Protein 5O34 (pdb70)

B-factor: mean 64.5, std 18.02, range [34.09, 158.36]

Radius of gyration: 24.28 Å; Cα contacts (8 Å, |Δi|>4): 1325; chains: 3; bounding box: 68×63×50 Å

CATH classification: 3.90.226.10 (+1 more: 1.20.5.1610)

Secondary structure (DSSP, 8-state):
-EEEE-SSSEEEEE-----HHHHHHHHHHHHHHHH-TT--EEEEE--SS-----HHHHHHHHHHHHHHHHHHSSS-EEEEESSEEEHHHHHHHTTSSEEEEETT-EEE--HHHHT---HHHHHHHHHHH-HHHHHHHHHH---EEHHHHHHHTS-SEEE-GGGHHHHHHHHHHHHHHS-HHHHHTTHHHHHHHHHHHHHHHHHHHHHH-/-EEEE-STTEEEEE--HHHHHHHHHHHHHHHH-TT--EEEEE--TTS---HHHHHHHHHHHHHHHHSSS-EEEEESSEEETHHHHHHTTSSEEEEETT-EEE--HHHHT---HHHHHHHHHHH-HHHHHHHHHH---EEHHHHHHHTS-SEEE-GGGHHHHHHHHHHHHHTS-HHHHHHHHHHHTHHHHHHHHHHHHHHHHH-/-EEEEEETTEEEEE---HHHHHHHHHHHHHHH-TT--EEEEE--TT----HHHHHHHHHHHHHSSS-EEEEESSEEEHHHHHHHTTSSEEEEETT-EEE--HHHHT---HHHHHHHHHHHHHHHHHHHHHH---EEHHHHHHHTS-SEEE-GGGHHHHHHHHHHHHHTS-HHHHHTTHHHHTHHHHHHHHHHHHH-

Nearest PDB structures (foldseek):
  5o34-assembly1_A  TM=1.005E+00  e=1.068E-40  Streptantibioticus cattleyicolor
  5o34-assembly1_B  TM=9.856E-01  e=9.246E-36  Streptantibioticus cattleyicolor
  5o34-assembly1_C  TM=9.948E-01  e=3.643E-35  Streptantibioticus cattleyicolor
  2a7k-assembly2_E  TM=9.564E-01  e=9.480E-21  Pectobacterium carotovorum
  2a7k-assembly2_D  TM=9.557E-01  e=1.336E-20  Pectobacterium carotovorum

InterPro domains:
  IPR001753 Enoyl-CoA hydratase/isomerase-like domain [PF00378] (53-278)
  IPR029045 ClpP/crotonase-like domain superfamily [SSF52096] (44-292)

Sequence (608 aa):
IECSRLGDGIALAEFSGFSRARMRELTALMRELDADEKVRCVVLYGGAGRSFGDEVNAWIDDITDLYTTVAAISKPVIAAIDGYAIGVGLQISLCCDYRLGSEQARLVMPEFRVGIACNFGGFMLEAAAGRTVMQRMLLTCDEWPAERALADGLLHETVASPRLLDRALELARTISGYTAEAVQSTRPRVNAPFVAGLERIRREAKESHIECSRLGDGIALAEFSRARMRELTALMRELDADEKVRCVVLYGGAGRSFVNAWIDDITDLYTTVAAISKPVIAAIDGYAIGVGLQISLCCDYRLGSEQARLVMPEFRVGIACNFGGFMLEAAAGRTVMQRMLLTCDEWPAERALADGLLHETVASPRLLDRALELARTISGYTAEAVQSTRPRVNAPFVAGLERIRREAKESHIECSRLGDGIALAEFSRARMRELTALMRELDADEKVRCVVLYGGAGRSFWIDDITDLYTTVAAISKPVIAAIDGYAIGVGLQISLCCDYRLGSEQARLVMPEFRVGIACNFGGFMLEAAAGRTVMQRMLLTCDEWPAERALADGLLHETVASPRLLDRALELARTISGYTAEAVQSTRPRVNAPFVAGLERIRREA

Organism: Streptantibioticus cattleyicolor (NCBI:txid29303)

Structure (mmCIF, N/CA/C/O backbone):
data_5O34
#
_entry.id   5O34
#
_cell.length_a   113.220
_cell.length_b   113.220
_cell.length_c   158.130
_cell.angle_alpha   90.00
_cell.angle_beta   90.00
_cell.angle_gamma   90.00
#
_symmetry.space_group_name_H-M   'P 43 21 2'
#
loop_
_entity.id
_entity.type
_entity.pdbx_description
1 polymer 'Enoyl-CoA hydratase carB homologue'
2 water water
#
loop_
_atom_site.group_PDB
_atom_site.id
_atom_site.type_symbol
_atom_site.label_atom_id
_atom_site.label_alt_id
_atom_site.label_comp_id
_atom_site.label_asym_id
_atom_site.label_entity_id
_atom_site.label_seq_id
_atom_site.pdbx_PDB_ins_code
_atom_site.Cartn_x
_atom_site.Cartn_y
_atom_site.Cartn_z
_atom_site.occupancy
_atom_site.B_iso_or_equiv
_atom_site.auth_seq_id
_atom_site.auth_comp_id
_atom_site.auth_asym_id
_atom_site.auth_atom_id
_atom_site.pdbx_PDB_model_num
ATOM 1 N N . ILE A 1 46 ? 143.770 -29.311 8.529 1.00 79.60 46 ILE A N 1
ATOM 2 C CA . ILE A 1 46 ? 144.850 -28.482 7.985 1.00 79.52 46 ILE A CA 1
ATOM 3 C C . ILE A 1 46 ? 146.225 -28.984 8.471 1.00 84.00 46 ILE A C 1
ATOM 4 O O . ILE A 1 46 ? 146.949 -29.626 7.700 1.00 83.85 46 ILE A O 1
ATOM 9 N N . GLU A 1 47 ? 146.576 -28.693 9.741 1.00 80.58 47 GLU A N 1
ATOM 10 C CA . GLU A 1 47 ? 147.836 -29.126 10.334 1.00 80.51 47 GLU A CA 1
ATOM 11 C C . GLU A 1 47 ? 147.672 -30.473 11.019 1.00 82.10 47 GLU A C 1
ATOM 12 O O . GLU A 1 47 ? 146.835 -30.629 11.909 1.00 83.24 47 GLU A O 1
ATOM 18 N N . CYS A 1 48 ? 148.486 -31.438 10.595 1.00 76.74 48 CYS A N 1
ATOM 19 C CA . CYS A 1 48 ? 148.510 -32.774 11.165 1.00 76.60 48 CYS A CA 1
ATOM 20 C C . CYS A 1 48 ? 149.816 -32.977 11.897 1.00 77.85 48 CYS A C 1
ATOM 21 O O . CYS A 1 48 ? 150.821 -32.352 11.553 1.00 78.52 48 CYS A O 1
ATOM 24 N N . SER A 1 49 ? 149.808 -33.856 12.903 1.00 73.33 49 SER A N 1
ATOM 25 C CA . SER A 1 49 ? 150.974 -34.111 13.739 1.00 72.69 49 SER A CA 1
ATOM 26 C C . SER A 1 49 ? 151.029 -35.537 14.267 1.00 76.69 49 SER A C 1
ATOM 27 O O . SER A 1 49 ? 150.048 -36.005 14.830 1.00 76.16 49 SER A O 1
ATOM 30 N N . ARG A 1 50 ? 152.175 -36.222 14.112 1.00 75.01 50 ARG A N 1
ATOM 31 C CA . ARG A 1 50 ? 152.344 -37.570 14.660 1.00 76.25 50 ARG A CA 1
ATOM 32 C C . ARG A 1 50 ? 152.720 -37.462 16.122 1.00 81.58 50 ARG A C 1
ATOM 33 O O . ARG A 1 50 ? 153.627 -36.704 16.472 1.00 82.37 50 ARG A O 1
ATOM 41 N N . LEU A 1 51 ? 152.016 -38.216 16.972 1.00 78.90 51 LEU A N 1
ATOM 42 C CA . LEU A 1 51 ? 152.299 -38.289 18.401 1.00 79.13 51 LEU A CA 1
ATOM 43 C C . LEU A 1 51 ? 153.003 -39.626 18.689 1.00 84.60 51 LEU A C 1
ATOM 44 O O . LEU A 1 51 ? 153.249 -39.981 19.838 1.00 84.57 51 LEU A O 1
ATOM 49 N N . GLY A 1 52 ? 153.347 -40.322 17.604 1.00 82.68 52 GLY A N 1
ATOM 50 C CA . GLY A 1 52 ? 154.177 -41.519 17.557 1.00 83.04 52 GLY A CA 1
ATOM 51 C C . GLY A 1 52 ? 153.784 -42.824 18.219 1.00 86.30 52 GLY A C 1
ATOM 52 O O . GLY A 1 52 ? 154.656 -43.684 18.398 1.00 86.86 52 GLY A O 1
ATOM 53 N N . ASP A 1 53 ? 152.506 -43.019 18.560 1.00 80.34 53 ASP A N 1
ATOM 54 C CA . ASP A 1 53 ? 152.062 -44.315 19.093 1.00 80.69 53 ASP A CA 1
ATOM 55 C C . ASP A 1 53 ? 151.273 -45.007 17.971 1.00 81.39 53 ASP A C 1
ATOM 56 O O . ASP A 1 53 ? 150.843 -46.156 18.102 1.00 80.10 53 ASP A O 1
ATOM 61 N N . GLY A 1 54 ? 151.147 -44.278 16.866 1.00 75.69 54 GLY A N 1
ATOM 62 C CA . GLY A 1 54 ? 150.347 -44.582 15.691 1.00 73.40 54 GLY A CA 1
ATOM 63 C C . GLY A 1 54 ? 149.270 -43.516 15.581 1.00 72.23 54 GLY A C 1
ATOM 64 O O . GLY A 1 54 ? 148.388 -43.603 14.729 1.00 71.54 54 GLY A O 1
ATOM 65 N N . ILE A 1 55 ? 149.345 -42.493 16.458 1.00 66.32 55 ILE A N 1
ATOM 66 C CA . ILE A 1 55 ? 148.378 -41.398 16.561 1.00 65.39 55 ILE A CA 1
ATOM 67 C C . ILE A 1 55 ? 148.759 -40.181 15.720 1.00 68.87 55 ILE A C 1
ATOM 68 O O . ILE A 1 55 ? 149.859 -39.651 15.858 1.00 69.36 55 ILE A O 1
ATOM 73 N N . ALA A 1 56 ? 147.814 -39.711 14.899 1.00 63.88 56 ALA A N 1
ATOM 74 C CA . ALA A 1 56 ? 147.950 -38.513 14.094 1.00 63.13 56 ALA A CA 1
ATOM 75 C C . ALA A 1 56 ? 146.898 -37.531 14.601 1.00 66.86 56 ALA A C 1
ATOM 76 O O . ALA A 1 56 ? 145.704 -37.832 14.554 1.00 66.77 56 ALA A O 1
ATOM 78 N N . LEU A 1 57 ? 147.340 -36.398 15.155 1.00 63.41 57 LEU A N 1
ATOM 79 C CA . LEU A 1 57 ? 146.455 -35.360 15.663 1.00 63.09 57 LEU A CA 1
ATOM 80 C C . LEU A 1 57 ? 146.294 -34.296 14.593 1.00 66.83 57 LEU A C 1
ATOM 81 O O . LEU A 1 57 ? 147.252 -33.600 14.264 1.00 67.41 57 LEU A O 1
ATOM 86 N N . ALA A 1 58 ? 145.084 -34.202 14.029 1.00 62.93 58 ALA A N 1
ATOM 87 C CA . ALA A 1 58 ? 144.718 -33.222 13.014 1.00 62.80 58 ALA A CA 1
ATOM 88 C C . ALA A 1 58 ? 144.028 -32.068 13.736 1.00 67.78 58 ALA A C 1
ATOM 89 O O . ALA A 1 58 ? 143.166 -32.298 14.584 1.00 67.39 58 ALA A O 1
ATOM 91 N N . GLU A 1 59 ? 144.440 -30.832 13.430 1.00 65.51 59 GLU A N 1
ATOM 92 C CA . GLU A 1 59 ? 143.958 -29.624 14.094 1.00 65.47 59 GLU A CA 1
ATOM 93 C C . GLU A 1 59 ? 143.405 -28.617 13.098 1.00 70.00 59 GLU A C 1
ATOM 94 O O . GLU A 1 59 ? 143.897 -28.531 11.974 1.00 70.46 59 GLU A O 1
ATOM 100 N N . PHE A 1 60 ? 142.407 -27.829 13.522 1.00 68.01 60 PHE A N 1
ATOM 101 C CA . PHE A 1 60 ? 141.814 -26.789 12.683 1.00 68.73 60 PHE A CA 1
ATOM 102 C C . PHE A 1 60 ? 142.542 -25.470 12.921 1.00 73.29 60 PHE A C 1
ATOM 103 O O . PHE A 1 60 ? 142.391 -24.851 13.979 1.00 74.06 60 PHE A O 1
ATOM 111 N N . SER A 1 61 ? 143.383 -25.074 11.950 1.00 70.04 61 SER A N 1
ATOM 112 C CA . SER A 1 61 ? 144.191 -23.859 12.038 1.00 70.13 61 SER A CA 1
ATOM 113 C C . SER A 1 61 ? 143.436 -22.572 11.697 1.00 74.97 61 SER A C 1
ATOM 114 O O . SER A 1 61 ? 142.389 -22.616 11.053 1.00 76.17 61 SER A O 1
ATOM 117 N N . GLY A 1 62 ? 143.977 -21.447 12.175 1.00 71.19 62 GLY A N 1
ATOM 118 C CA . GLY A 1 62 ? 143.440 -20.104 11.975 1.00 92.38 62 GLY A CA 1
ATOM 119 C C . GLY A 1 62 ? 142.531 -19.660 13.110 1.00 118.49 62 GLY A C 1
ATOM 120 O O . GLY A 1 62 ? 142.480 -18.481 13.472 1.00 82.13 62 GLY A O 1
ATOM 121 N N . PHE A 1 69 ? 133.605 -21.921 7.365 1.00 92.40 69 PHE A N 1
ATOM 122 C CA . PHE A 1 69 ? 134.270 -23.024 6.650 1.00 91.95 69 PHE A CA 1
ATOM 123 C C . PHE A 1 69 ? 134.151 -22.870 5.093 1.00 92.88 69 PHE A C 1
ATOM 124 O O . PHE A 1 69 ? 133.046 -22.847 4.521 1.00 93.19 69 PHE A O 1
ATOM 132 N N . SER A 1 70 ? 135.331 -22.739 4.437 1.00 86.36 70 SER A N 1
ATOM 133 C CA . SER A 1 70 ? 135.445 -22.595 2.976 1.00 84.25 70 SER A CA 1
ATOM 134 C C . SER A 1 70 ? 135.566 -23.963 2.297 1.00 84.55 70 SER A C 1
ATOM 135 O O . SER A 1 70 ? 135.647 -24.973 2.992 1.00 84.42 70 SER A O 1
ATOM 138 N N . ARG A 1 71 ? 135.656 -23.970 0.956 1.00 77.73 71 ARG A N 1
ATOM 139 C CA . ARG A 1 71 ? 135.769 -25.157 0.108 1.00 75.75 71 ARG A CA 1
ATOM 140 C C . ARG A 1 71 ? 137.183 -25.714 0.026 1.00 77.06 71 ARG A C 1
ATOM 141 O O . ARG A 1 71 ? 137.349 -26.926 -0.143 1.00 76.47 71 ARG A O 1
ATOM 149 N N . ALA A 1 72 ? 138.202 -24.834 0.127 1.00 72.51 72 ALA A N 1
ATOM 150 C CA . ALA A 1 72 ? 139.615 -25.228 0.105 1.00 71.61 72 ALA A CA 1
ATOM 151 C C . ALA A 1 72 ? 139.961 -25.965 1.402 1.00 72.86 72 ALA A C 1
ATOM 152 O O . ALA A 1 72 ? 140.701 -26.955 1.377 1.00 71.61 72 ALA A O 1
ATOM 154 N N . ARG A 1 73 ? 139.364 -25.505 2.524 1.00 68.68 73 ARG A N 1
ATOM 155 C CA . ARG A 1 73 ? 139.499 -26.098 3.855 1.00 68.37 73 ARG A CA 1
ATOM 156 C C . ARG A 1 73 ? 138.950 -27.529 3.853 1.00 70.31 73 ARG A C 1
ATOM 157 O O . ARG A 1 73 ? 139.591 -28.435 4.397 1.00 70.02 73 ARG A O 1
ATOM 165 N N . MET A 1 74 ? 137.808 -27.740 3.173 1.00 65.03 74 MET A N 1
ATOM 166 C CA . MET A 1 74 ? 137.184 -29.062 3.032 1.00 64.16 74 MET A CA 1
ATOM 167 C C . MET A 1 74 ? 138.067 -30.018 2.229 1.00 65.75 74 MET A C 1
ATOM 168 O O . MET A 1 74 ? 138.316 -31.142 2.680 1.00 65.18 74 MET A O 1
ATOM 173 N N . ARG A 1 75 ? 138.583 -29.550 1.071 1.00 61.00 75 ARG A N 1
ATOM 174 C CA . ARG A 1 75 ? 139.442 -30.323 0.167 1.00 60.12 75 ARG A CA 1
ATOM 175 C C . ARG A 1 75 ? 140.753 -30.730 0.825 1.00 62.76 75 ARG A C 1
ATOM 176 O O . ARG A 1 75 ? 141.228 -31.847 0.593 1.00 61.20 75 ARG A O 1
ATOM 184 N N . GLU A 1 76 ? 141.335 -29.832 1.646 1.00 60.18 76 GLU A N 1
ATOM 185 C CA . GLU A 1 76 ? 142.582 -30.107 2.364 1.00 60.56 76 GLU A CA 1
ATOM 186 C C . GLU A 1 76 ? 142.361 -31.199 3.413 1.00 61.27 76 GLU A C 1
ATOM 187 O O . GLU A 1 76 ? 143.164 -32.134 3.493 1.00 60.48 76 GLU A O 1
ATOM 193 N N . LEU A 1 77 ? 141.236 -31.111 4.164 1.00 56.16 77 LEU A N 1
ATOM 194 C CA . LEU A 1 77 ? 140.844 -32.099 5.172 1.00 54.98 77 LEU A CA 1
ATOM 195 C C . LEU A 1 77 ? 140.591 -33.458 4.526 1.00 56.15 77 LEU A C 1
ATOM 196 O O . LEU A 1 77 ? 141.062 -34.471 5.046 1.00 55.28 77 LEU A O 1
ATOM 201 N N . THR A 1 78 ? 139.908 -33.463 3.360 1.00 52.22 78 THR A N 1
ATOM 202 C CA . THR A 1 78 ? 139.618 -34.646 2.532 1.00 51.65 78 THR A CA 1
ATOM 203 C C . THR A 1 78 ? 140.932 -35.316 2.085 1.00 55.84 78 THR A C 1
ATOM 204 O O . THR A 1 78 ? 141.085 -36.536 2.244 1.00 54.93 78 THR A O 1
ATOM 208 N N . ALA A 1 79 ? 141.878 -34.509 1.542 1.00 53.33 79 ALA A N 1
ATOM 209 C CA . ALA A 1 79 ? 143.193 -34.988 1.097 1.00 53.69 79 ALA A CA 1
ATOM 210 C C . ALA A 1 79 ? 143.984 -35.547 2.277 1.00 58.86 79 ALA A C 1
ATOM 211 O O . ALA A 1 79 ? 144.568 -36.627 2.147 1.00 59.03 79 ALA A O 1
ATOM 213 N N . LEU A 1 80 ? 143.946 -34.859 3.449 1.00 56.07 80 LEU A N 1
ATOM 214 C CA . LEU A 1 80 ? 144.619 -35.326 4.670 1.00 55.88 80 LEU A CA 1
ATOM 215 C C . LEU A 1 80 ? 144.084 -36.683 5.110 1.00 60.43 80 LEU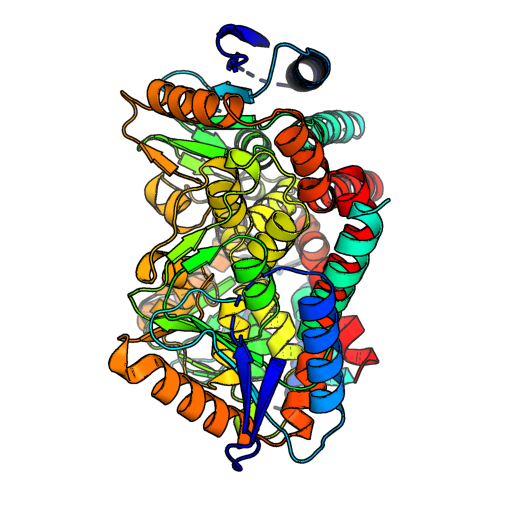 A C 1
ATOM 216 O O . LEU A 1 80 ? 144.874 -37.605 5.330 1.00 59.91 80 LEU A O 1
ATOM 221 N N . MET A 1 81 ? 142.742 -36.825 5.168 1.00 57.48 81 MET A N 1
ATOM 222 C CA . MET A 1 81 ? 142.084 -38.084 5.526 1.00 56.86 81 MET A CA 1
ATOM 223 C C . MET A 1 81 ? 142.549 -39.217 4.625 1.00 59.63 81 MET A C 1
ATOM 224 O O . MET A 1 81 ? 142.805 -40.317 5.119 1.00 58.37 81 MET A O 1
ATOM 229 N N . ARG A 1 82 ? 142.719 -38.931 3.315 1.00 58.47 82 ARG A N 1
ATOM 230 C CA . ARG A 1 82 ? 143.214 -39.918 2.349 1.00 59.38 82 ARG A CA 1
ATOM 231 C C . ARG A 1 82 ? 144.709 -40.217 2.520 1.00 63.63 82 ARG A C 1
ATOM 232 O O . ARG A 1 82 ? 145.112 -41.378 2.384 1.00 62.72 82 ARG A O 1
ATOM 240 N N . GLU A 1 83 ? 145.513 -39.197 2.885 1.00 61.31 83 GLU A N 1
ATOM 241 C CA . GLU A 1 83 ? 146.947 -39.362 3.164 1.00 61.78 83 GLU A CA 1
ATOM 242 C C . GLU A 1 83 ? 147.122 -40.234 4.412 1.00 65.00 83 GLU A C 1
ATOM 243 O O . GLU A 1 83 ? 147.952 -41.149 4.420 1.00 64.46 83 GLU A O 1
ATOM 249 N N . LEU A 1 84 ? 146.293 -39.981 5.445 1.00 61.47 84 LEU A N 1
ATOM 250 C CA . LEU A 1 84 ? 146.305 -40.729 6.707 1.00 61.09 84 LEU A CA 1
ATOM 251 C C . LEU A 1 84 ? 145.874 -42.191 6.543 1.00 64.69 84 LEU A C 1
ATOM 252 O O . LEU A 1 84 ? 146.423 -43.058 7.220 1.00 63.58 84 LEU A O 1
ATOM 257 N N . ASP A 1 85 ? 144.930 -42.475 5.626 1.00 63.34 85 ASP A N 1
ATOM 258 C CA . ASP A 1 85 ? 144.503 -43.854 5.361 1.00 64.43 85 ASP A CA 1
ATOM 259 C C . ASP A 1 85 ? 145.599 -44.648 4.636 1.00 70.75 85 ASP A C 1
ATOM 260 O O . ASP A 1 85 ? 145.686 -45.867 4.806 1.00 69.62 85 ASP A O 1
ATOM 265 N N . ALA A 1 86 ? 146.440 -43.943 3.847 1.00 69.88 86 ALA A N 1
ATOM 266 C CA . ALA A 1 86 ? 147.545 -44.527 3.085 1.00 70.30 86 ALA A CA 1
ATOM 267 C C . ALA A 1 86 ? 148.753 -44.890 3.965 1.00 74.71 86 ALA A C 1
ATOM 268 O O . ALA A 1 86 ? 149.348 -45.945 3.755 1.00 74.86 86 ALA A O 1
ATOM 270 N N . ASP A 1 87 ? 149.105 -44.030 4.946 1.00 71.34 87 ASP A N 1
ATOM 271 C CA . ASP A 1 87 ? 150.242 -44.234 5.854 1.00 71.06 87 ASP A CA 1
ATOM 272 C C . ASP A 1 87 ? 149.996 -45.377 6.850 1.00 76.42 87 ASP A C 1
ATOM 273 O O . ASP A 1 87 ? 149.187 -45.228 7.769 1.00 75.58 87 ASP A O 1
ATOM 278 N N . GLU A 1 88 ? 150.739 -46.498 6.699 1.00 74.75 88 GLU A N 1
ATOM 279 C CA . GLU A 1 88 ? 150.589 -47.664 7.574 1.00 75.56 88 GLU A CA 1
ATOM 280 C C . GLU A 1 88 ? 151.165 -47.444 8.994 1.00 78.39 88 GLU A C 1
ATOM 281 O O . GLU A 1 88 ? 150.853 -48.220 9.905 1.00 78.93 88 GLU A O 1
ATOM 287 N N . LYS A 1 89 ? 151.919 -46.353 9.210 1.00 74.24 89 LYS A N 1
ATOM 288 C CA . LYS A 1 89 ? 152.424 -46.029 10.548 1.00 73.88 89 LYS A CA 1
ATOM 289 C C . LYS A 1 89 ? 151.312 -45.403 11.434 1.00 75.75 89 LYS A C 1
ATOM 290 O O . LYS A 1 89 ? 151.462 -45.351 12.654 1.00 74.95 89 LYS A O 1
ATOM 296 N N . VAL A 1 90 ? 150.183 -44.983 10.809 1.00 70.04 90 VAL A N 1
ATOM 297 C CA . VAL A 1 90 ? 149.006 -44.395 11.459 1.00 68.68 90 VAL A CA 1
ATOM 298 C C . VAL A 1 90 ? 147.962 -45.495 11.730 1.00 69.88 90 VAL A C 1
ATOM 299 O O . VAL A 1 90 ? 147.608 -46.251 10.818 1.00 69.75 90 VAL A O 1
ATOM 303 N N . ARG A 1 91 ? 147.486 -45.586 12.981 1.00 64.25 91 ARG A N 1
ATOM 304 C CA . ARG A 1 91 ? 146.470 -46.561 13.383 1.00 63.25 91 ARG A CA 1
ATOM 305 C C . ARG A 1 91 ? 145.201 -45.896 13.930 1.00 64.85 91 ARG A C 1
ATOM 306 O O . ARG A 1 91 ? 144.130 -46.503 13.881 1.00 64.75 91 ARG A O 1
ATOM 314 N N . CYS A 1 92 ? 145.312 -44.634 14.390 1.00 59.66 92 CYS A N 1
ATOM 315 C CA . CYS A 1 92 ? 144.188 -43.841 14.885 1.00 58.96 92 CYS A CA 1
ATOM 316 C C . CYS A 1 92 ? 144.378 -42.365 14.574 1.00 60.46 92 CYS A C 1
ATOM 317 O O . CYS A 1 92 ? 145.503 -41.870 14.605 1.00 60.35 92 CYS A O 1
ATOM 320 N N . VAL A 1 93 ? 143.265 -41.664 14.287 1.00 55.05 93 VAL A N 1
ATOM 321 C CA . VAL A 1 93 ? 143.220 -40.229 13.966 1.00 53.79 93 VAL A CA 1
ATOM 322 C C . VAL A 1 93 ? 142.409 -39.486 15.040 1.00 59.41 93 VAL A C 1
ATOM 323 O O . VAL A 1 93 ? 141.354 -39.970 15.450 1.00 59.74 93 VAL A O 1
ATOM 327 N N . VAL A 1 94 ? 142.898 -38.308 15.482 1.00 56.33 94 VAL A N 1
ATOM 328 C CA . VAL A 1 94 ? 142.214 -37.454 16.444 1.00 55.68 94 VAL A CA 1
ATOM 329 C C . VAL A 1 94 ? 142.001 -36.087 15.793 1.00 61.09 94 VAL A C 1
ATOM 330 O O . VAL A 1 94 ? 142.972 -35.393 15.493 1.00 60.44 94 VAL A O 1
ATOM 334 N N . LEU A 1 95 ? 140.732 -35.725 15.551 1.00 59.36 95 LEU A N 1
ATOM 335 C CA . LEU A 1 95 ? 140.310 -34.431 15.027 1.00 60.16 95 LEU A CA 1
ATOM 336 C C . LEU A 1 95 ? 140.031 -33.561 16.238 1.00 66.13 95 LEU A C 1
ATOM 337 O O . LEU A 1 95 ? 139.248 -33.945 17.112 1.00 65.71 95 LEU A O 1
ATOM 342 N N . TYR A 1 96 ? 140.705 -32.413 16.314 1.00 64.96 96 TYR A N 1
ATOM 343 C CA . TYR A 1 96 ? 140.634 -31.530 17.468 1.00 65.76 96 TYR A CA 1
ATOM 344 C C . TYR A 1 96 ? 140.466 -30.072 17.059 1.00 71.59 96 TYR A C 1
ATOM 345 O O . TYR A 1 96 ? 141.173 -29.582 16.172 1.00 70.90 96 TYR A O 1
ATOM 354 N N . GLY A 1 97 ? 139.490 -29.417 17.681 1.00 70.85 97 GLY A N 1
ATOM 355 C CA . GLY A 1 97 ? 139.155 -28.021 17.418 1.00 72.07 97 GLY A CA 1
ATOM 356 C C . GLY A 1 97 ? 140.104 -27.006 18.027 1.00 78.92 97 GLY A C 1
ATOM 357 O O . GLY A 1 97 ? 140.238 -25.895 17.504 1.00 79.32 97 GLY A O 1
ATOM 358 N N . GLY A 1 98 ? 140.750 -27.385 19.128 1.00 77.39 98 GLY A N 1
ATOM 359 C CA . GLY A 1 98 ? 141.670 -26.524 19.864 1.00 78.08 98 GLY A CA 1
ATOM 360 C C . GLY A 1 98 ? 141.274 -26.371 21.321 1.00 82.16 98 GLY A C 1
ATOM 361 O O . GLY A 1 98 ? 140.437 -27.133 21.818 1.00 81.04 98 GLY A O 1
ATOM 362 N N . ALA A 1 99 ? 141.870 -25.385 22.020 1.00 79.19 99 ALA A N 1
ATOM 363 C CA . ALA A 1 99 ? 141.580 -25.129 23.436 1.00 78.61 99 ALA A CA 1
ATOM 364 C C . ALA A 1 99 ? 140.418 -24.145 23.600 1.00 80.05 99 ALA A C 1
ATOM 365 O O . ALA A 1 99 ? 140.552 -22.965 23.247 1.00 79.02 99 ALA A O 1
ATOM 367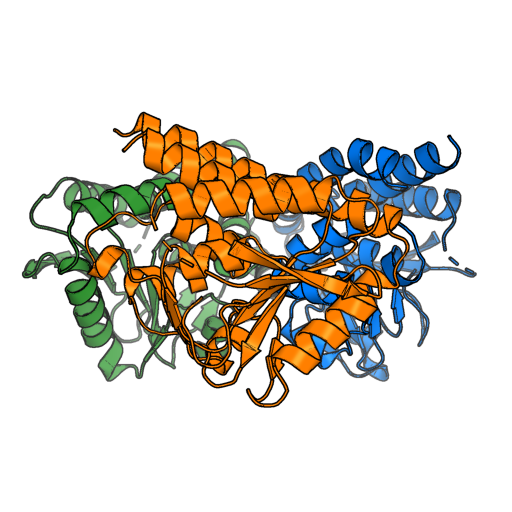 N N . GLY A 1 100 ? 139.287 -24.663 24.098 1.00 74.99 100 GLY A N 1
ATOM 368 C CA . GLY A 1 100 ? 138.049 -23.921 24.341 1.00 74.74 100 GLY A CA 1
ATOM 369 C C . GLY A 1 100 ? 137.469 -23.241 23.116 1.00 78.67 100 GLY A C 1
ATOM 370 O O . GLY A 1 100 ? 136.738 -22.253 23.234 1.00 79.30 100 GLY A O 1
ATOM 371 N N . ARG A 1 101 ? 137.814 -23.766 21.929 1.00 73.84 101 ARG A N 1
ATOM 372 C CA . ARG A 1 101 ? 137.404 -23.248 20.631 1.00 72.26 101 ARG A CA 1
ATOM 373 C C . ARG A 1 101 ? 136.382 -24.151 19.987 1.00 72.52 101 ARG A C 1
ATOM 374 O O . ARG A 1 101 ? 136.310 -25.349 20.296 1.00 71.28 101 ARG A O 1
ATOM 382 N N . SER A 1 102 ? 135.613 -23.569 19.059 1.00 66.66 102 SER A N 1
ATOM 383 C CA . SER A 1 102 ? 134.574 -24.253 18.301 1.00 65.03 102 SER A CA 1
ATOM 384 C C . SER A 1 102 ? 135.176 -25.293 17.373 1.00 65.15 102 SER A C 1
ATOM 385 O O . SER A 1 102 ? 136.265 -25.083 16.842 1.00 65.29 102 SER A O 1
ATOM 388 N N . PHE A 1 103 ? 134.476 -26.424 17.198 1.00 59.21 103 PHE A N 1
ATOM 389 C CA . PHE A 1 103 ? 134.894 -27.523 16.330 1.00 57.36 103 PHE A CA 1
ATOM 390 C C . PHE A 1 103 ? 134.665 -27.142 14.860 1.00 64.06 103 PHE A C 1
ATOM 391 O O . PHE A 1 103 ? 133.548 -26.788 14.480 1.00 66.02 103 PHE A O 1
ATOM 399 N N . GLY A 1 104 ? 135.733 -27.187 14.066 1.00 62.76 104 GLY A N 1
ATOM 400 C CA . GLY A 1 104 ? 135.710 -26.854 12.643 1.00 92.25 104 GLY A CA 1
ATOM 401 C C . GLY A 1 104 ? 135.868 -25.373 12.359 1.00 122.41 104 GLY A C 1
ATOM 402 O O . GLY A 1 104 ? 134.920 -24.710 11.930 1.00 87.34 104 GLY A O 1
ATOM 403 N N . ASP A 1 119 ? 125.037 -23.009 -8.895 1.00 109.43 119 ASP A N 1
ATOM 404 C CA . ASP A 1 119 ? 126.323 -23.281 -9.538 1.00 109.50 119 ASP A CA 1
ATOM 405 C C . ASP A 1 119 ? 127.496 -23.181 -8.559 1.00 110.67 119 ASP A C 1
ATOM 406 O O . ASP A 1 119 ? 128.318 -24.099 -8.505 1.00 108.85 119 ASP A O 1
ATOM 411 N N . GLU A 1 120 ? 127.563 -22.080 -7.776 1.00 106.47 120 GLU A N 1
ATOM 412 C CA . GLU A 1 120 ? 128.585 -21.887 -6.737 1.00 105.54 120 GLU A CA 1
ATOM 413 C C . GLU A 1 120 ? 128.294 -22.849 -5.570 1.00 104.18 120 GLU A C 1
ATOM 414 O O . GLU A 1 120 ? 129.217 -23.415 -4.983 1.00 102.39 120 GLU A O 1
ATOM 420 N N . VAL A 1 121 ? 126.994 -23.069 -5.302 1.00 97.61 121 VAL A N 1
ATOM 421 C CA . VAL A 1 121 ? 126.466 -23.967 -4.275 1.00 96.51 121 VAL A CA 1
ATOM 422 C C . VAL A 1 121 ? 126.654 -25.444 -4.647 1.00 97.25 121 VAL A C 1
ATOM 423 O O . VAL A 1 121 ? 126.916 -26.252 -3.761 1.00 96.98 121 VAL A O 1
ATOM 427 N N . ASN A 1 122 ? 126.522 -25.790 -5.944 1.00 90.93 122 ASN A N 1
ATOM 428 C CA . ASN A 1 122 ? 126.681 -27.158 -6.452 1.00 89.36 122 ASN A CA 1
ATOM 429 C C . ASN A 1 122 ? 128.080 -27.713 -6.202 1.00 90.39 122 ASN A C 1
ATOM 430 O O . ASN A 1 122 ? 128.231 -28.902 -5.917 1.00 90.02 122 ASN A O 1
ATOM 435 N N . ALA A 1 123 ? 129.095 -26.844 -6.290 1.00 85.72 123 ALA A N 1
ATOM 436 C CA . ALA A 1 123 ? 130.490 -27.197 -6.051 1.00 84.31 123 ALA A CA 1
ATOM 437 C C . ALA A 1 123 ? 130.778 -27.282 -4.548 1.00 84.35 123 ALA A C 1
ATOM 438 O O . ALA A 1 123 ? 131.643 -28.063 -4.148 1.00 82.94 123 ALA A O 1
ATOM 440 N N . TRP A 1 124 ? 130.032 -26.499 -3.723 1.00 79.52 124 TRP A N 1
ATOM 441 C CA . TRP A 1 124 ? 130.116 -26.520 -2.254 1.00 79.67 124 TRP A CA 1
ATOM 442 C C . TRP A 1 124 ? 129.677 -27.910 -1.780 1.00 79.48 124 TRP A C 1
ATOM 443 O O . TRP A 1 124 ? 130.460 -28.594 -1.118 1.00 79.65 124 TRP A O 1
ATOM 454 N N . ILE A 1 125 ? 128.484 -28.358 -2.230 1.00 71.81 125 ILE A N 1
ATOM 455 C CA . ILE A 1 125 ? 127.875 -29.660 -1.937 1.00 69.94 125 ILE A CA 1
ATOM 456 C C . ILE A 1 125 ? 128.816 -30.825 -2.305 1.00 70.27 125 ILE A C 1
ATOM 457 O O . ILE A 1 125 ? 129.033 -31.703 -1.468 1.00 69.35 125 ILE A O 1
ATOM 462 N N . ASP A 1 126 ? 129.405 -30.802 -3.517 1.00 65.43 126 ASP A N 1
ATOM 463 C CA . ASP A 1 126 ? 130.347 -31.831 -3.973 1.00 64.61 126 ASP A CA 1
ATOM 464 C C . ASP A 1 126 ? 131.568 -31.968 -3.061 1.00 65.77 126 ASP A C 1
ATOM 465 O O . ASP A 1 126 ? 131.984 -33.091 -2.796 1.00 65.16 126 ASP A O 1
ATOM 470 N N . ASP A 1 127 ? 132.115 -30.848 -2.549 1.00 61.68 127 ASP A N 1
ATOM 471 C CA . ASP A 1 127 ? 133.269 -30.884 -1.633 1.00 61.71 127 ASP A CA 1
ATOM 472 C C . ASP A 1 127 ? 132.867 -31.417 -0.250 1.00 64.37 127 ASP A C 1
ATOM 473 O O . ASP A 1 127 ? 133.590 -32.239 0.321 1.00 63.38 127 ASP A O 1
ATOM 478 N N . ILE A 1 128 ? 131.687 -30.972 0.254 1.00 60.94 128 ILE A N 1
ATOM 479 C CA . ILE A 1 128 ? 131.038 -31.375 1.512 1.00 60.86 128 ILE A CA 1
ATOM 480 C C . ILE A 1 128 ? 130.823 -32.884 1.518 1.00 61.15 128 ILE A C 1
ATOM 481 O O . ILE A 1 128 ? 131.240 -33.572 2.457 1.00 60.71 128 ILE A O 1
ATOM 486 N N . THR A 1 129 ? 130.186 -33.397 0.432 1.00 54.50 129 THR A N 1
ATOM 487 C CA . THR A 1 129 ? 129.888 -34.813 0.243 1.00 52.87 129 THR A CA 1
ATOM 488 C C . THR A 1 129 ? 131.173 -35.623 0.195 1.00 54.85 129 THR A C 1
ATOM 489 O O . THR A 1 129 ? 131.254 -36.648 0.864 1.00 54.36 129 THR A O 1
ATOM 493 N N . ASP A 1 130 ? 132.191 -35.130 -0.529 1.00 51.27 130 ASP A N 1
ATOM 494 C CA . ASP A 1 130 ? 133.497 -35.793 -0.638 1.00 50.91 130 ASP A CA 1
ATOM 495 C C . ASP A 1 130 ? 134.214 -35.832 0.708 1.00 51.35 130 ASP A C 1
ATOM 496 O O . ASP A 1 130 ? 134.851 -36.836 1.013 1.00 51.32 130 ASP A O 1
ATOM 501 N N . LEU A 1 131 ? 134.037 -34.785 1.541 1.00 45.45 131 LEU A N 1
ATOM 502 C CA . LEU A 1 131 ? 134.602 -34.745 2.888 1.00 45.19 131 LEU A CA 1
ATOM 503 C C . LEU A 1 131 ? 133.877 -35.735 3.807 1.00 48.45 131 LEU A C 1
ATOM 504 O O . LEU A 1 131 ? 134.544 -36.569 4.421 1.00 47.68 131 LEU A O 1
ATOM 509 N N . TYR A 1 132 ? 132.522 -35.684 3.864 1.00 44.13 132 TYR A N 1
ATOM 510 C CA . TYR A 1 132 ? 131.753 -36.598 4.722 1.00 43.84 132 TYR A CA 1
ATOM 511 C C . TYR A 1 132 ? 131.953 -38.062 4.336 1.00 49.29 132 TYR A C 1
ATOM 512 O O . TYR A 1 132 ? 132.114 -38.904 5.224 1.00 48.41 132 TYR A O 1
ATOM 521 N N . THR A 1 133 ? 131.992 -38.360 3.016 1.00 46.89 133 THR A N 1
ATOM 522 C CA . THR A 1 133 ? 132.192 -39.730 2.536 1.00 46.77 133 THR A CA 1
ATOM 523 C C . THR A 1 133 ? 133.582 -40.257 2.848 1.00 52.99 133 THR A C 1
ATOM 524 O O . THR A 1 133 ? 133.680 -41.426 3.223 1.00 53.44 133 THR A O 1
ATOM 528 N N . THR A 1 134 ? 134.648 -39.419 2.741 1.00 50.75 134 THR A N 1
ATOM 529 C CA . THR A 1 134 ? 136.022 -39.883 3.006 1.00 50.67 134 THR A CA 1
ATOM 530 C C . THR A 1 134 ? 136.226 -40.139 4.523 1.00 53.74 134 THR A C 1
ATOM 531 O O . THR A 1 134 ? 136.657 -41.237 4.884 1.00 54.12 134 THR A O 1
ATOM 535 N N . VAL A 1 135 ? 135.849 -39.176 5.398 1.00 49.48 135 VAL A N 1
ATOM 536 C CA . VAL A 1 135 ? 135.963 -39.308 6.861 1.00 49.16 135 VAL A CA 1
ATOM 537 C C . VAL A 1 135 ? 135.307 -40.624 7.341 1.00 53.60 135 VAL A C 1
ATOM 538 O O . VAL A 1 135 ? 135.878 -41.317 8.182 1.00 53.62 135 VAL A O 1
ATOM 542 N N . ALA A 1 136 ? 134.143 -40.978 6.761 1.00 49.21 136 ALA A N 1
ATOM 543 C CA . ALA A 1 136 ? 133.385 -42.190 7.075 1.00 48.57 136 ALA A CA 1
ATOM 544 C C . ALA A 1 136 ? 133.862 -43.445 6.322 1.00 52.48 136 ALA A C 1
ATOM 545 O O . ALA A 1 136 ? 133.660 -44.555 6.824 1.00 50.71 136 ALA A O 1
ATOM 547 N N . ALA A 1 137 ? 134.491 -43.287 5.133 1.00 50.09 137 ALA A N 1
ATOM 548 C CA . ALA A 1 137 ? 134.935 -44.454 4.344 1.00 50.20 137 ALA A CA 1
ATOM 549 C C . ALA A 1 137 ? 136.388 -44.918 4.583 1.00 54.65 137 ALA A C 1
ATOM 550 O O . ALA A 1 137 ? 136.697 -46.050 4.210 1.00 54.92 137 ALA A O 1
ATOM 552 N N . ILE A 1 138 ? 137.264 -44.093 5.203 1.00 51.29 138 ILE A N 1
ATOM 553 C CA . ILE A 1 138 ? 138.662 -44.505 5.466 1.00 51.91 138 ILE A CA 1
ATOM 554 C C . ILE A 1 138 ? 138.710 -45.699 6.440 1.00 57.82 138 ILE A C 1
ATOM 555 O O . ILE A 1 138 ? 137.774 -45.888 7.220 1.00 58.56 138 ILE A O 1
ATOM 560 N N . SER A 1 139 ? 139.761 -46.530 6.353 1.00 54.16 139 SER A N 1
ATOM 561 C CA . SER A 1 139 ? 139.894 -47.725 7.188 1.00 54.03 139 SER A CA 1
ATOM 562 C C . SER A 1 139 ? 140.330 -47.440 8.647 1.00 56.84 139 SER A C 1
ATOM 563 O O . SER A 1 139 ? 140.194 -48.318 9.501 1.00 55.51 139 SER A O 1
ATOM 566 N N . LYS A 1 140 ? 140.842 -46.225 8.920 1.00 53.16 140 LYS A N 1
ATOM 567 C CA . LYS A 1 140 ? 141.322 -45.818 10.245 1.00 53.12 140 LYS A CA 1
ATOM 568 C C . LYS A 1 140 ? 140.213 -45.189 11.107 1.00 55.83 140 LYS A C 1
ATOM 569 O O . LYS A 1 140 ? 139.501 -44.307 10.610 1.00 55.17 140 LYS A O 1
ATOM 575 N N . PRO A 1 141 ? 140.111 -45.536 12.417 1.00 51.87 141 PRO A N 1
ATOM 576 C CA . PRO A 1 141 ? 139.117 -44.872 13.274 1.00 51.24 141 PRO A CA 1
ATOM 577 C C . PRO A 1 141 ? 139.492 -43.415 13.498 1.00 54.66 141 PRO A C 1
ATOM 578 O O . PRO A 1 141 ? 140.673 -43.072 13.543 1.00 54.18 141 PRO A O 1
ATOM 582 N N . VAL A 1 142 ? 138.477 -42.560 13.609 1.00 51.02 142 VAL A N 1
ATOM 583 C CA . VAL A 1 142 ? 138.645 -41.123 13.798 1.00 50.68 142 VAL A CA 1
ATOM 584 C C . VAL A 1 142 ? 137.926 -40.711 15.079 1.00 54.03 142 VAL A C 1
ATOM 585 O O . VAL A 1 142 ? 136.751 -41.029 15.254 1.00 53.70 142 VAL A O 1
ATOM 589 N N . ILE A 1 143 ? 138.633 -39.992 15.964 1.00 50.49 143 ILE A N 1
ATOM 590 C CA . ILE A 1 143 ? 138.088 -39.481 17.221 1.00 49.92 143 ILE A CA 1
ATOM 591 C C . ILE A 1 143 ? 137.917 -37.983 17.096 1.00 54.81 143 ILE A C 1
ATOM 592 O O . ILE A 1 143 ? 138.876 -37.305 16.780 1.00 56.19 143 ILE A O 1
ATOM 597 N N . ALA A 1 144 ? 136.718 -37.460 17.358 1.00 51.35 144 ALA A N 1
ATOM 598 C CA . ALA A 1 144 ? 136.483 -36.021 17.363 1.00 50.95 144 ALA A CA 1
ATOM 599 C C . ALA A 1 144 ? 136.519 -35.556 18.831 1.00 54.55 144 ALA A C 1
ATOM 600 O O . ALA A 1 144 ? 135.886 -36.176 19.684 1.00 53.62 144 ALA A O 1
ATOM 602 N N . ALA A 1 145 ? 137.329 -34.526 19.129 1.00 52.13 145 ALA A N 1
ATOM 603 C CA . ALA A 1 145 ? 137.481 -33.966 20.479 1.00 52.12 145 ALA A CA 1
ATOM 604 C C . ALA A 1 145 ? 136.929 -32.540 20.470 1.00 55.48 145 ALA A C 1
ATOM 605 O O . ALA A 1 145 ? 137.491 -31.649 19.834 1.00 53.74 145 ALA A O 1
ATOM 607 N N . ILE A 1 146 ? 135.758 -32.370 21.102 1.00 54.18 146 ILE A N 1
ATOM 608 C CA . ILE A 1 146 ? 134.960 -31.141 21.124 1.00 54.31 146 ILE A CA 1
ATOM 609 C C . ILE A 1 146 ? 135.051 -30.425 22.495 1.00 63.78 146 ILE A C 1
ATOM 610 O O . ILE A 1 146 ? 134.679 -30.999 23.520 1.00 63.57 146 ILE A O 1
ATOM 615 N N . ASP A 1 147 ? 135.601 -29.195 22.503 1.00 64.62 147 ASP A N 1
ATOM 616 C CA . ASP A 1 147 ? 135.780 -28.365 23.710 1.00 66.19 147 ASP A CA 1
ATOM 617 C C . ASP A 1 147 ? 134.880 -27.139 23.716 1.00 69.64 147 ASP A C 1
ATOM 618 O O . ASP A 1 147 ? 134.910 -26.347 24.662 1.00 71.67 147 ASP A O 1
ATOM 623 N N . GLY A 1 148 ? 134.090 -26.981 22.669 1.00 64.11 148 GLY A N 1
ATOM 624 C CA . GLY A 1 148 ? 133.185 -25.851 22.568 1.00 63.21 148 GLY A CA 1
ATOM 625 C C . GLY A 1 148 ? 132.011 -26.150 21.677 1.00 67.03 148 GLY A C 1
ATOM 626 O O . GLY A 1 148 ? 131.533 -27.283 21.616 1.00 68.47 148 GLY A O 1
ATOM 627 N N . TYR A 1 149 ? 131.548 -25.130 20.986 1.00 62.90 149 TYR A N 1
ATOM 628 C CA . TYR A 1 149 ? 130.447 -25.228 20.052 1.00 62.78 149 TYR A CA 1
ATOM 629 C C . TYR A 1 149 ? 130.781 -26.101 18.827 1.00 64.28 149 TYR A C 1
ATOM 630 O O . TYR A 1 149 ? 131.880 -26.020 18.279 1.00 63.82 149 TYR A O 1
ATOM 639 N N . ALA A 1 150 ? 129.818 -26.939 18.425 1.00 58.53 150 ALA A N 1
ATOM 640 C CA . ALA A 1 150 ? 129.838 -27.786 17.231 1.00 57.01 150 ALA A CA 1
ATOM 641 C C . ALA A 1 150 ? 128.486 -27.486 16.576 1.00 58.68 150 ALA A C 1
ATOM 642 O O . ALA A 1 150 ? 127.439 -27.949 17.037 1.00 58.50 150 ALA A O 1
ATOM 644 N N . ILE A 1 151 ? 128.513 -26.586 15.590 1.00 54.60 151 ILE A N 1
ATOM 645 C CA . ILE A 1 151 ? 127.349 -26.057 14.868 1.00 54.11 151 ILE A CA 1
ATOM 646 C C . ILE A 1 151 ? 127.393 -26.462 13.377 1.00 57.86 151 ILE A C 1
ATOM 647 O O . ILE A 1 151 ? 128.479 -26.530 12.796 1.00 58.11 151 ILE A O 1
ATOM 652 N N . GLY A 1 152 ? 126.212 -26.690 12.786 1.00 53.38 152 GLY A N 1
ATOM 653 C CA . GLY A 1 152 ? 126.020 -27.033 11.377 1.00 52.34 152 GLY A CA 1
ATOM 654 C C . GLY A 1 152 ? 127.026 -28.001 10.790 1.00 55.40 152 GLY A C 1
ATOM 655 O O . GLY A 1 152 ? 127.078 -29.173 11.195 1.00 55.85 152 GLY A O 1
ATOM 656 N N . VAL A 1 153 ? 127.863 -27.491 9.855 1.00 50.21 153 VAL A N 1
ATOM 657 C CA . VAL A 1 153 ? 128.915 -28.241 9.153 1.00 49.25 153 VAL A CA 1
ATOM 658 C C . VAL A 1 153 ? 129.947 -28.799 10.140 1.00 51.83 153 VAL A C 1
ATOM 659 O O . VAL A 1 153 ? 130.418 -29.928 9.956 1.00 51.32 153 VAL A O 1
ATOM 663 N N . GLY A 1 154 ? 130.239 -28.031 11.195 1.00 47.87 154 GLY A N 1
ATOM 664 C CA . GLY A 1 154 ? 131.155 -28.430 12.260 1.00 46.82 154 GLY A CA 1
ATOM 665 C C . GLY A 1 154 ? 130.669 -29.686 12.953 1.00 49.24 154 GLY A C 1
ATOM 666 O O . GLY A 1 154 ? 131.411 -30.670 13.062 1.00 49.25 154 GLY A O 1
ATOM 667 N N . LEU A 1 155 ? 129.391 -29.676 13.370 1.00 44.57 155 LEU A N 1
ATOM 668 C CA . LEU A 1 155 ? 128.731 -30.834 13.980 1.00 44.40 155 LEU A CA 1
ATOM 669 C C . LEU A 1 155 ? 128.654 -32.008 12.979 1.00 47.36 155 LEU A C 1
ATOM 670 O O . LEU A 1 155 ? 128.929 -33.146 13.362 1.00 47.08 155 LEU A O 1
ATOM 675 N N . GLN A 1 156 ? 128.343 -31.720 11.699 1.00 43.34 156 GLN A N 1
ATOM 676 C CA . GLN A 1 156 ? 128.255 -32.731 10.631 1.00 43.06 156 GLN A CA 1
ATOM 677 C C . GLN A 1 156 ? 129.559 -33.520 10.424 1.00 47.84 156 GLN A C 1
ATOM 678 O O . GLN A 1 156 ? 129.511 -34.741 10.258 1.00 47.91 156 GLN A O 1
ATOM 684 N N . ILE A 1 157 ? 130.721 -32.844 10.505 1.00 45.83 157 ILE A N 1
ATOM 685 C CA . ILE A 1 157 ? 132.045 -33.489 10.399 1.00 46.11 157 ILE A CA 1
ATOM 686 C C . ILE A 1 157 ? 132.225 -34.466 11.565 1.00 48.03 157 ILE A C 1
ATOM 687 O O . ILE A 1 157 ? 132.624 -35.612 11.342 1.00 48.28 157 ILE A O 1
ATOM 692 N N . SER A 1 158 ? 131.886 -34.028 12.795 1.00 44.03 158 SER A N 1
ATOM 693 C CA . SER A 1 158 ? 131.996 -34.858 14.003 1.00 43.58 158 SER A CA 1
ATOM 694 C C . SER A 1 158 ? 131.112 -36.109 13.902 1.00 47.13 158 SER A C 1
ATOM 695 O O . SER A 1 158 ? 131.550 -37.200 14.286 1.00 46.41 158 SER A O 1
ATOM 698 N N . LEU A 1 159 ? 129.909 -35.965 13.299 1.00 43.83 159 LEU A N 1
ATOM 699 C CA . LEU A 1 159 ? 128.968 -37.083 13.088 1.00 43.49 159 LEU A CA 1
ATOM 700 C C . LEU A 1 159 ? 129.460 -38.147 12.058 1.00 48.67 159 LEU A C 1
ATOM 701 O O . LEU A 1 159 ? 128.811 -39.182 11.896 1.00 48.18 159 LEU A O 1
ATOM 706 N N . CYS A 1 160 ? 130.628 -37.926 11.426 1.00 46.34 160 CYS A N 1
ATOM 707 C CA . CYS A 1 160 ? 131.243 -38.880 10.492 1.00 46.85 160 CYS A CA 1
ATOM 708 C C . CYS A 1 160 ? 132.321 -39.712 11.201 1.00 51.79 160 CYS A C 1
ATOM 709 O O . CYS A 1 160 ? 132.733 -40.766 10.687 1.00 50.97 160 CYS A O 1
ATOM 712 N N . CYS A 1 161 ? 132.769 -39.226 12.385 1.00 49.03 161 CYS A N 1
ATOM 713 C CA . CYS A 1 161 ? 133.789 -39.856 13.235 1.00 49.64 161 CYS A CA 1
ATOM 714 C C . CYS A 1 161 ? 133.195 -40.991 14.080 1.00 52.02 161 CYS A C 1
ATOM 715 O O . CYS A 1 161 ? 132.005 -40.973 14.400 1.00 51.69 161 CYS A O 1
ATOM 718 N N . ASP A 1 162 ? 134.035 -41.969 14.448 1.00 47.95 162 ASP A N 1
ATOM 719 C CA . ASP A 1 162 ? 133.654 -43.145 15.231 1.00 47.44 162 ASP A CA 1
ATOM 720 C C . ASP A 1 162 ? 133.469 -42.891 16.720 1.00 50.69 162 ASP A C 1
ATOM 721 O O . ASP A 1 162 ? 132.895 -43.744 17.392 1.00 50.84 162 ASP A O 1
ATOM 726 N N . TYR A 1 163 ? 133.997 -41.773 17.255 1.00 45.76 163 TYR A N 1
ATOM 727 C CA . TYR A 1 163 ? 133.918 -41.472 18.683 1.00 44.78 163 TYR A CA 1
ATOM 728 C C . TYR A 1 163 ? 133.994 -39.978 18.894 1.00 49.72 163 TYR A C 1
ATOM 729 O O . TYR A 1 163 ? 134.968 -39.343 18.504 1.00 49.01 163 TYR A O 1
ATOM 738 N N . ARG A 1 164 ? 132.945 -39.411 19.485 1.00 47.68 164 ARG A N 1
ATOM 739 C CA . ARG A 1 164 ? 132.894 -37.990 19.785 1.00 47.88 164 ARG A CA 1
ATOM 740 C C . ARG A 1 164 ? 133.065 -37.799 21.284 1.00 53.83 164 ARG A C 1
ATOM 741 O O . ARG A 1 164 ? 132.261 -38.282 22.085 1.00 53.82 164 ARG A O 1
ATOM 749 N N . LEU A 1 165 ? 134.164 -37.155 21.654 1.00 52.31 165 LEU A N 1
ATOM 750 C CA . LEU A 1 165 ? 134.509 -36.860 23.032 1.00 52.73 165 LEU A CA 1
ATOM 751 C C . LEU A 1 165 ? 134.267 -35.383 23.268 1.00 56.00 165 LEU A C 1
ATOM 752 O O . LEU A 1 165 ? 134.832 -34.532 22.573 1.00 55.07 165 LEU A O 1
ATOM 757 N N . GLY A 1 166 ? 133.377 -35.096 24.208 1.00 52.98 166 GLY A N 1
ATOM 758 C CA . GLY A 1 166 ? 133.019 -33.727 24.524 1.00 53.22 166 GLY A CA 1
ATOM 759 C C . GLY A 1 166 ? 133.469 -33.282 25.897 1.00 58.87 166 GLY A C 1
ATOM 760 O O . GLY A 1 166 ? 133.490 -34.079 26.840 1.00 58.47 166 GLY A O 1
ATOM 761 N N . SER A 1 167 ? 133.844 -32.002 26.009 1.00 57.27 167 SER A N 1
ATOM 762 C CA . SER A 1 167 ? 134.164 -31.392 27.294 1.00 58.85 167 SER A CA 1
ATOM 763 C C . SER A 1 167 ? 132.795 -30.958 27.839 1.00 65.70 167 SER A C 1
ATOM 764 O O . SER A 1 167 ? 131.835 -30.882 27.063 1.00 64.63 167 SER A O 1
ATOM 767 N N . GLU A 1 168 ? 132.686 -30.642 29.134 1.00 64.05 168 GLU A N 1
ATOM 768 C CA . GLU A 1 168 ? 131.379 -30.210 29.630 1.00 64.32 168 GLU A CA 1
ATOM 769 C C . GLU A 1 168 ? 131.007 -28.777 29.137 1.00 66.62 168 GLU A C 1
ATOM 770 O O . GLU A 1 168 ? 129.896 -28.309 29.394 1.00 65.74 168 GLU A O 1
ATOM 776 N N . GLN A 1 169 ? 131.892 -28.164 28.320 1.00 63.33 169 GLN A N 1
ATOM 777 C CA . GLN A 1 169 ? 131.708 -26.863 27.662 1.00 63.64 169 GLN A CA 1
ATOM 778 C C . GLN A 1 169 ? 131.150 -27.072 26.239 1.00 65.54 169 GLN A C 1
ATOM 779 O O . GLN A 1 169 ? 130.758 -26.099 25.578 1.00 64.33 169 GLN A O 1
ATOM 785 N N . ALA A 1 170 ? 131.135 -28.341 25.768 1.00 60.85 170 ALA A N 1
ATOM 786 C CA . ALA A 1 170 ? 130.637 -28.699 24.440 1.00 59.59 170 ALA A CA 1
ATOM 787 C C . ALA A 1 170 ? 129.143 -28.421 24.336 1.00 62.19 170 ALA A C 1
ATOM 788 O O . ALA A 1 170 ? 128.376 -28.775 25.232 1.00 62.38 170 ALA A O 1
ATOM 790 N N . ARG A 1 171 ? 128.755 -27.700 23.278 1.00 57.54 171 ARG A N 1
ATOM 791 C CA . ARG A 1 171 ? 127.369 -27.344 22.987 1.00 56.41 171 ARG A CA 1
ATOM 792 C C . ARG A 1 171 ? 127.099 -27.672 21.513 1.00 56.97 171 ARG A C 1
ATOM 793 O O . ARG A 1 171 ? 127.845 -27.244 20.636 1.00 55.96 171 ARG A O 1
ATOM 801 N N . LEU A 1 172 ? 126.099 -28.531 21.257 1.00 51.82 172 LEU A N 1
ATOM 802 C CA . LEU A 1 172 ? 125.775 -29.032 19.911 1.00 50.07 172 LEU A CA 1
ATOM 803 C C . LEU A 1 172 ? 124.505 -28.372 19.350 1.00 53.48 172 LEU A C 1
ATOM 804 O O . LEU A 1 172 ? 123.511 -28.280 20.068 1.00 53.63 172 LEU A O 1
ATOM 809 N N . VAL A 1 173 ? 124.554 -27.858 18.095 1.00 48.36 173 VAL A N 1
ATOM 810 C CA . VAL A 1 173 ? 123.437 -27.154 17.471 1.00 47.40 173 VAL A CA 1
ATOM 811 C C . VAL A 1 173 ? 123.361 -27.491 15.989 1.00 53.31 173 VAL A C 1
ATOM 812 O O . VAL A 1 173 ? 124.370 -27.605 15.295 1.00 53.00 173 VAL A O 1
ATOM 816 N N . MET A 1 174 ? 122.106 -27.575 15.508 1.00 52.40 174 MET A N 1
ATOM 817 C CA . MET A 1 174 ? 121.763 -27.730 14.104 1.00 53.32 174 MET A CA 1
ATOM 818 C C . MET A 1 174 ? 120.767 -26.582 13.814 1.00 57.08 174 MET A C 1
ATOM 819 O O . MET A 1 174 ? 119.581 -26.856 13.699 1.00 55.82 174 MET A O 1
ATOM 824 N N . PRO A 1 175 ? 121.211 -25.284 13.832 1.00 55.11 175 PRO A N 1
ATOM 825 C CA . PRO A 1 175 ? 120.276 -24.164 13.574 1.00 55.08 175 PRO A CA 1
ATOM 826 C C . PRO A 1 175 ? 119.925 -23.817 12.102 1.00 57.59 175 PRO A C 1
ATOM 827 O O . PRO A 1 175 ? 119.314 -22.770 11.876 1.00 58.80 175 PRO A O 1
ATOM 831 N N . GLU A 1 176 ? 120.321 -24.653 11.121 1.00 52.24 176 GLU A N 1
ATOM 832 C CA . GLU A 1 176 ? 120.062 -24.466 9.680 1.00 51.91 176 GLU A CA 1
ATOM 833 C C . GLU A 1 176 ? 118.722 -23.795 9.326 1.00 56.99 176 GLU A C 1
ATOM 834 O O . GLU A 1 176 ? 118.715 -22.853 8.525 1.00 58.28 176 GLU A O 1
ATOM 840 N N . PHE A 1 177 ? 117.611 -24.247 9.949 1.00 52.96 177 PHE A N 1
ATOM 841 C CA . PHE A 1 177 ? 116.267 -23.691 9.731 1.00 53.17 177 PHE A CA 1
ATOM 842 C C . PHE A 1 177 ? 116.137 -22.244 10.216 1.00 58.25 177 PHE A C 1
ATOM 843 O O . PHE A 1 177 ? 115.593 -21.411 9.490 1.00 57.61 177 PHE A O 1
ATOM 851 N N . ARG A 1 178 ? 116.650 -21.945 11.428 1.00 56.27 178 ARG A N 1
ATOM 852 C CA . ARG A 1 178 ? 116.652 -20.590 11.995 1.00 57.06 178 ARG A CA 1
ATOM 853 C C . ARG A 1 178 ? 117.440 -19.643 11.065 1.00 61.80 178 ARG A C 1
ATOM 854 O O . ARG A 1 178 ? 116.984 -18.539 10.781 1.00 63.12 178 ARG A O 1
ATOM 862 N N . VAL A 1 179 ? 118.579 -20.127 10.550 1.00 57.75 179 VAL A N 1
ATOM 863 C CA . VAL A 1 179 ? 119.485 -19.436 9.634 1.00 57.56 179 VAL A CA 1
ATOM 864 C C . VAL A 1 179 ? 118.881 -19.331 8.210 1.00 61.39 179 VAL A C 1
ATOM 865 O O . VAL A 1 179 ? 119.318 -18.495 7.419 1.00 62.45 179 VAL A O 1
ATOM 869 N N . GLY A 1 180 ? 117.865 -20.141 7.919 1.00 57.63 180 GLY A N 1
ATOM 870 C CA . GLY A 1 180 ? 117.145 -20.105 6.649 1.00 56.89 180 GLY A CA 1
ATOM 871 C C . GLY A 1 180 ? 117.717 -20.943 5.528 1.00 60.33 180 GLY A C 1
ATOM 872 O O . GLY A 1 180 ? 117.437 -20.686 4.355 1.00 60.20 180 GLY A O 1
ATOM 873 N N . ILE A 1 181 ? 118.499 -21.965 5.872 1.00 56.86 181 ILE A N 1
ATOM 874 C CA . ILE A 1 181 ? 119.090 -22.872 4.885 1.00 56.59 181 ILE A CA 1
ATOM 875 C C . ILE A 1 181 ? 118.604 -24.315 5.115 1.00 58.65 181 ILE A C 1
ATOM 876 O O . ILE A 1 181 ? 118.192 -24.653 6.230 1.00 57.61 181 ILE A O 1
ATOM 881 N N . ALA A 1 182 ? 118.629 -25.151 4.058 1.00 53.64 182 ALA A N 1
ATOM 882 C CA . ALA A 1 182 ? 118.215 -26.557 4.127 1.00 52.79 182 ALA A CA 1
ATOM 883 C C . ALA A 1 182 ? 119.111 -27.427 5.048 1.00 56.54 182 ALA A C 1
ATOM 884 O O . ALA A 1 182 ? 120.216 -27.015 5.414 1.00 55.79 182 ALA A O 1
ATOM 886 N N . CYS A 1 183 ? 118.612 -28.608 5.460 1.00 54.21 183 CYS A N 1
ATOM 887 C CA . CYS A 1 183 ? 119.377 -29.479 6.351 1.00 54.47 183 CYS A CA 1
ATOM 888 C C . CYS A 1 183 ? 119.257 -30.973 6.005 1.00 56.06 183 CYS A C 1
ATOM 889 O O . CYS A 1 183 ? 118.966 -31.807 6.870 1.00 56.40 183 CYS A O 1
ATOM 892 N N . ASN A 1 184 ? 119.541 -31.305 4.738 1.00 51.13 184 ASN A N 1
ATOM 893 C CA . ASN A 1 184 ? 119.503 -32.669 4.204 1.00 50.15 184 ASN A CA 1
ATOM 894 C C . ASN A 1 184 ? 120.529 -33.553 4.887 1.00 52.29 184 ASN A C 1
ATOM 895 O O . ASN A 1 184 ? 120.192 -34.648 5.335 1.00 53.17 184 ASN A O 1
ATOM 900 N N . PHE A 1 185 ? 121.775 -33.074 4.961 1.00 47.58 185 PHE A N 1
ATOM 901 C CA . PHE A 1 185 ? 122.891 -33.771 5.582 1.00 46.97 185 PHE A CA 1
ATOM 902 C C . PHE A 1 185 ? 122.706 -33.880 7.088 1.00 49.96 185 PHE A C 1
ATOM 903 O O . PHE A 1 185 ? 122.851 -34.971 7.639 1.00 49.73 185 PHE A O 1
ATOM 911 N N . GLY A 1 186 ? 122.335 -32.771 7.722 1.00 46.23 186 GLY A N 1
ATOM 912 C CA . GLY A 1 186 ? 122.095 -32.713 9.157 1.00 46.48 186 GLY A CA 1
ATOM 913 C C . GLY A 1 186 ? 121.020 -33.678 9.599 1.00 51.53 186 GLY A C 1
ATOM 914 O O . GLY A 1 186 ? 121.211 -34.406 10.572 1.00 52.56 186 GLY A O 1
ATOM 915 N N . GLY A 1 187 ? 119.925 -33.716 8.843 1.00 48.03 187 GLY A N 1
ATOM 916 C CA . GLY A 1 187 ? 118.803 -34.615 9.069 1.00 47.87 187 GLY A CA 1
ATOM 917 C C . GLY A 1 187 ? 119.228 -36.064 8.975 1.00 52.23 187 GLY A C 1
ATOM 918 O O . GLY A 1 187 ? 118.955 -36.844 9.890 1.00 52.46 187 GLY A O 1
ATOM 919 N N . PHE A 1 188 ? 119.956 -36.425 7.898 1.00 48.45 188 PHE A N 1
ATOM 920 C CA . PHE A 1 188 ? 120.465 -37.790 7.724 1.00 47.60 188 PHE A CA 1
ATOM 921 C C . PHE A 1 188 ? 121.457 -38.213 8.825 1.00 53.48 188 PHE A C 1
ATOM 922 O O . PHE A 1 188 ? 121.303 -39.288 9.416 1.00 54.07 188 PHE A O 1
ATOM 930 N N . MET A 1 189 ? 122.477 -37.380 9.078 1.00 50.86 189 MET A N 1
ATOM 931 C CA . MET A 1 189 ? 123.550 -37.659 10.032 1.00 51.30 189 MET A CA 1
ATOM 932 C C . MET A 1 189 ? 123.089 -37.735 11.490 1.00 54.05 189 MET A C 1
ATOM 933 O O . MET A 1 189 ? 123.597 -38.580 12.234 1.00 53.65 189 MET A O 1
ATOM 938 N N . LEU A 1 190 ? 122.135 -36.873 11.901 1.00 49.44 190 LEU A N 1
ATOM 939 C CA . LEU A 1 190 ? 121.625 -36.875 13.277 1.00 48.53 190 LEU A CA 1
ATOM 940 C C . LEU A 1 190 ? 120.756 -38.105 13.552 1.00 52.11 190 LEU A C 1
ATOM 941 O O . LEU A 1 190 ? 120.701 -38.596 14.687 1.00 50.37 190 LEU A O 1
ATOM 946 N N . GLU A 1 191 ? 120.068 -38.587 12.507 1.00 50.48 191 GLU A N 1
ATOM 947 C CA . GLU A 1 191 ? 119.220 -39.772 12.574 1.00 50.82 191 GLU A CA 1
ATOM 948 C C . GLU A 1 191 ? 120.107 -40.988 12.833 1.00 53.12 191 GLU A C 1
ATOM 949 O O . GLU A 1 191 ? 119.840 -41.742 13.767 1.00 53.10 191 GLU A O 1
ATOM 955 N N . ALA A 1 192 ? 121.198 -41.121 12.061 1.00 48.57 192 ALA A N 1
ATOM 956 C CA . ALA A 1 192 ? 122.170 -42.211 12.167 1.00 47.77 192 ALA A CA 1
ATOM 957 C C . ALA A 1 192 ? 122.862 -42.299 13.526 1.00 53.80 192 ALA A C 1
ATOM 958 O O . ALA A 1 192 ? 123.000 -43.400 14.058 1.00 55.53 192 ALA A O 1
ATOM 960 N N . ALA A 1 193 ? 123.213 -41.153 14.127 1.00 50.45 193 ALA A N 1
ATOM 961 C CA . ALA A 1 193 ? 123.918 -41.097 15.412 1.00 50.10 193 ALA A CA 1
ATOM 962 C C . ALA A 1 193 ? 123.039 -41.111 16.660 1.00 54.20 193 ALA A C 1
ATOM 963 O O . ALA A 1 193 ? 123.361 -41.807 17.633 1.00 54.96 193 ALA A O 1
ATOM 965 N N . ALA A 1 194 ? 121.951 -40.335 16.652 1.00 49.57 194 ALA A N 1
ATOM 966 C CA . ALA A 1 194 ? 121.103 -40.183 17.827 1.00 48.66 194 ALA A CA 1
ATOM 967 C C . ALA A 1 194 ? 119.670 -40.672 17.686 1.00 51.39 194 ALA A C 1
ATOM 968 O O . ALA A 1 194 ? 118.933 -40.665 18.676 1.00 53.15 194 ALA A O 1
ATOM 970 N N . GLY A 1 195 ? 119.272 -41.059 16.485 1.00 46.61 195 GLY A N 1
ATOM 971 C CA . GLY A 1 195 ? 117.907 -41.483 16.235 1.00 45.76 195 GLY A CA 1
ATOM 972 C C . GLY A 1 195 ? 117.026 -40.347 15.744 1.00 49.41 195 GLY A C 1
ATOM 973 O O . GLY A 1 195 ? 117.288 -39.171 16.006 1.00 48.24 195 GLY A O 1
ATOM 974 N N . ARG A 1 196 ? 115.956 -40.728 15.041 1.00 46.38 196 ARG A N 1
ATOM 975 C CA . ARG A 1 196 ? 114.940 -39.903 14.407 1.00 45.47 196 ARG A CA 1
ATOM 976 C C . ARG A 1 196 ? 114.344 -38.810 15.322 1.00 46.77 196 ARG A C 1
ATOM 977 O O . ARG A 1 196 ? 114.265 -37.658 14.906 1.00 46.33 196 ARG A O 1
ATOM 985 N N . THR A 1 197 ? 113.922 -39.177 16.540 1.00 41.81 197 THR A N 1
ATOM 986 C CA . THR A 1 197 ? 113.311 -38.293 17.540 1.00 41.33 197 THR A CA 1
ATOM 987 C C . THR A 1 197 ? 114.245 -37.124 17.905 1.00 46.34 197 THR A C 1
ATOM 988 O O . THR A 1 197 ? 113.818 -35.965 17.837 1.00 45.94 197 THR A O 1
ATOM 992 N N . VAL A 1 198 ? 115.515 -37.431 18.270 1.00 42.38 198 VAL A N 1
ATOM 993 C CA . VAL A 1 198 ? 116.518 -36.424 18.615 1.00 42.16 198 VAL A CA 1
ATOM 994 C C . VAL A 1 198 ? 116.814 -35.556 17.398 1.00 44.86 198 VAL A C 1
ATOM 995 O O . VAL A 1 198 ? 116.825 -34.333 17.520 1.00 44.26 198 VAL A O 1
ATOM 999 N N . MET A 1 199 ? 116.953 -36.173 16.220 1.00 40.75 199 MET A N 1
ATOM 1000 C CA . MET A 1 199 ? 117.162 -35.440 14.976 1.00 40.44 199 MET A CA 1
ATOM 1001 C C . MET A 1 199 ? 116.057 -34.376 14.794 1.00 44.93 199 MET A C 1
ATOM 1002 O O . MET A 1 199 ? 116.358 -33.191 14.602 1.00 45.14 199 MET A O 1
ATOM 1007 N N . GLN A 1 200 ? 114.784 -34.815 14.883 1.00 41.11 200 GLN A N 1
ATOM 1008 C CA . GLN A 1 200 ? 113.587 -33.986 14.702 1.00 39.68 200 GLN A CA 1
ATOM 1009 C C . GLN A 1 200 ? 113.487 -32.887 15.730 1.00 44.24 200 GLN A C 1
ATOM 1010 O O . GLN A 1 200 ? 113.147 -31.760 15.377 1.00 44.20 200 GLN A O 1
ATOM 1016 N N . ARG A 1 201 ? 113.831 -33.194 16.987 1.00 41.83 201 ARG A N 1
ATOM 1017 C CA . ARG A 1 201 ? 113.832 -32.215 18.069 1.00 42.67 201 ARG A CA 1
ATOM 1018 C C . ARG A 1 201 ? 114.884 -31.127 17.761 1.00 49.18 201 ARG A C 1
ATOM 1019 O O . ARG A 1 201 ? 114.577 -29.941 17.861 1.00 49.95 201 ARG A O 1
ATOM 1027 N N . MET A 1 202 ? 116.087 -31.534 17.315 1.00 45.95 202 MET A N 1
ATOM 1028 C CA . MET A 1 202 ? 117.183 -30.621 16.984 1.00 46.37 202 MET A CA 1
ATOM 1029 C C . MET A 1 202 ? 116.899 -29.706 15.800 1.00 50.74 202 MET A C 1
ATOM 1030 O O . MET A 1 202 ? 117.107 -28.501 15.921 1.00 50.52 202 MET A O 1
ATOM 1035 N N . LEU A 1 203 ? 116.428 -30.263 14.669 1.00 47.55 203 LEU A N 1
ATOM 1036 C CA . LEU A 1 203 ? 116.129 -29.484 13.457 1.00 47.58 203 LEU A CA 1
ATOM 1037 C C . LEU A 1 203 ? 114.999 -28.493 13.643 1.00 51.08 203 LEU A C 1
ATOM 1038 O O . LEU A 1 203 ? 115.103 -27.362 13.168 1.00 51.92 203 LEU A O 1
ATOM 1043 N N . LEU A 1 204 ? 113.919 -28.909 14.327 1.00 47.19 204 LEU A N 1
ATOM 1044 C CA . LEU A 1 204 ? 112.711 -28.099 14.487 1.00 46.38 204 LEU A CA 1
ATOM 1045 C C . LEU A 1 204 ? 112.749 -27.069 15.607 1.00 51.53 204 LEU A C 1
ATOM 1046 O O . LEU A 1 204 ? 112.055 -26.055 15.488 1.00 53.15 204 LEU A O 1
ATOM 1051 N N . THR A 1 205 ? 113.515 -27.303 16.681 1.00 48.75 205 THR A N 1
ATOM 1052 C CA . THR A 1 205 ? 113.594 -26.334 17.787 1.00 49.83 205 THR A CA 1
ATOM 1053 C C . THR A 1 205 ? 114.813 -25.404 17.636 1.00 57.09 205 THR A C 1
ATOM 1054 O O . THR A 1 205 ? 114.817 -24.293 18.188 1.00 57.27 205 THR A O 1
ATOM 1058 N N . CYS A 1 206 ? 115.874 -25.906 16.958 1.00 54.87 206 CYS A N 1
ATOM 1059 C CA . CYS A 1 206 ? 117.181 -25.264 16.773 1.00 54.80 206 CYS A CA 1
ATOM 1060 C C . CYS A 1 206 ? 117.861 -24.933 18.111 1.00 58.36 206 CYS A C 1
ATOM 1061 O O . CYS A 1 206 ? 118.774 -24.113 18.160 1.00 58.51 206 CYS A O 1
ATOM 1064 N N . ASP A 1 207 ? 117.436 -25.634 19.180 1.00 55.04 207 ASP A N 1
ATOM 1065 C CA . ASP A 1 207 ? 117.962 -25.530 20.536 1.00 55.05 207 ASP A CA 1
ATOM 1066 C C . ASP A 1 207 ? 119.342 -26.147 20.611 1.00 59.43 207 ASP A C 1
ATOM 1067 O O . ASP A 1 207 ? 119.700 -27.006 19.797 1.00 59.03 207 ASP A O 1
ATOM 1072 N N . GLU A 1 208 ? 120.108 -25.715 21.612 1.00 56.42 208 GLU A N 1
ATOM 1073 C CA . GLU A 1 208 ? 121.454 -26.196 21.866 1.00 56.11 208 GLU A CA 1
ATOM 1074 C C . GLU A 1 208 ? 121.375 -27.426 22.742 1.00 58.84 208 GLU A C 1
ATOM 1075 O O . GLU A 1 208 ? 120.500 -27.530 23.600 1.00 60.00 208 GLU A O 1
ATOM 1081 N N . TRP A 1 209 ? 122.270 -28.370 22.496 1.00 53.91 209 TRP A N 1
ATOM 1082 C CA . TRP A 1 209 ? 122.350 -29.601 23.240 1.00 52.96 209 TRP A CA 1
ATOM 1083 C C . TRP A 1 209 ? 123.574 -29.561 24.133 1.00 59.19 209 TRP A C 1
ATOM 1084 O O . TRP A 1 209 ? 124.678 -29.833 23.654 1.00 59.65 209 TRP A O 1
ATOM 1095 N N . PRO A 1 210 ? 123.400 -29.219 25.434 1.00 56.51 210 PRO A N 1
ATOM 1096 C CA . PRO A 1 210 ? 124.551 -29.258 26.359 1.00 56.17 210 PRO A CA 1
ATOM 1097 C C . PRO A 1 210 ? 125.122 -30.669 26.473 1.00 60.22 210 PRO A C 1
ATOM 1098 O O . PRO A 1 210 ? 124.445 -31.651 26.142 1.00 61.21 210 PRO A O 1
ATOM 1102 N N . ALA A 1 211 ? 126.399 -30.749 26.895 1.00 56.45 211 ALA A N 1
ATOM 1103 C CA . ALA A 1 211 ? 127.206 -31.975 26.954 1.00 56.37 211 ALA A CA 1
ATOM 1104 C C . ALA A 1 211 ? 126.519 -33.205 27.563 1.00 61.96 211 ALA A C 1
ATOM 1105 O O . ALA A 1 211 ? 126.593 -34.283 26.956 1.00 61.73 211 ALA A O 1
ATOM 1107 N N . GLU A 1 212 ? 125.840 -33.044 28.723 1.00 60.09 212 GLU A N 1
ATOM 1108 C CA . GLU A 1 212 ? 125.157 -34.115 29.494 1.00 60.18 212 GLU A CA 1
ATOM 1109 C C . GLU A 1 212 ? 123.953 -34.701 28.763 1.00 60.97 212 GLU A C 1
ATOM 1110 O O . GLU A 1 212 ? 123.812 -35.925 28.679 1.00 60.45 212 GLU A O 1
ATOM 1116 N N . ARG A 1 213 ? 123.159 -33.814 28.149 1.00 55.77 213 ARG A N 1
ATOM 1117 C CA . ARG A 1 213 ? 122.027 -34.117 27.281 1.00 55.40 213 ARG A CA 1
ATOM 1118 C C . ARG A 1 213 ? 122.523 -34.785 25.963 1.00 59.78 213 ARG A C 1
ATOM 1119 O O . ARG A 1 213 ? 121.941 -35.795 25.536 1.00 59.87 213 ARG A O 1
ATOM 1127 N N . ALA A 1 214 ? 123.597 -34.225 25.327 1.00 54.51 214 ALA A N 1
ATOM 1128 C CA . ALA A 1 214 ? 124.191 -34.791 24.098 1.00 53.30 214 ALA A CA 1
ATOM 1129 C C . ALA A 1 214 ? 124.691 -36.216 24.282 1.00 55.82 214 ALA A C 1
ATOM 1130 O O . ALA A 1 214 ? 124.514 -37.053 23.391 1.00 55.81 214 ALA A O 1
ATOM 1132 N N . LEU A 1 215 ? 125.217 -36.506 25.477 1.00 50.99 215 LEU A N 1
ATOM 1133 C CA . LEU A 1 215 ? 125.697 -37.828 25.859 1.00 50.78 215 LEU A CA 1
ATOM 1134 C C . LEU A 1 215 ? 124.546 -38.829 26.006 1.00 54.75 215 LEU A C 1
ATOM 1135 O O . LEU A 1 215 ? 124.648 -39.955 25.495 1.00 54.32 215 LEU A O 1
ATOM 1140 N N . ALA A 1 216 ? 123.464 -38.417 26.695 1.00 51.18 216 ALA A N 1
ATOM 1141 C CA . ALA A 1 216 ? 122.272 -39.243 26.925 1.00 50.99 216 ALA A CA 1
ATOM 1142 C C . ALA A 1 216 ? 121.616 -39.652 25.593 1.00 54.52 216 ALA A C 1
ATOM 1143 O O . ALA A 1 216 ? 121.290 -40.829 25.400 1.00 53.81 216 ALA A O 1
ATOM 1145 N N . ASP A 1 217 ? 121.520 -38.689 24.651 1.00 50.03 217 ASP A N 1
ATOM 1146 C CA . ASP A 1 217 ? 120.897 -38.845 23.338 1.00 48.66 217 ASP A CA 1
ATOM 1147 C C . ASP A 1 217 ? 121.762 -39.541 22.267 1.00 51.25 217 ASP A C 1
ATOM 1148 O O . ASP A 1 217 ? 121.216 -39.940 21.239 1.00 52.96 217 ASP A O 1
ATOM 1153 N N . GLY A 1 218 ? 123.050 -39.756 22.530 1.00 46.72 218 GLY A N 1
ATOM 1154 C CA . GLY A 1 218 ? 123.951 -40.429 21.589 1.00 46.10 218 GLY A CA 1
ATOM 1155 C C . GLY A 1 218 ? 124.721 -39.517 20.648 1.00 50.98 218 GLY A C 1
ATOM 1156 O O . GLY A 1 218 ? 125.341 -39.988 19.700 1.00 51.55 218 GLY A O 1
ATOM 1157 N N . LEU A 1 219 ? 124.704 -38.213 20.894 1.00 47.51 219 LEU A N 1
ATOM 1158 C CA . LEU A 1 219 ? 125.444 -37.245 20.089 1.00 47.16 219 LEU A CA 1
ATOM 1159 C C . LEU A 1 219 ? 126.917 -37.176 20.497 1.00 51.08 219 LEU A C 1
ATOM 1160 O O . LEU A 1 219 ? 127.767 -36.794 19.691 1.00 51.16 219 LEU A O 1
ATOM 1165 N N . LEU A 1 220 ? 127.211 -37.555 21.755 1.00 47.23 220 LEU A N 1
ATOM 1166 C CA . LEU A 1 220 ? 128.561 -37.703 22.308 1.00 45.77 220 LEU A CA 1
ATOM 1167 C C . LEU A 1 220 ? 128.679 -39.132 22.800 1.00 47.24 220 LEU A C 1
ATOM 1168 O O . LEU A 1 220 ? 127.710 -39.685 23.317 1.00 45.22 220 LEU A O 1
ATOM 1173 N N . HIS A 1 221 ? 129.845 -39.752 22.586 1.00 44.67 221 HIS A N 1
ATOM 1174 C CA . HIS A 1 221 ? 130.107 -41.116 23.042 1.00 44.60 221 HIS A CA 1
ATOM 1175 C C . HIS A 1 221 ? 130.561 -41.048 24.492 1.00 50.86 221 HIS A C 1
ATOM 1176 O O . HIS A 1 221 ? 130.388 -42.002 25.247 1.00 49.73 221 HIS A O 1
ATOM 1183 N N . GLU A 1 222 ? 131.173 -39.913 24.870 1.00 50.13 222 GLU A N 1
ATOM 1184 C CA . GLU A 1 222 ? 131.728 -39.708 26.197 1.00 51.27 222 GLU A CA 1
ATOM 1185 C C . GLU A 1 222 ? 131.892 -38.226 26.490 1.00 56.04 222 GLU A C 1
ATOM 1186 O O . GLU A 1 222 ? 132.095 -37.420 25.577 1.00 56.48 222 GLU A O 1
ATOM 1192 N N . THR A 1 223 ? 131.794 -37.884 27.783 1.00 53.70 223 THR A N 1
ATOM 1193 C CA . THR A 1 223 ? 132.009 -36.548 28.331 1.00 54.71 223 THR A CA 1
ATOM 1194 C C . THR A 1 223 ? 133.174 -36.603 29.331 1.00 59.03 223 THR A C 1
ATOM 1195 O O . THR A 1 223 ? 133.387 -37.626 29.989 1.00 57.63 223 THR A O 1
ATOM 1199 N N . VAL A 1 224 ? 133.914 -35.493 29.436 1.00 57.00 224 VAL A N 1
ATOM 1200 C CA . VAL A 1 224 ? 135.025 -35.278 30.375 1.00 57.23 224 VAL A CA 1
ATOM 1201 C C . VAL A 1 224 ? 135.054 -33.810 30.767 1.00 62.74 224 VAL A C 1
ATOM 1202 O O . VAL A 1 224 ? 134.474 -32.972 30.071 1.00 62.41 224 VAL A O 1
ATOM 1206 N N . ALA A 1 225 ? 135.767 -33.493 31.853 1.00 60.85 225 ALA A N 1
ATOM 1207 C CA . ALA A 1 225 ? 135.979 -32.115 32.292 1.00 61.00 225 ALA A CA 1
ATOM 1208 C C . ALA A 1 225 ? 136.953 -31.480 31.293 1.00 65.32 225 ALA A C 1
ATOM 1209 O O . ALA A 1 225 ? 137.878 -32.164 30.839 1.00 64.10 225 ALA A O 1
ATOM 1211 N N . SER A 1 226 ? 136.742 -30.196 30.939 1.00 63.44 226 SER A N 1
ATOM 1212 C CA . SER A 1 226 ? 137.599 -29.451 30.000 1.00 64.98 226 SER A CA 1
ATOM 1213 C C . SER A 1 226 ? 139.130 -29.669 30.204 1.00 72.22 226 SER A C 1
ATOM 1214 O O . SER A 1 226 ? 139.790 -29.956 29.204 1.00 72.59 226 SER A O 1
ATOM 1217 N N . PRO A 1 227 ? 139.717 -29.624 31.444 1.00 69.94 227 PRO A N 1
ATOM 1218 C CA . PRO A 1 227 ? 141.177 -29.832 31.577 1.00 69.85 227 PRO A CA 1
ATOM 1219 C C . PRO A 1 227 ? 141.732 -31.208 31.158 1.00 71.92 227 PRO A C 1
ATOM 1220 O O . PRO A 1 227 ? 142.940 -31.330 30.929 1.00 72.28 227 PRO A O 1
ATOM 1224 N N . ARG A 1 228 ? 140.871 -32.227 31.026 1.00 65.92 228 ARG A N 1
ATOM 1225 C CA . ARG A 1 228 ? 141.298 -33.585 30.669 1.00 65.23 228 ARG A CA 1
ATOM 1226 C C . ARG A 1 228 ? 140.853 -34.031 29.247 1.00 64.54 228 ARG A C 1
ATOM 1227 O O . ARG A 1 228 ? 141.091 -35.188 28.878 1.00 63.51 228 ARG A O 1
ATOM 1235 N N . LEU A 1 229 ? 140.235 -33.122 28.451 1.00 58.72 229 LEU A N 1
ATOM 1236 C CA . LEU A 1 229 ? 139.716 -33.434 27.105 1.00 58.44 229 LEU A CA 1
ATOM 1237 C C . LEU A 1 229 ? 140.748 -34.082 26.148 1.00 62.14 229 LEU A C 1
ATOM 1238 O O . LEU A 1 229 ? 140.515 -35.211 25.699 1.00 61.57 229 LEU A O 1
ATOM 1243 N N . LEU A 1 230 ? 141.867 -33.381 25.837 1.00 58.46 230 LEU A N 1
ATOM 1244 C CA . LEU A 1 230 ? 142.898 -33.912 24.940 1.00 57.90 230 LEU A CA 1
ATOM 1245 C C . LEU A 1 230 ? 143.592 -35.147 25.536 1.00 62.16 230 LEU A C 1
ATOM 1246 O O . LEU A 1 230 ? 143.859 -36.091 24.798 1.00 62.30 230 LEU A O 1
ATOM 1251 N N . ASP A 1 231 ? 143.786 -35.179 26.867 1.00 59.21 231 ASP A N 1
ATOM 1252 C CA . ASP A 1 231 ? 144.367 -36.318 27.596 1.00 59.80 231 ASP A CA 1
ATOM 1253 C C . ASP A 1 231 ? 143.573 -37.592 27.382 1.00 60.96 231 ASP A C 1
ATOM 1254 O O . ASP A 1 231 ? 144.151 -38.648 27.103 1.00 60.27 231 ASP A O 1
ATOM 1259 N N . ARG A 1 232 ? 142.245 -37.488 27.534 1.00 56.40 232 ARG A N 1
ATOM 1260 C CA . ARG A 1 232 ? 141.326 -38.601 27.338 1.00 55.19 232 ARG A CA 1
ATOM 1261 C C . ARG A 1 232 ? 141.318 -38.998 25.850 1.00 55.20 232 ARG A C 1
ATOM 1262 O O . ARG A 1 232 ? 141.420 -40.186 25.543 1.00 53.65 232 ARG A O 1
ATOM 1270 N N . ALA A 1 233 ? 141.313 -38.001 24.942 1.00 51.79 233 ALA A N 1
ATOM 1271 C CA . ALA A 1 233 ? 141.354 -38.229 23.490 1.00 52.34 233 ALA A CA 1
ATOM 1272 C C . ALA A 1 233 ? 142.574 -39.059 23.082 1.00 57.03 233 ALA A C 1
ATOM 1273 O O . ALA A 1 233 ? 142.422 -40.072 22.393 1.00 56.43 233 ALA A O 1
ATOM 1275 N N . LEU A 1 234 ? 143.764 -38.688 23.591 1.00 55.15 234 LEU A N 1
ATOM 1276 C CA . LEU A 1 234 ? 145.021 -39.380 23.296 1.00 55.65 234 LEU A CA 1
ATOM 1277 C C . LEU A 1 234 ? 145.145 -40.709 24.020 1.00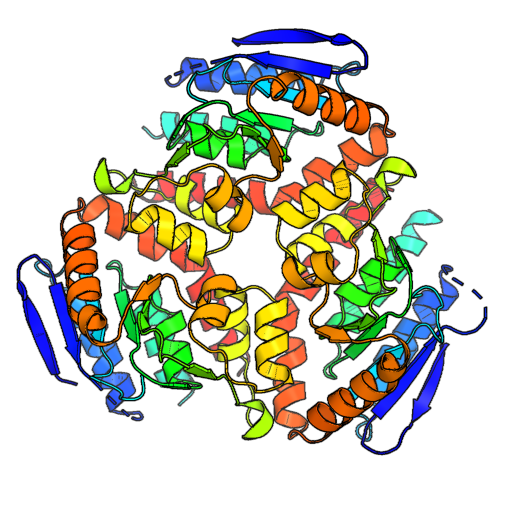 59.63 234 LEU A C 1
ATOM 1278 O O . LEU A 1 234 ? 145.719 -41.643 23.459 1.00 59.62 234 LEU A O 1
ATOM 1283 N N . GLU A 1 235 ? 144.560 -40.827 25.230 1.00 56.97 235 GLU A N 1
ATOM 1284 C CA . GLU A 1 235 ? 144.541 -42.097 25.974 1.00 56.88 235 GLU A CA 1
ATOM 1285 C C . GLU A 1 235 ? 143.692 -43.106 25.190 1.00 60.36 235 GLU A C 1
ATOM 1286 O O . GLU A 1 235 ? 144.127 -44.241 24.992 1.00 60.62 235 GLU A O 1
ATOM 1292 N N . LEU A 1 236 ? 142.507 -42.673 24.709 1.00 56.17 236 LEU A N 1
ATOM 1293 C CA . LEU A 1 236 ? 141.633 -43.527 23.903 1.00 55.92 236 LEU A CA 1
ATOM 1294 C C . LEU A 1 236 ? 142.279 -43.857 22.552 1.00 57.01 236 LEU A C 1
ATOM 1295 O O . LEU A 1 236 ? 142.219 -45.013 22.123 1.00 55.59 236 LEU A O 1
ATOM 1300 N N . ALA A 1 237 ? 142.929 -42.861 21.913 1.00 53.54 237 ALA A N 1
ATOM 1301 C CA . ALA A 1 237 ? 143.650 -43.057 20.643 1.00 53.80 237 ALA A CA 1
ATOM 1302 C C . ALA A 1 237 ? 144.748 -44.116 20.800 1.00 59.31 237 ALA A C 1
ATOM 1303 O O . ALA A 1 237 ? 144.907 -44.965 19.924 1.00 59.05 237 ALA A O 1
ATOM 1305 N N . ARG A 1 238 ? 145.446 -44.100 21.957 1.00 58.27 238 ARG A N 1
ATOM 1306 C CA . ARG A 1 238 ? 146.492 -45.049 22.339 1.00 58.81 238 ARG A CA 1
ATOM 1307 C C . ARG A 1 238 ? 145.916 -46.468 22.465 1.00 61.93 238 ARG A C 1
ATOM 1308 O O . ARG A 1 238 ? 146.519 -47.410 21.946 1.00 61.91 238 ARG A O 1
ATOM 1316 N N . THR A 1 239 ? 144.733 -46.615 23.116 1.00 57.69 239 THR A N 1
ATOM 1317 C CA . THR A 1 239 ? 144.037 -47.907 23.261 1.00 56.77 239 THR A CA 1
ATOM 1318 C C . THR A 1 239 ? 143.668 -48.482 21.870 1.00 59.79 239 THR A C 1
ATOM 1319 O O . THR A 1 239 ? 143.974 -49.647 21.589 1.00 58.50 239 THR A O 1
ATOM 1323 N N . ILE A 1 240 ? 143.040 -47.646 21.003 1.00 56.17 240 ILE A N 1
ATOM 1324 C CA . ILE A 1 240 ? 142.648 -48.035 19.639 1.00 55.84 240 ILE A CA 1
ATOM 1325 C C . ILE A 1 240 ? 143.887 -48.434 18.841 1.00 59.86 240 ILE A C 1
ATOM 1326 O O . ILE A 1 240 ? 143.891 -49.499 18.221 1.00 59.51 240 ILE A O 1
ATOM 1331 N N . SER A 1 241 ? 144.962 -47.614 18.930 1.00 57.10 241 SER A N 1
ATOM 1332 C CA . SER A 1 241 ? 146.242 -47.864 18.260 1.00 57.18 241 SER A CA 1
ATOM 1333 C C . SER A 1 241 ? 146.899 -49.186 18.675 1.00 60.46 241 SER A C 1
ATOM 1334 O O . SER A 1 241 ? 147.566 -49.810 17.856 1.00 61.33 241 SER A O 1
ATOM 1337 N N . GLY A 1 242 ? 146.657 -49.620 19.915 1.00 56.84 242 GLY A N 1
ATOM 1338 C CA . GLY A 1 242 ? 147.175 -50.871 20.465 1.00 56.02 242 GLY A CA 1
ATOM 1339 C C . GLY A 1 242 ? 146.510 -52.138 19.954 1.00 61.47 242 GLY A C 1
ATOM 1340 O O . GLY A 1 242 ? 147.062 -53.234 20.120 1.00 61.35 242 GLY A O 1
ATOM 1341 N N . TYR A 1 243 ? 145.307 -52.023 19.348 1.00 58.49 243 TYR A N 1
ATOM 1342 C CA . TYR A 1 243 ? 144.628 -53.206 18.791 1.00 58.12 243 TYR A CA 1
ATOM 1343 C C . TYR A 1 243 ? 145.296 -53.596 17.471 1.00 61.50 243 TYR A C 1
ATOM 1344 O O . TYR A 1 243 ? 145.806 -52.717 16.776 1.00 61.01 243 TYR A O 1
ATOM 1353 N N . THR A 1 244 ? 145.248 -54.897 17.105 1.00 58.65 244 THR A N 1
ATOM 1354 C CA . THR A 1 244 ? 145.760 -55.412 15.831 1.00 58.85 244 THR A CA 1
ATOM 1355 C C . THR A 1 244 ? 145.123 -54.557 14.732 1.00 64.05 244 THR A C 1
ATOM 1356 O O . THR A 1 244 ? 143.896 -54.514 14.632 1.00 65.80 244 THR A O 1
ATOM 1360 N N . ALA A 1 245 ? 145.939 -53.804 13.988 1.00 59.57 245 ALA A N 1
ATOM 1361 C CA . ALA A 1 245 ? 145.453 -52.925 12.925 1.00 59.38 245 ALA A CA 1
ATOM 1362 C C . ALA A 1 245 ? 144.507 -53.627 11.932 1.00 63.83 245 ALA A C 1
ATOM 1363 O O . ALA A 1 245 ? 143.436 -53.083 11.666 1.00 63.40 245 ALA A O 1
ATOM 1365 N N . GLU A 1 246 ? 144.858 -54.848 11.454 1.00 60.39 246 GLU A N 1
ATOM 1366 C CA . GLU A 1 246 ? 144.028 -55.626 10.522 1.00 60.49 246 GLU A CA 1
ATOM 1367 C C . GLU A 1 246 ? 142.595 -55.795 11.051 1.00 64.51 246 GLU A C 1
ATOM 1368 O O . GLU A 1 246 ? 141.648 -55.581 10.294 1.00 64.46 246 GLU A O 1
ATOM 1374 N N . ALA A 1 247 ? 142.448 -56.130 12.356 1.00 59.55 247 ALA A N 1
ATOM 1375 C CA . ALA A 1 247 ? 141.166 -56.319 13.042 1.00 58.93 247 ALA A CA 1
ATOM 1376 C C . ALA A 1 247 ? 140.260 -55.074 12.974 1.00 61.25 247 ALA A C 1
ATOM 1377 O O . ALA A 1 247 ? 139.089 -55.186 12.613 1.00 61.20 247 ALA A O 1
ATOM 1379 N N . VAL A 1 248 ? 140.817 -53.904 13.306 1.00 55.75 248 VAL A N 1
ATOM 1380 C CA . VAL A 1 248 ? 140.126 -52.618 13.327 1.00 55.27 248 VAL A CA 1
ATOM 1381 C C . VAL A 1 248 ? 139.837 -52.118 11.900 1.00 61.02 248 VAL A C 1
ATOM 1382 O O . VAL A 1 248 ? 138.722 -51.675 11.614 1.00 61.28 248 VAL A O 1
ATOM 1386 N N . GLN A 1 249 ? 140.844 -52.200 11.016 1.00 58.50 249 GLN A N 1
ATOM 1387 C CA . GLN A 1 249 ? 140.801 -51.703 9.641 1.00 57.83 249 GLN A CA 1
ATOM 1388 C C . GLN A 1 249 ? 139.990 -52.574 8.673 1.00 61.68 249 GLN A C 1
ATOM 1389 O O . GLN A 1 249 ? 139.607 -52.074 7.619 1.00 61.82 249 GLN A O 1
ATOM 1395 N N . SER A 1 250 ? 139.690 -53.837 9.030 1.00 58.55 250 SER A N 1
ATOM 1396 C CA . SER A 1 250 ? 138.839 -54.711 8.212 1.00 58.28 250 SER A CA 1
ATOM 1397 C C . SER A 1 250 ? 137.374 -54.574 8.675 1.00 61.35 250 SER A C 1
ATOM 1398 O O . SER A 1 250 ? 136.485 -55.165 8.060 1.00 61.74 250 SER A O 1
ATOM 1401 N N . THR A 1 251 ? 137.133 -53.819 9.771 1.00 56.26 251 THR A N 1
ATOM 1402 C CA . THR A 1 251 ? 135.811 -53.615 10.380 1.00 55.13 251 THR A CA 1
ATOM 1403 C C . THR A 1 251 ? 135.244 -52.218 10.091 1.00 57.89 251 THR A C 1
ATOM 1404 O O . THR A 1 251 ? 134.137 -52.113 9.567 1.00 57.49 251 THR A O 1
ATOM 1408 N N . ARG A 1 252 ? 136.000 -51.161 10.453 1.00 54.19 252 ARG A N 1
ATOM 1409 C CA . ARG A 1 252 ? 135.636 -49.749 10.311 1.00 54.21 252 ARG A CA 1
ATOM 1410 C C . ARG A 1 252 ? 135.006 -49.399 8.938 1.00 59.66 252 ARG A C 1
ATOM 1411 O O . ARG A 1 252 ? 133.905 -48.834 8.932 1.00 58.88 252 ARG A O 1
ATOM 1419 N N . PRO A 1 253 ? 135.619 -49.757 7.773 1.00 57.25 253 PRO A N 1
ATOM 1420 C CA . PRO A 1 253 ? 134.989 -49.396 6.489 1.00 57.08 253 PRO A CA 1
ATOM 1421 C C . PRO A 1 253 ? 133.767 -50.232 6.092 1.00 60.58 253 PRO A C 1
ATOM 1422 O O . PRO A 1 253 ? 132.907 -49.712 5.382 1.00 61.56 253 PRO A O 1
ATOM 1426 N N . ARG A 1 254 ? 133.670 -51.497 6.549 1.00 55.64 254 ARG A N 1
ATOM 1427 C CA . ARG A 1 254 ? 132.524 -52.366 6.224 1.00 55.25 254 ARG A CA 1
ATOM 1428 C C . ARG A 1 254 ? 131.278 -51.973 7.039 1.00 57.65 254 ARG A C 1
ATOM 1429 O O . ARG A 1 254 ? 130.186 -51.832 6.480 1.00 58.75 254 ARG A O 1
ATOM 1437 N N . VAL A 1 255 ? 131.465 -51.750 8.347 1.00 51.04 255 VAL A N 1
ATOM 1438 C CA . VAL A 1 255 ? 130.436 -51.323 9.295 1.00 49.80 255 VAL A CA 1
ATOM 1439 C C . VAL A 1 255 ? 129.850 -49.926 8.908 1.00 53.07 255 VAL A C 1
ATOM 1440 O O . VAL A 1 255 ? 128.657 -49.681 9.099 1.00 53.83 255 VAL A O 1
ATOM 1444 N N . ASN A 1 256 ? 130.679 -49.044 8.324 1.00 48.62 256 ASN A N 1
ATOM 1445 C CA . ASN A 1 256 ? 130.279 -47.709 7.866 1.00 47.80 256 ASN A CA 1
ATOM 1446 C C . ASN A 1 256 ? 129.705 -47.653 6.439 1.00 50.37 256 ASN A C 1
ATOM 1447 O O . ASN A 1 256 ? 129.144 -46.622 6.085 1.00 50.34 256 ASN A O 1
ATOM 1452 N N . ALA A 1 257 ? 129.830 -48.733 5.628 1.00 46.71 257 ALA A N 1
ATOM 1453 C CA . ALA A 1 257 ? 129.328 -48.775 4.237 1.00 46.53 257 ALA A CA 1
ATOM 1454 C C . ALA A 1 257 ? 127.855 -48.294 4.068 1.00 51.31 257 ALA A C 1
ATOM 1455 O O . ALA A 1 257 ? 127.640 -47.403 3.242 1.00 52.02 257 ALA A O 1
ATOM 1457 N N . PRO A 1 258 ? 126.847 -48.770 4.852 1.00 48.29 258 PRO A N 1
ATOM 1458 C CA . PRO A 1 258 ? 125.483 -48.211 4.701 1.00 47.88 258 PRO A CA 1
ATOM 1459 C C . PRO A 1 258 ? 125.413 -46.688 4.939 1.00 52.80 258 PRO A C 1
ATOM 1460 O O . PRO A 1 258 ? 124.705 -45.985 4.203 1.00 52.62 258 PRO A O 1
ATOM 1464 N N . PHE A 1 259 ? 126.189 -46.173 5.932 1.00 48.37 259 PHE A N 1
ATOM 1465 C CA . PHE A 1 259 ? 126.274 -44.746 6.272 1.00 48.05 259 PHE A CA 1
ATOM 1466 C C . PHE A 1 259 ? 126.890 -43.939 5.119 1.00 49.71 259 PHE A C 1
ATOM 1467 O O . PHE A 1 259 ? 126.384 -42.864 4.769 1.00 48.87 259 PHE A O 1
ATOM 1475 N N . VAL A 1 260 ? 127.951 -44.487 4.498 1.00 45.72 260 VAL A N 1
ATOM 1476 C CA . VAL A 1 260 ? 128.620 -43.875 3.340 1.00 45.80 260 VAL A CA 1
ATOM 1477 C C . VAL A 1 260 ? 127.640 -43.825 2.138 1.00 50.26 260 VAL A C 1
ATOM 1478 O O . VAL A 1 260 ? 127.550 -42.791 1.468 1.00 50.29 260 VAL A O 1
ATOM 1482 N N . ALA A 1 261 ? 126.885 -44.925 1.907 1.00 46.49 261 ALA A N 1
ATOM 1483 C CA . ALA A 1 261 ? 125.893 -45.025 0.823 1.00 46.49 261 ALA A CA 1
ATOM 1484 C C . ALA A 1 261 ? 124.774 -43.986 1.014 1.00 50.39 261 ALA A C 1
ATOM 1485 O O . ALA A 1 261 ? 124.306 -43.392 0.038 1.00 49.58 261 ALA A O 1
ATOM 1487 N N . GLY A 1 262 ? 124.399 -43.764 2.276 1.00 46.34 262 GLY A N 1
ATOM 1488 C CA . GLY A 1 262 ? 123.389 -42.797 2.668 1.00 46.00 262 GLY A CA 1
ATOM 1489 C C . GLY A 1 262 ? 123.787 -41.382 2.312 1.00 51.15 262 GLY A C 1
ATOM 1490 O O . GLY A 1 262 ? 122.975 -40.638 1.759 1.00 51.34 262 GLY A O 1
ATOM 1491 N N . LEU A 1 263 ? 125.059 -41.019 2.613 1.00 47.43 263 LEU A N 1
ATOM 1492 C CA . LEU A 1 263 ? 125.660 -39.715 2.318 1.00 46.06 263 LEU A CA 1
ATOM 1493 C C . LEU A 1 263 ? 125.738 -39.477 0.814 1.00 50.97 263 LEU A C 1
ATOM 1494 O O . LEU A 1 263 ? 125.501 -38.347 0.372 1.00 51.34 263 LEU A O 1
ATOM 1499 N N . GLU A 1 264 ? 126.067 -40.535 0.027 1.00 47.17 264 GLU A N 1
ATOM 1500 C CA . GLU A 1 264 ? 126.164 -40.473 -1.440 1.00 47.08 264 GLU A CA 1
ATOM 1501 C C . GLU A 1 264 ? 124.827 -40.156 -2.129 1.00 53.35 264 GLU A C 1
ATOM 1502 O O . GLU A 1 264 ? 124.816 -39.448 -3.136 1.00 54.03 264 GLU A O 1
ATOM 1508 N N . ARG A 1 265 ? 123.710 -40.677 -1.595 1.00 50.51 265 ARG A N 1
ATOM 1509 C CA . ARG A 1 265 ? 122.377 -40.406 -2.132 1.00 51.08 265 ARG A CA 1
ATOM 1510 C C . ARG A 1 265 ? 121.931 -38.958 -1.885 1.00 56.24 265 ARG A C 1
ATOM 1511 O O . ARG A 1 265 ? 121.136 -38.434 -2.664 1.00 57.67 265 ARG A O 1
ATOM 1519 N N . ILE A 1 266 ? 122.449 -38.316 -0.814 1.00 52.46 266 ILE A N 1
ATOM 1520 C CA . ILE A 1 266 ? 122.131 -36.932 -0.430 1.00 51.97 266 ILE A CA 1
ATOM 1521 C C . ILE A 1 266 ? 122.692 -35.912 -1.434 1.00 54.31 266 ILE A C 1
ATOM 1522 O O . ILE A 1 266 ? 122.085 -34.859 -1.597 1.00 54.22 266 ILE A O 1
ATOM 1527 N N . ARG A 1 267 ? 123.844 -36.208 -2.075 1.00 50.19 267 ARG A N 1
ATOM 1528 C CA . ARG A 1 267 ? 124.538 -35.317 -3.018 1.00 50.66 267 ARG A CA 1
ATOM 1529 C C . ARG A 1 267 ? 123.576 -34.521 -3.932 1.00 56.43 267 ARG A C 1
ATOM 1530 O O . ARG A 1 267 ? 123.502 -33.292 -3.823 1.00 56.15 267 ARG A O 1
ATOM 1538 N N . ARG A 1 268 ? 122.794 -35.227 -4.756 1.00 55.02 268 ARG A N 1
ATOM 1539 C CA . ARG A 1 268 ? 121.821 -34.638 -5.675 1.00 55.98 268 ARG A CA 1
ATOM 1540 C C . ARG A 1 268 ? 120.673 -33.917 -4.930 1.00 62.15 268 ARG A C 1
ATOM 1541 O O . ARG A 1 268 ? 120.290 -32.816 -5.327 1.00 62.22 268 ARG A O 1
ATOM 1549 N N . GLU A 1 269 ? 120.154 -34.522 -3.849 1.00 60.57 269 GLU A N 1
ATOM 1550 C CA . GLU A 1 269 ? 119.077 -33.957 -3.017 1.00 61.18 269 GLU A CA 1
ATOM 1551 C C . GLU A 1 269 ? 119.459 -32.614 -2.366 1.00 65.71 269 GLU A C 1
ATOM 1552 O O . GLU A 1 269 ? 118.690 -31.654 -2.452 1.00 65.69 269 GLU A O 1
ATOM 1558 N N . ALA A 1 270 ? 120.645 -32.551 -1.727 1.00 63.16 270 ALA A N 1
ATOM 1559 C CA . ALA A 1 270 ? 121.187 -31.357 -1.055 1.00 63.37 270 ALA A CA 1
ATOM 1560 C C . ALA A 1 270 ? 121.372 -30.192 -2.029 1.00 70.07 270 ALA A C 1
ATOM 1561 O O . ALA A 1 270 ? 121.162 -29.038 -1.649 1.00 70.13 270 ALA A O 1
ATOM 1563 N N . LYS A 1 271 ? 121.744 -30.504 -3.289 1.00 67.74 271 LYS A N 1
ATOM 1564 C CA . LYS A 1 271 ? 121.921 -29.531 -4.366 1.00 67.62 271 LYS A CA 1
ATOM 1565 C C . LYS A 1 271 ? 120.615 -28.780 -4.647 1.00 74.67 271 LYS A C 1
ATOM 1566 O O . LYS A 1 271 ? 120.601 -27.548 -4.579 1.00 76.06 271 LYS A O 1
ATOM 1572 N N . GLU A 1 272 ? 119.514 -29.520 -4.895 1.00 71.58 272 GLU A N 1
ATOM 1573 C CA . GLU A 1 272 ? 118.182 -28.956 -5.146 1.00 71.59 272 GLU A CA 1
ATOM 1574 C C . GLU A 1 272 ? 117.690 -28.090 -3.971 1.00 76.98 272 GLU A C 1
ATOM 1575 O O . GLU A 1 272 ? 117.167 -26.999 -4.193 1.00 77.23 272 GLU A O 1
ATOM 1581 N N . SER A 1 273 ? 117.886 -28.574 -2.730 1.00 73.82 273 SER A N 1
ATOM 1582 C CA . SER A 1 273 ? 117.453 -27.927 -1.486 1.00 73.66 273 SER A CA 1
ATOM 1583 C C . SER A 1 273 ? 118.155 -26.595 -1.146 1.00 78.64 273 SER A C 1
ATOM 1584 O O . SER A 1 273 ? 117.487 -25.671 -0.670 1.00 77.90 273 SER A O 1
ATOM 1587 N N . HIS A 1 274 ? 119.483 -26.499 -1.364 1.00 75.64 274 HIS A N 1
ATOM 1588 C CA . HIS A 1 274 ? 120.235 -25.270 -1.089 1.00 92.51 274 HIS A CA 1
ATOM 1589 C C . HIS A 1 274 ? 120.167 -24.265 -2.251 1.00 109.87 274 HIS A C 1
ATOM 1590 O O . HIS A 1 274 ? 119.455 -24.477 -3.234 1.00 70.62 274 HIS A O 1
ATOM 1597 N N . ILE B 1 46 ? 89.257 -34.013 9.858 1.00 88.61 46 ILE B N 1
ATOM 1598 C CA . ILE B 1 46 ? 87.876 -33.581 9.646 1.00 88.27 46 ILE B CA 1
ATOM 1599 C C . ILE B 1 46 ? 87.830 -32.047 9.692 1.00 90.85 46 ILE B C 1
ATOM 1600 O O . ILE B 1 46 ? 87.854 -31.400 8.642 1.00 90.47 46 ILE B O 1
ATOM 1605 N N . GLU B 1 47 ? 87.780 -31.473 10.906 1.00 86.48 47 GLU B N 1
ATOM 1606 C CA . GLU B 1 47 ? 87.748 -30.029 11.076 1.00 85.92 47 GLU B CA 1
ATOM 1607 C C . GLU B 1 47 ? 89.148 -29.436 11.057 1.00 85.72 47 GLU B C 1
ATOM 1608 O O . GLU B 1 47 ? 89.972 -29.717 11.932 1.00 86.79 47 GLU B O 1
ATOM 1614 N N . CYS B 1 48 ? 89.389 -28.588 10.058 1.00 78.81 48 CYS B N 1
ATOM 1615 C CA . CYS B 1 48 ? 90.631 -27.857 9.908 1.00 77.74 48 CYS B CA 1
ATOM 1616 C C . CYS B 1 48 ? 90.382 -26.379 10.173 1.00 79.10 48 CYS B C 1
ATOM 1617 O O . CYS B 1 48 ? 89.288 -25.877 9.918 1.00 79.89 48 CYS B O 1
ATOM 1620 N N . SER B 1 49 ? 91.373 -25.702 10.745 1.00 74.54 49 SER B N 1
ATOM 1621 C CA . SER B 1 49 ? 91.260 -24.307 11.130 1.00 74.18 49 SER B CA 1
ATOM 1622 C C . SER B 1 49 ? 92.577 -23.553 11.038 1.00 78.03 49 SER B C 1
ATOM 1623 O O . SER B 1 49 ? 93.618 -24.099 11.399 1.00 77.54 49 SER B O 1
ATOM 1626 N N . ARG B 1 50 ? 92.533 -22.289 10.585 1.00 75.29 50 ARG B N 1
ATOM 1627 C CA . ARG B 1 50 ? 93.722 -21.432 10.546 1.00 75.70 50 ARG B CA 1
ATOM 1628 C C . ARG B 1 50 ? 93.809 -20.705 11.872 1.00 80.68 50 ARG B C 1
ATOM 1629 O O . ARG B 1 50 ? 92.778 -20.314 12.429 1.00 82.11 50 ARG B O 1
ATOM 1637 N N . LEU B 1 51 ? 95.025 -20.494 12.369 1.00 76.67 51 LEU B N 1
ATOM 1638 C CA . LEU B 1 51 ? 95.228 -19.761 13.621 1.00 75.74 51 LEU B CA 1
ATOM 1639 C C . LEU B 1 51 ? 96.087 -18.538 13.340 1.00 79.16 51 LEU B C 1
ATOM 1640 O O . LEU B 1 51 ? 96.563 -17.871 14.263 1.00 78.72 51 LEU B O 1
ATOM 1645 N N . GLY B 1 52 ? 96.279 -18.265 12.051 1.00 75.85 52 GLY B N 1
ATOM 1646 C CA . GLY B 1 52 ? 97.152 -17.200 11.583 1.00 75.23 52 GLY B CA 1
ATOM 1647 C C . GLY B 1 52 ? 98.581 -17.678 11.721 1.00 76.56 52 GLY B C 1
ATOM 1648 O O . GLY B 1 52 ? 98.804 -18.830 12.116 1.00 75.12 52 GLY B O 1
ATOM 1649 N N . ASP B 1 53 ? 99.565 -16.809 11.397 1.00 71.91 53 ASP B N 1
ATOM 1650 C CA . ASP B 1 53 ? 100.995 -17.145 11.441 1.00 71.40 53 ASP B CA 1
ATOM 1651 C C . ASP B 1 53 ? 101.260 -18.440 10.648 1.00 72.36 53 ASP B C 1
ATOM 1652 O O . ASP B 1 53 ? 102.084 -19.244 11.071 1.00 71.45 53 ASP B O 1
ATOM 1657 N N . GLY B 1 54 ? 100.482 -18.676 9.589 1.00 66.56 54 GLY B N 1
ATOM 1658 C CA . GLY B 1 54 ? 100.572 -19.875 8.762 1.00 65.53 54 GLY B CA 1
ATOM 1659 C C . GLY B 1 54 ? 100.441 -21.215 9.469 1.00 68.11 54 GLY B C 1
ATOM 1660 O O . GLY B 1 54 ? 101.060 -22.191 9.043 1.00 67.95 54 GLY B O 1
ATOM 1661 N N . ILE B 1 55 ? 99.648 -21.274 10.554 1.00 63.36 55 ILE B N 1
ATOM 1662 C CA . ILE B 1 55 ? 99.432 -22.491 11.340 1.00 62.51 55 ILE B CA 1
ATOM 1663 C C . ILE B 1 55 ? 98.054 -23.069 11.028 1.00 65.42 55 ILE B C 1
ATOM 1664 O O . ILE B 1 55 ? 97.051 -22.365 11.155 1.00 65.16 55 ILE B O 1
ATOM 1669 N N . ALA B 1 56 ? 98.009 -24.357 10.652 1.00 61.12 56 ALA B N 1
ATOM 1670 C CA . ALA B 1 56 ? 96.770 -25.080 10.393 1.00 60.77 56 ALA B CA 1
ATOM 1671 C C . ALA B 1 56 ? 96.546 -26.157 11.462 1.00 65.13 56 ALA B C 1
ATOM 1672 O O . ALA B 1 56 ? 97.316 -27.115 11.565 1.00 64.27 56 ALA B O 1
ATOM 1674 N N . LEU B 1 57 ? 95.495 -25.975 12.271 1.00 62.57 57 LEU B N 1
ATOM 1675 C CA . LEU B 1 57 ? 95.111 -26.923 13.309 1.00 62.38 57 LEU B CA 1
ATOM 1676 C C . LEU B 1 57 ? 94.042 -27.851 12.760 1.00 65.47 57 LEU B C 1
ATOM 1677 O O . LEU B 1 57 ? 92.947 -27.410 12.428 1.00 65.21 57 LEU B O 1
ATOM 1682 N N . ALA B 1 58 ? 94.391 -29.125 12.614 1.00 62.19 58 ALA B N 1
ATOM 1683 C CA . ALA B 1 58 ? 93.489 -30.171 12.155 1.00 62.02 58 ALA B CA 1
ATOM 1684 C C . ALA B 1 58 ? 93.031 -30.930 13.389 1.00 66.58 58 ALA B C 1
ATOM 1685 O O . ALA B 1 58 ? 93.822 -31.166 14.307 1.00 65.56 58 ALA B O 1
ATOM 1687 N N . GLU B 1 59 ? 91.744 -31.276 13.427 1.00 64.68 59 GLU B N 1
ATOM 1688 C CA . GLU B 1 59 ? 91.128 -31.960 14.561 1.00 65.17 59 GLU B CA 1
ATOM 1689 C C . GLU B 1 59 ? 90.308 -33.168 14.098 1.00 68.31 59 GLU B C 1
ATOM 1690 O O . GLU B 1 59 ? 89.608 -33.082 13.089 1.00 67.44 59 GLU B O 1
ATOM 1696 N N . PHE B 1 60 ? 90.416 -34.298 14.823 1.00 65.46 60 PHE B N 1
ATOM 1697 C CA . PHE B 1 60 ? 89.676 -35.525 14.536 1.00 98.43 60 PHE B CA 1
ATOM 1698 C C . PHE B 1 60 ? 89.480 -36.357 15.798 1.00 129.72 60 PHE B C 1
ATOM 1699 O O . PHE B 1 60 ? 88.357 -36.483 16.278 1.00 94.69 60 PHE B O 1
ATOM 1707 N N . SER B 1 70 ? 87.682 -46.116 10.226 1.00 91.53 70 SER B N 1
ATOM 1708 C CA . SER B 1 70 ? 87.187 -46.441 8.881 1.00 90.25 70 SER B CA 1
ATOM 1709 C C . SER B 1 70 ? 87.956 -45.785 7.715 1.00 89.92 70 SER B C 1
ATOM 1710 O O . SER B 1 70 ? 88.635 -44.768 7.886 1.00 88.49 70 SER B O 1
ATOM 1713 N N . ARG B 1 71 ? 87.789 -46.387 6.516 1.00 83.88 71 ARG B N 1
ATOM 1714 C CA . ARG B 1 71 ? 88.407 -46.059 5.237 1.00 82.34 71 ARG B CA 1
ATOM 1715 C C . ARG B 1 71 ? 88.129 -44.660 4.705 1.00 83.68 71 ARG B C 1
ATOM 1716 O O . ARG B 1 71 ? 89.046 -44.049 4.146 1.00 83.10 71 ARG B O 1
ATOM 1724 N N . ALA B 1 72 ? 86.894 -44.156 4.870 1.00 78.40 72 ALA B N 1
ATOM 1725 C CA . ALA B 1 72 ? 86.495 -42.823 4.389 1.00 77.34 72 ALA B CA 1
ATOM 1726 C C . ALA B 1 72 ? 87.146 -41.715 5.211 1.00 79.94 72 ALA B C 1
ATOM 1727 O O . ALA B 1 72 ? 87.539 -40.681 4.658 1.00 79.72 72 ALA B O 1
ATOM 1729 N N . ARG B 1 73 ? 87.300 -41.957 6.526 1.00 75.47 73 ARG B N 1
ATOM 1730 C CA . ARG B 1 73 ? 87.955 -41.042 7.458 1.00 75.05 73 ARG B CA 1
ATOM 1731 C C . ARG B 1 73 ? 89.457 -40.955 7.131 1.00 76.22 73 ARG B C 1
ATOM 1732 O O . ARG B 1 73 ? 90.045 -39.882 7.271 1.00 75.38 73 ARG B O 1
ATOM 1740 N N . MET B 1 74 ? 90.052 -42.067 6.636 1.00 71.52 74 MET B N 1
ATOM 1741 C CA . MET B 1 74 ? 91.459 -42.133 6.211 1.00 70.94 74 MET B CA 1
ATOM 1742 C C . MET B 1 74 ? 91.650 -41.280 4.956 1.00 70.94 74 MET B C 1
ATOM 1743 O O . MET B 1 74 ? 92.567 -40.463 4.914 1.00 70.69 74 MET B O 1
ATOM 1748 N N . ARG B 1 75 ? 90.757 -41.448 3.958 1.00 65.90 75 ARG B N 1
ATOM 1749 C CA . ARG B 1 75 ? 90.763 -40.709 2.690 1.00 64.74 75 ARG B CA 1
ATOM 1750 C C . ARG B 1 75 ? 90.560 -39.207 2.902 1.00 66.27 75 ARG B C 1
ATOM 1751 O O . ARG B 1 75 ? 91.204 -38.403 2.232 1.00 65.75 75 ARG B O 1
ATOM 1759 N N . GLU B 1 76 ? 89.679 -38.835 3.843 1.00 61.90 76 GLU B N 1
ATOM 1760 C CA . GLU B 1 76 ? 89.388 -37.446 4.195 1.00 62.14 76 GLU B CA 1
ATOM 1761 C C . GLU B 1 76 ? 90.646 -36.747 4.761 1.00 64.54 76 GLU B C 1
ATOM 1762 O O . GLU B 1 76 ? 90.933 -35.599 4.405 1.00 64.25 76 GLU B O 1
ATOM 1768 N N . LEU B 1 77 ? 91.407 -37.460 5.620 1.00 59.68 77 LEU B N 1
ATOM 1769 C CA . LEU B 1 77 ? 92.631 -36.944 6.220 1.00 58.46 77 LEU B CA 1
ATOM 1770 C C . LEU B 1 77 ? 93.748 -36.852 5.192 1.00 59.69 77 LEU B C 1
ATOM 1771 O O . LEU B 1 77 ? 94.475 -35.859 5.194 1.00 58.56 77 LEU B O 1
ATOM 1776 N N . THR B 1 78 ? 93.854 -37.852 4.287 1.00 55.53 78 THR B N 1
ATOM 1777 C CA . THR B 1 78 ? 94.827 -37.855 3.189 1.00 56.02 78 THR B CA 1
ATOM 1778 C C . THR B 1 78 ? 94.616 -36.600 2.319 1.00 61.25 78 THR B C 1
ATOM 1779 O O . THR B 1 78 ? 95.562 -35.827 2.124 1.00 61.93 78 THR B O 1
ATOM 1783 N N . ALA B 1 79 ? 93.363 -36.387 1.848 1.00 57.22 79 ALA B N 1
ATOM 1784 C CA . ALA B 1 79 ? 92.955 -35.240 1.025 1.00 57.16 79 ALA B CA 1
ATOM 1785 C C . ALA B 1 79 ? 93.259 -33.898 1.708 1.00 59.72 79 ALA B C 1
ATOM 1786 O O . ALA B 1 79 ? 93.796 -33.003 1.056 1.00 60.36 79 ALA B O 1
ATOM 1788 N N . LEU B 1 80 ? 92.961 -33.780 3.023 1.00 54.23 80 LEU B N 1
ATOM 1789 C CA . LEU B 1 80 ? 93.224 -32.572 3.810 1.00 53.70 80 LEU B CA 1
ATOM 1790 C C . LEU B 1 80 ? 94.714 -32.249 3.860 1.00 58.41 80 LEU B C 1
ATOM 1791 O O . LEU B 1 80 ? 95.096 -31.088 3.681 1.00 58.03 80 LEU B O 1
ATOM 1796 N N . MET B 1 81 ? 95.552 -33.284 4.076 1.00 55.38 81 MET B N 1
ATOM 1797 C CA . MET B 1 81 ? 97.008 -33.155 4.123 1.00 55.06 81 MET B CA 1
ATOM 1798 C C . MET B 1 81 ? 97.558 -32.639 2.798 1.00 57.08 81 MET B C 1
ATOM 1799 O O . MET B 1 81 ? 98.426 -31.762 2.805 1.00 56.25 81 MET B O 1
ATOM 1804 N N . ARG B 1 82 ? 97.024 -33.146 1.666 1.00 54.49 82 ARG B N 1
ATOM 1805 C CA . ARG B 1 82 ? 97.412 -32.706 0.319 1.00 55.11 82 ARG B CA 1
ATOM 1806 C C . ARG B 1 82 ? 96.975 -31.253 0.063 1.00 60.00 82 ARG B C 1
ATOM 1807 O O . ARG B 1 82 ? 97.754 -30.472 -0.489 1.00 58.79 82 ARG B O 1
ATOM 1815 N N . GLU B 1 83 ? 95.758 -30.883 0.513 1.00 58.96 83 GLU B N 1
ATOM 1816 C CA . GLU B 1 83 ? 95.215 -29.522 0.398 1.00 60.12 83 GLU B CA 1
ATOM 1817 C C . GLU B 1 83 ? 96.146 -28.535 1.128 1.00 62.79 83 GLU B C 1
ATOM 1818 O O . GLU B 1 83 ? 96.560 -27.531 0.546 1.00 62.52 83 GLU B O 1
ATOM 1824 N N . LEU B 1 84 ? 96.503 -28.860 2.383 1.00 58.64 84 LEU B N 1
ATOM 1825 C CA . LEU B 1 84 ? 97.390 -28.057 3.223 1.00 57.85 84 LEU B CA 1
ATOM 1826 C C . LEU B 1 84 ? 98.800 -27.910 2.625 1.00 61.76 84 LEU B C 1
ATOM 1827 O O . LEU B 1 84 ? 99.429 -26.866 2.806 1.00 60.32 84 LEU B O 1
ATOM 1832 N N . ASP B 1 85 ? 99.286 -28.952 1.913 1.00 60.26 85 ASP B N 1
ATOM 1833 C CA . ASP B 1 85 ? 100.597 -28.950 1.249 1.00 60.81 85 ASP B CA 1
ATOM 1834 C C . ASP B 1 85 ? 100.630 -27.963 0.074 1.00 66.86 85 ASP B C 1
ATOM 1835 O O . ASP B 1 85 ? 101.626 -27.254 -0.107 1.00 66.93 85 ASP B O 1
ATOM 1840 N N . ALA B 1 86 ? 99.527 -27.903 -0.698 1.00 64.35 86 ALA B N 1
ATOM 1841 C CA . ALA B 1 86 ? 99.358 -27.000 -1.835 1.00 64.30 86 ALA B CA 1
ATOM 1842 C C . ALA B 1 86 ? 99.111 -25.535 -1.409 1.00 70.08 86 ALA B C 1
ATOM 1843 O O . ALA B 1 86 ? 99.415 -24.623 -2.179 1.00 71.14 86 ALA B O 1
ATOM 1845 N N . ASP B 1 87 ? 98.575 -25.314 -0.190 1.00 66.93 87 ASP B N 1
ATOM 1846 C CA . ASP B 1 87 ? 98.262 -23.987 0.351 1.00 67.29 87 ASP B CA 1
ATOM 1847 C C . ASP B 1 87 ? 99.517 -23.232 0.792 1.00 72.64 87 ASP B C 1
ATOM 1848 O O . ASP B 1 87 ? 100.133 -23.579 1.801 1.00 72.81 87 ASP B O 1
ATOM 1853 N N . GLU B 1 88 ? 99.848 -22.159 0.054 1.00 70.09 88 GLU B N 1
ATOM 1854 C CA . GLU B 1 88 ? 101.005 -21.279 0.259 1.00 70.22 88 GLU B CA 1
ATOM 1855 C C . GLU B 1 88 ? 101.016 -20.589 1.619 1.00 72.53 88 GLU B C 1
ATOM 1856 O O . GLU B 1 88 ? 102.084 -20.247 2.128 1.00 71.84 88 GLU B O 1
ATOM 1862 N N . LYS B 1 89 ? 99.831 -20.377 2.201 1.00 69.57 89 LYS B N 1
ATOM 1863 C CA . LYS B 1 89 ? 99.686 -19.724 3.495 1.00 69.46 89 LYS B CA 1
ATOM 1864 C C . LYS B 1 89 ? 99.959 -20.661 4.687 1.00 71.16 89 LYS B C 1
ATOM 1865 O O . LYS B 1 89 ? 100.179 -20.168 5.789 1.00 70.28 89 LYS B O 1
ATOM 1871 N N . VAL B 1 90 ? 99.971 -21.991 4.470 1.00 66.44 90 VAL B N 1
ATOM 1872 C CA . VAL B 1 90 ? 100.227 -22.974 5.535 1.00 66.21 90 VAL B CA 1
ATOM 1873 C C . VAL B 1 90 ? 101.733 -23.321 5.598 1.00 68.29 90 VAL B C 1
ATOM 1874 O O . VAL B 1 90 ? 102.324 -23.666 4.574 1.00 67.67 90 VAL B O 1
ATOM 1878 N N . ARG B 1 91 ? 102.341 -23.222 6.797 1.00 62.72 91 ARG B N 1
ATOM 1879 C CA . ARG B 1 91 ? 103.764 -23.501 7.016 1.00 61.41 91 ARG B CA 1
ATOM 1880 C C . ARG B 1 91 ? 104.018 -24.581 8.093 1.00 63.75 91 ARG B C 1
ATOM 1881 O O . ARG B 1 91 ? 105.117 -25.135 8.166 1.00 63.76 91 ARG B O 1
ATOM 1889 N N . CYS B 1 92 ? 102.990 -24.900 8.892 1.00 59.00 92 CYS B N 1
ATOM 1890 C CA . CYS B 1 92 ? 103.039 -25.940 9.912 1.00 58.26 92 CYS B CA 1
ATOM 1891 C C . CYS B 1 92 ? 101.639 -26.462 10.198 1.00 61.17 92 CYS B C 1
ATOM 1892 O O . CYS B 1 92 ? 100.698 -25.672 10.266 1.00 61.14 92 CYS B O 1
ATOM 1895 N N . VAL B 1 93 ? 101.506 -27.788 10.376 1.00 56.07 93 VAL B N 1
ATOM 1896 C CA . VAL B 1 93 ? 100.232 -28.450 10.681 1.00 54.54 93 VAL B CA 1
ATOM 1897 C C . VAL B 1 93 ? 100.281 -29.034 12.097 1.00 57.71 93 VAL B C 1
ATOM 1898 O O . VAL B 1 93 ? 101.295 -29.596 12.488 1.00 56.85 93 VAL B O 1
ATOM 1902 N N . VAL B 1 94 ? 99.178 -28.914 12.851 1.00 54.45 94 VAL B N 1
ATOM 1903 C CA . VAL B 1 94 ? 99.047 -29.488 14.189 1.00 53.41 94 VAL B CA 1
ATOM 1904 C C . VAL B 1 94 ? 97.877 -30.461 14.142 1.00 57.29 94 VAL B C 1
ATOM 1905 O O . VAL B 1 94 ? 96.757 -30.037 13.884 1.00 56.80 94 VAL B O 1
ATOM 1909 N N . LEU B 1 95 ? 98.156 -31.770 14.291 1.00 55.49 95 LEU B N 1
ATOM 1910 C CA . LEU B 1 95 ? 97.148 -32.825 14.364 1.00 56.07 95 LEU B CA 1
ATOM 1911 C C . LEU B 1 95 ? 96.818 -32.938 15.837 1.00 60.38 95 LEU B C 1
ATOM 1912 O O . LEU B 1 95 ? 97.708 -33.178 16.657 1.00 59.28 95 LEU B O 1
ATOM 1917 N N . TYR B 1 96 ? 95.560 -32.700 16.177 1.00 58.49 96 TYR B N 1
ATOM 1918 C CA . TYR B 1 96 ? 95.102 -32.678 17.559 1.00 59.00 96 TYR B CA 1
ATOM 1919 C C . TYR B 1 96 ? 93.936 -33.635 17.734 1.00 63.83 96 TYR B C 1
ATOM 1920 O O . TYR B 1 96 ? 92.979 -33.603 16.956 1.00 62.36 96 TYR B O 1
ATOM 1929 N N . GLY B 1 97 ? 94.059 -34.518 18.722 1.00 62.46 97 GLY B N 1
ATOM 1930 C CA . GLY B 1 97 ? 93.021 -35.495 19.030 1.00 62.97 97 GLY B CA 1
ATOM 1931 C C . GLY B 1 97 ? 91.866 -34.886 19.798 1.00 67.35 97 GLY B C 1
ATOM 1932 O O . GLY B 1 97 ? 90.768 -35.447 19.830 1.00 68.33 97 GLY B O 1
ATOM 1933 N N . GLY B 1 98 ? 92.122 -33.726 20.399 1.00 62.90 98 GLY B N 1
ATOM 1934 C CA . GLY B 1 98 ? 91.166 -32.997 21.216 1.00 61.87 98 GLY B CA 1
ATOM 1935 C C . GLY B 1 98 ? 91.468 -33.214 22.684 1.00 64.70 98 GLY B C 1
ATOM 1936 O O . GLY B 1 98 ? 92.076 -34.228 23.048 1.00 63.51 98 GLY B O 1
ATOM 1937 N N . ALA B 1 99 ? 91.054 -32.268 23.536 1.00 60.96 99 ALA B N 1
ATOM 1938 C CA . ALA B 1 99 ? 91.282 -32.366 24.980 1.00 60.37 99 ALA B CA 1
ATOM 1939 C C . ALA B 1 99 ? 90.680 -33.645 25.574 1.00 63.27 99 ALA B C 1
ATOM 1940 O O . ALA B 1 99 ? 89.522 -33.967 25.296 1.00 62.48 99 ALA B O 1
ATOM 1942 N N . GLY B 1 100 ? 91.522 -34.411 26.273 1.00 60.12 100 GLY B N 1
ATOM 1943 C CA . GLY B 1 100 ? 91.166 -35.665 26.938 1.00 59.88 100 GLY B CA 1
ATOM 1944 C C . GLY B 1 100 ? 90.687 -36.833 26.084 1.00 63.72 100 GLY B C 1
ATOM 1945 O O . GLY B 1 100 ? 90.198 -37.823 26.632 1.00 64.50 100 GLY B O 1
ATOM 1946 N N . ARG B 1 101 ? 90.825 -36.758 24.756 1.00 60.03 101 ARG B N 1
ATOM 1947 C CA . ARG B 1 101 ? 90.381 -37.834 23.863 1.00 59.43 101 ARG B CA 1
ATOM 1948 C C . ARG B 1 101 ? 91.534 -38.633 23.221 1.00 60.84 101 ARG B C 1
ATOM 1949 O O . ARG B 1 101 ? 92.699 -38.225 23.295 1.00 60.11 101 ARG B O 1
ATOM 1957 N N . SER B 1 102 ? 91.180 -39.771 22.599 1.00 56.22 102 SER B N 1
ATOM 1958 C CA . SER B 1 102 ? 92.075 -40.649 21.847 1.00 55.97 102 SER B CA 1
ATOM 1959 C C . SER B 1 102 ? 92.635 -39.909 20.621 1.00 57.72 102 SER B C 1
ATOM 1960 O O . SER B 1 102 ? 92.069 -38.896 20.198 1.00 58.34 102 SER B O 1
ATOM 1963 N N . PHE B 1 103 ? 93.733 -40.419 20.054 1.00 51.39 103 PHE B N 1
ATOM 1964 C CA . PHE B 1 103 ? 94.344 -39.828 18.867 1.00 45.99 103 PHE B CA 1
ATOM 1965 C C . PHE B 1 103 ? 94.019 -40.683 17.638 1.00 76.20 103 PHE B C 1
ATOM 1966 O O . PHE B 1 103 ? 94.212 -41.895 17.675 1.00 54.64 103 PHE B O 1
ATOM 1974 N N . VAL B 1 121 ? 90.033 -55.194 1.553 1.00 84.29 121 VAL B N 1
ATOM 1975 C CA . VAL B 1 121 ? 91.221 -55.784 2.177 1.00 84.89 121 VAL B CA 1
ATOM 1976 C C . VAL B 1 121 ? 92.495 -55.206 1.525 1.00 89.43 121 VAL B C 1
ATOM 1977 O O . VAL B 1 121 ? 93.311 -54.589 2.215 1.00 88.54 121 VAL B O 1
ATOM 1981 N N . ASN B 1 122 ? 92.655 -55.398 0.198 1.00 85.67 122 ASN B N 1
ATOM 1982 C CA . ASN B 1 122 ? 93.789 -54.859 -0.569 1.00 84.63 122 ASN B CA 1
ATOM 1983 C C . ASN B 1 122 ? 93.617 -53.361 -0.740 1.00 87.61 122 ASN B C 1
ATOM 1984 O O . ASN B 1 122 ? 94.587 -52.624 -0.937 1.00 87.51 122 ASN B O 1
ATOM 1989 N N . ALA B 1 123 ? 92.361 -52.927 -0.647 1.00 83.10 123 ALA B N 1
ATOM 1990 C CA . ALA B 1 123 ? 91.962 -51.547 -0.749 1.00 81.94 123 ALA B CA 1
ATOM 1991 C C . ALA B 1 123 ? 92.101 -50.831 0.620 1.00 82.70 123 ALA B C 1
ATOM 1992 O O . ALA B 1 123 ? 92.383 -49.628 0.641 1.00 82.42 123 ALA B O 1
ATOM 1994 N N . TRP B 1 124 ? 92.013 -51.588 1.753 1.00 76.87 124 TRP B N 1
ATOM 1995 C CA . TRP B 1 124 ? 92.267 -51.080 3.117 1.00 76.25 124 TRP B CA 1
ATOM 1996 C C . TRP B 1 124 ? 93.766 -50.727 3.216 1.00 75.60 124 TRP B C 1
ATOM 1997 O O . TRP B 1 124 ? 94.113 -49.645 3.688 1.00 74.42 124 TRP B O 1
ATOM 2008 N N . ILE B 1 125 ? 94.638 -51.659 2.755 1.00 70.29 125 ILE B N 1
ATOM 2009 C CA . ILE B 1 125 ? 96.099 -51.537 2.698 1.00 69.46 125 ILE B CA 1
ATOM 2010 C C . ILE B 1 125 ? 96.470 -50.275 1.915 1.00 71.81 125 ILE B C 1
ATOM 2011 O O . ILE B 1 125 ? 97.257 -49.465 2.397 1.00 71.93 125 ILE B O 1
ATOM 2016 N N . ASP B 1 126 ? 95.843 -50.082 0.748 1.00 66.83 126 ASP B N 1
ATOM 2017 C CA . ASP B 1 126 ? 96.060 -48.922 -0.111 1.00 66.04 126 ASP B CA 1
ATOM 2018 C C . ASP B 1 126 ? 95.727 -47.577 0.569 1.00 67.06 126 ASP B C 1
ATOM 2019 O O . ASP B 1 126 ? 96.560 -46.672 0.545 1.00 65.67 126 ASP B O 1
ATOM 2024 N N . ASP B 1 127 ? 94.540 -47.465 1.201 1.00 62.78 127 ASP B N 1
ATOM 2025 C CA . ASP B 1 127 ? 94.105 -46.255 1.910 1.00 61.95 127 ASP B CA 1
ATOM 2026 C C . ASP B 1 127 ? 94.945 -45.996 3.171 1.00 61.22 127 ASP B C 1
ATOM 2027 O O . ASP B 1 127 ? 95.253 -44.840 3.473 1.00 59.63 127 ASP B O 1
ATOM 2032 N N . ILE B 1 128 ? 95.361 -47.066 3.872 1.00 56.54 128 ILE B N 1
ATOM 2033 C CA . ILE B 1 128 ? 96.200 -46.917 5.064 1.00 56.20 128 ILE B CA 1
ATOM 2034 C C . ILE B 1 128 ? 97.627 -46.443 4.654 1.00 57.25 128 ILE B C 1
ATOM 2035 O O . ILE B 1 128 ? 98.142 -45.502 5.260 1.00 56.48 128 ILE B O 1
ATOM 2040 N N . THR B 1 129 ? 98.185 -47.005 3.555 1.00 52.26 129 THR B N 1
ATOM 2041 C CA . THR B 1 129 ? 99.493 -46.624 3.018 1.00 51.68 129 THR B CA 1
ATOM 2042 C C . THR B 1 129 ? 99.457 -45.200 2.486 1.00 56.31 129 THR B C 1
ATOM 2043 O O . THR B 1 129 ? 100.357 -44.416 2.806 1.00 56.81 129 THR B O 1
ATOM 2047 N N . ASP B 1 130 ? 98.412 -44.856 1.705 1.00 52.11 130 ASP B N 1
ATOM 2048 C CA . ASP B 1 130 ? 98.232 -43.512 1.155 1.00 51.89 130 ASP B CA 1
ATOM 2049 C C . ASP B 1 130 ? 98.228 -42.459 2.244 1.00 53.80 130 ASP B C 1
ATOM 2050 O O . ASP B 1 130 ? 98.861 -41.425 2.069 1.00 53.72 130 ASP B O 1
ATOM 2055 N N . LEU B 1 131 ? 97.587 -42.746 3.390 1.00 48.89 131 LEU B N 1
ATOM 2056 C CA . LEU B 1 131 ? 97.544 -41.829 4.525 1.00 48.28 131 LEU B CA 1
ATOM 2057 C C . LEU B 1 131 ? 98.916 -41.670 5.183 1.00 51.43 131 LEU B C 1
ATOM 2058 O O . LEU B 1 131 ? 99.393 -40.536 5.323 1.00 51.50 131 LEU B O 1
ATOM 2063 N N . TYR B 1 132 ? 99.556 -42.800 5.562 1.00 47.00 132 TYR B N 1
ATOM 2064 C CA . TYR B 1 132 ? 100.873 -42.832 6.202 1.00 45.34 132 TYR B CA 1
ATOM 2065 C C . TYR B 1 132 ? 101.943 -42.121 5.354 1.00 49.33 132 TYR B C 1
ATOM 2066 O O . TYR B 1 132 ? 102.652 -41.240 5.868 1.00 48.33 132 TYR B O 1
ATOM 2075 N N . THR B 1 133 ? 102.005 -42.457 4.041 1.00 46.71 133 THR B N 1
ATOM 2076 C CA . THR B 1 133 ? 102.941 -41.854 3.079 1.00 46.52 133 THR B CA 1
ATOM 2077 C C . THR B 1 133 ? 102.648 -40.372 2.831 1.00 51.28 133 THR B C 1
ATOM 2078 O O . THR B 1 133 ? 103.594 -39.619 2.641 1.00 51.82 133 THR B O 1
ATOM 2082 N N . THR B 1 134 ? 101.364 -39.937 2.875 1.00 47.77 134 THR B N 1
ATOM 2083 C CA . THR B 1 134 ? 101.009 -38.518 2.702 1.00 47.46 134 THR B CA 1
ATOM 2084 C C . THR B 1 134 ? 101.450 -37.703 3.919 1.00 51.65 134 THR B C 1
ATOM 2085 O O . THR B 1 134 ? 102.095 -36.671 3.738 1.00 53.52 134 THR B O 1
ATOM 2089 N N . VAL B 1 135 ? 101.150 -38.177 5.148 1.00 46.39 135 VAL B N 1
ATOM 2090 C CA . VAL B 1 135 ? 101.546 -37.473 6.378 1.00 45.73 135 VAL B CA 1
ATOM 2091 C C . VAL B 1 135 ? 103.073 -37.297 6.439 1.00 50.33 135 VAL B C 1
ATOM 2092 O O . VAL B 1 135 ? 103.543 -36.229 6.819 1.00 50.03 135 VAL B O 1
ATOM 2096 N N . ALA B 1 136 ? 103.836 -38.314 6.006 1.00 47.96 136 ALA B N 1
ATOM 2097 C CA . ALA B 1 136 ? 105.302 -38.271 6.005 1.00 47.75 136 ALA B CA 1
ATOM 2098 C C . ALA B 1 136 ? 105.939 -37.575 4.773 1.00 53.52 136 ALA B C 1
ATOM 2099 O O . ALA B 1 136 ? 107.015 -36.987 4.909 1.00 54.03 136 ALA B O 1
ATOM 2101 N N . ALA B 1 137 ? 105.282 -37.613 3.599 1.00 50.60 137 ALA B N 1
ATOM 2102 C CA . ALA B 1 137 ? 105.842 -37.049 2.358 1.00 51.10 137 ALA B CA 1
ATOM 2103 C C . ALA B 1 137 ? 105.534 -35.570 2.082 1.00 56.62 137 ALA B C 1
ATOM 2104 O O . ALA B 1 137 ? 106.265 -34.967 1.292 1.00 57.11 137 ALA B O 1
ATOM 2106 N N . ILE B 1 138 ? 104.477 -34.975 2.689 1.00 53.29 138 ILE B N 1
ATOM 2107 C CA . ILE B 1 138 ? 104.167 -33.551 2.447 1.00 52.72 138 ILE B CA 1
ATOM 2108 C C . ILE B 1 138 ? 105.344 -32.644 2.879 1.00 56.30 138 ILE B C 1
ATOM 2109 O O . ILE B 1 138 ? 106.121 -33.020 3.756 1.00 56.69 138 ILE B O 1
ATOM 2114 N N . SER B 1 139 ? 105.489 -31.480 2.238 1.00 51.97 139 SER B N 1
ATOM 2115 C CA . SER B 1 139 ? 106.586 -30.553 2.503 1.00 51.60 139 SER B CA 1
ATOM 2116 C C . SER B 1 139 ? 106.451 -29.800 3.830 1.00 56.39 139 SER B C 1
ATOM 2117 O O . SER B 1 139 ? 107.447 -29.273 4.341 1.00 57.58 139 SER B O 1
ATOM 2120 N N . LYS B 1 140 ? 105.234 -29.744 4.384 1.00 52.29 140 LYS B N 1
ATOM 2121 C CA . LYS B 1 140 ? 104.984 -29.031 5.636 1.00 52.09 140 LYS B CA 1
ATOM 2122 C C . LYS B 1 140 ? 105.207 -29.921 6.860 1.00 55.09 140 LYS B C 1
ATOM 2123 O O . LYS B 1 140 ? 104.686 -31.037 6.898 1.00 55.36 140 LYS B O 1
ATOM 2129 N N . PRO B 1 141 ? 105.887 -29.416 7.913 1.00 51.03 141 PRO B N 1
ATOM 2130 C CA . PRO B 1 141 ? 106.028 -30.212 9.145 1.00 50.91 141 PRO B CA 1
ATOM 2131 C C . PRO B 1 141 ? 104.690 -30.447 9.832 1.00 54.99 141 PRO B C 1
ATOM 2132 O O . PRO B 1 141 ? 103.799 -29.594 9.769 1.00 55.41 141 PRO B O 1
ATOM 2136 N N . VAL B 1 142 ? 104.548 -31.618 10.463 1.00 50.61 142 VAL B N 1
ATOM 2137 C CA . VAL B 1 142 ? 103.333 -32.012 11.161 1.00 49.96 142 VAL B CA 1
ATOM 2138 C C . VAL B 1 142 ? 103.657 -32.320 12.628 1.00 53.77 142 VAL B C 1
ATOM 2139 O O . VAL B 1 142 ? 104.524 -33.145 12.919 1.00 53.82 142 VAL B O 1
ATOM 2143 N N . ILE B 1 143 ? 102.980 -31.622 13.544 1.00 49.98 143 ILE B N 1
ATOM 2144 C CA . ILE B 1 143 ? 103.104 -31.801 14.989 1.00 49.40 143 ILE B CA 1
ATOM 2145 C C . ILE B 1 143 ? 101.881 -32.597 15.418 1.00 52.16 143 ILE B C 1
ATOM 2146 O O . ILE B 1 143 ? 100.774 -32.230 15.051 1.00 51.92 143 ILE B O 1
ATOM 2151 N N . ALA B 1 144 ? 102.072 -33.682 16.178 1.00 48.12 144 ALA B N 1
ATOM 2152 C CA . ALA B 1 144 ? 100.971 -34.468 16.731 1.00 47.35 144 ALA B CA 1
ATOM 2153 C C . ALA B 1 144 ? 100.842 -34.106 18.224 1.00 51.14 144 ALA B C 1
ATOM 2154 O O . ALA B 1 144 ? 101.816 -34.198 18.977 1.00 50.74 144 ALA B O 1
ATOM 2156 N N . ALA B 1 145 ? 99.668 -33.611 18.622 1.00 47.93 145 ALA B N 1
ATOM 2157 C CA . ALA B 1 145 ? 99.369 -33.229 20.006 1.00 47.10 145 ALA B CA 1
ATOM 2158 C C . ALA B 1 145 ? 98.478 -34.340 20.586 1.00 50.85 145 ALA B C 1
ATOM 2159 O O . ALA B 1 145 ? 97.350 -34.523 20.125 1.00 51.07 145 ALA B O 1
ATOM 2161 N N . ILE B 1 146 ? 99.031 -35.139 21.524 1.00 46.93 146 ILE B N 1
ATOM 2162 C CA . ILE B 1 146 ? 98.385 -36.317 22.110 1.00 46.74 146 ILE B CA 1
ATOM 2163 C C . ILE B 1 146 ? 98.012 -36.076 23.575 1.00 53.96 146 ILE B C 1
ATOM 2164 O O . ILE B 1 146 ? 98.890 -35.896 24.420 1.00 54.23 146 ILE B O 1
ATOM 2169 N N . ASP B 1 147 ? 96.701 -36.057 23.869 1.00 52.72 147 ASP B N 1
ATOM 2170 C CA . ASP B 1 147 ? 96.184 -35.816 25.223 1.00 53.23 147 ASP B CA 1
ATOM 2171 C C . ASP B 1 147 ? 95.585 -37.059 25.846 1.00 57.36 147 ASP B C 1
ATOM 2172 O O . ASP B 1 147 ? 95.149 -37.015 26.985 1.00 59.28 147 ASP B O 1
ATOM 2177 N N . GLY B 1 148 ? 95.556 -38.153 25.105 1.00 53.72 148 GLY B N 1
ATOM 2178 C CA . GLY B 1 148 ? 95.009 -39.409 25.596 1.00 52.97 148 GLY B CA 1
ATOM 2179 C C . GLY B 1 148 ? 95.657 -40.612 24.957 1.00 55.95 148 GLY B C 1
ATOM 2180 O O . GLY B 1 148 ? 96.842 -40.586 24.633 1.00 56.27 148 GLY B O 1
ATOM 2181 N N . TYR B 1 149 ? 94.874 -41.674 24.774 1.00 51.43 149 TYR B N 1
ATOM 2182 C CA . TYR B 1 149 ? 95.333 -42.906 24.164 1.00 50.63 149 TYR B CA 1
ATOM 2183 C C . TYR B 1 149 ? 95.672 -42.722 22.691 1.00 54.11 149 TYR B C 1
ATOM 2184 O O . TYR B 1 149 ? 95.037 -41.921 22.006 1.00 54.38 149 TYR B O 1
ATOM 2193 N N . ALA B 1 150 ? 96.700 -43.451 22.225 1.00 48.35 150 ALA B N 1
ATOM 2194 C CA . ALA B 1 150 ? 97.144 -43.531 20.838 1.00 47.26 150 ALA B CA 1
ATOM 2195 C C . ALA B 1 150 ? 97.474 -45.012 20.644 1.00 50.44 150 ALA B C 1
ATOM 2196 O O . ALA B 1 150 ? 98.517 -45.491 21.089 1.00 50.78 150 ALA B O 1
ATOM 2198 N N . ILE B 1 151 ? 96.499 -45.755 20.101 1.00 46.22 151 ILE B N 1
ATOM 2199 C CA . ILE B 1 151 ? 96.524 -47.203 19.914 1.00 45.82 151 ILE B CA 1
ATOM 2200 C C . ILE B 1 151 ? 96.511 -47.535 18.424 1.00 50.89 151 ILE B C 1
ATOM 2201 O O . ILE B 1 151 ? 95.824 -46.860 17.649 1.00 50.98 151 ILE B O 1
ATOM 2206 N N . GLY B 1 152 ? 97.262 -48.574 18.054 1.00 47.84 152 GLY B N 1
ATOM 2207 C CA . GLY B 1 152 ? 97.348 -49.103 16.697 1.00 47.70 152 GLY B CA 1
ATOM 2208 C C . GLY B 1 152 ? 97.483 -48.059 15.613 1.00 51.88 152 GLY B C 1
ATOM 2209 O O . GLY B 1 152 ? 98.463 -47.308 15.601 1.00 52.06 152 GLY B O 1
ATOM 2210 N N . VAL B 1 153 ? 96.458 -47.974 14.731 1.00 47.74 153 VAL B N 1
ATOM 2211 C CA . VAL B 1 153 ? 96.374 -47.024 13.616 1.00 46.50 153 VAL B CA 1
ATOM 2212 C C . VAL B 1 153 ? 96.580 -45.588 14.114 1.00 49.97 153 VAL B C 1
ATOM 2213 O O . VAL B 1 153 ? 97.338 -44.839 13.498 1.00 51.41 153 VAL B O 1
ATOM 2217 N N . GLY B 1 154 ? 95.986 -45.259 15.261 1.00 46.05 154 GLY B N 1
ATOM 2218 C CA . GLY B 1 154 ? 96.095 -43.945 15.900 1.00 45.63 154 GLY B CA 1
ATOM 2219 C C . GLY B 1 154 ? 97.515 -43.582 16.276 1.00 49.94 154 GLY B C 1
ATOM 2220 O O . GLY B 1 154 ? 97.955 -42.458 16.031 1.00 50.25 154 GLY B O 1
ATOM 2221 N N . LEU B 1 155 ? 98.253 -44.555 16.848 1.00 46.47 155 LEU B N 1
ATOM 2222 C CA . LEU B 1 155 ? 99.667 -44.423 17.193 1.00 45.43 155 LEU B CA 1
ATOM 2223 C C . LEU B 1 155 ? 100.484 -44.293 15.893 1.00 48.19 155 LEU B C 1
ATOM 2224 O O . LEU B 1 155 ? 101.264 -43.352 15.754 1.00 48.14 155 LEU B O 1
ATOM 2229 N N . GLN B 1 156 ? 100.230 -45.182 14.922 1.00 44.85 156 GLN B N 1
ATOM 2230 C CA . GLN B 1 156 ? 100.883 -45.206 13.606 1.00 44.46 156 GLN B CA 1
ATOM 2231 C C . GLN B 1 156 ? 100.804 -43.866 12.851 1.00 49.31 156 GLN B C 1
ATOM 2232 O O . GLN B 1 156 ? 101.815 -43.438 12.294 1.00 50.04 156 GLN B O 1
ATOM 2238 N N . ILE B 1 157 ? 99.640 -43.172 12.892 1.00 45.36 157 ILE B N 1
ATOM 2239 C CA . ILE B 1 157 ? 99.487 -41.851 12.270 1.00 44.98 157 ILE B CA 1
ATOM 2240 C C . ILE B 1 157 ? 100.491 -40.865 12.896 1.00 47.47 157 ILE B C 1
ATOM 2241 O O . ILE B 1 157 ? 101.216 -40.190 12.160 1.00 46.84 157 ILE B O 1
ATOM 2246 N N . SER B 1 158 ? 100.558 -40.816 14.250 1.00 43.50 158 SER B N 1
ATOM 2247 C CA . SER B 1 158 ? 101.481 -39.937 14.972 1.00 43.13 158 SER B CA 1
ATOM 2248 C C . SER B 1 158 ? 102.965 -40.260 14.677 1.00 47.15 158 SER B C 1
ATOM 2249 O O . SER B 1 158 ? 103.802 -39.355 14.703 1.00 46.86 158 SER B O 1
ATOM 2252 N N . LEU B 1 159 ? 103.271 -41.527 14.339 1.00 43.75 159 LEU B N 1
ATOM 2253 C CA . LEU B 1 159 ? 104.622 -41.965 13.996 1.00 43.72 159 LEU B CA 1
ATOM 2254 C C . LEU B 1 159 ? 105.082 -41.454 12.616 1.00 49.91 159 LEU B C 1
ATOM 2255 O O . LEU B 1 159 ? 106.272 -41.551 12.299 1.00 50.13 159 LEU B O 1
ATOM 2260 N N . CYS B 1 160 ? 104.157 -40.871 11.822 1.00 47.57 160 CYS B N 1
ATOM 2261 C CA . CYS B 1 160 ? 104.418 -40.250 10.510 1.00 46.74 160 CYS B CA 1
ATOM 2262 C C . CYS B 1 160 ? 104.685 -38.756 10.673 1.00 50.50 160 CYS B C 1
ATOM 2263 O O . CYS B 1 160 ? 105.160 -38.100 9.740 1.00 50.21 160 CYS B O 1
ATOM 2266 N N . CYS B 1 161 ? 104.330 -38.216 11.844 1.00 47.47 161 CYS B N 1
ATOM 2267 C CA . CYS B 1 161 ? 104.494 -36.815 12.207 1.00 48.33 161 CYS B CA 1
ATOM 2268 C C . CYS B 1 161 ? 105.934 -36.573 12.647 1.00 54.24 161 CYS B C 1
ATOM 2269 O O . CYS B 1 161 ? 106.604 -37.513 13.093 1.00 55.06 161 CYS B O 1
ATOM 2272 N N . ASP B 1 162 ? 106.419 -35.329 12.498 1.00 49.94 162 ASP B N 1
ATOM 2273 C CA . ASP B 1 162 ? 107.792 -34.966 12.837 1.00 50.29 162 ASP B CA 1
ATOM 2274 C C . ASP B 1 162 ? 107.984 -34.652 14.286 1.00 53.14 162 ASP B C 1
ATOM 2275 O O . ASP B 1 162 ? 109.122 -34.617 14.742 1.00 54.17 162 ASP B O 1
ATOM 2280 N N . TYR B 1 163 ? 106.904 -34.332 14.999 1.00 47.56 163 TYR B N 1
ATOM 2281 C CA . TYR B 1 163 ? 107.028 -33.935 16.387 1.00 45.85 163 TYR B CA 1
ATOM 2282 C C . TYR B 1 163 ? 105.815 -34.363 17.181 1.00 49.57 163 TYR B C 1
ATOM 2283 O O . TYR B 1 163 ? 104.729 -33.828 16.984 1.00 49.35 163 TYR B O 1
ATOM 2292 N N . ARG B 1 164 ? 106.003 -35.325 18.089 1.00 45.79 164 ARG B N 1
ATOM 2293 C CA . ARG B 1 164 ? 104.915 -35.822 18.911 1.00 45.75 164 ARG B CA 1
ATOM 2294 C C . ARG B 1 164 ? 105.015 -35.254 20.298 1.00 50.35 164 ARG B C 1
ATOM 2295 O O . ARG B 1 164 ? 105.956 -35.548 21.032 1.00 48.71 164 ARG B O 1
ATOM 2303 N N . LEU B 1 165 ? 104.042 -34.424 20.646 1.00 49.41 165 LEU B N 1
ATOM 2304 C CA . LEU B 1 165 ? 103.945 -33.775 21.944 1.00 50.31 165 LEU 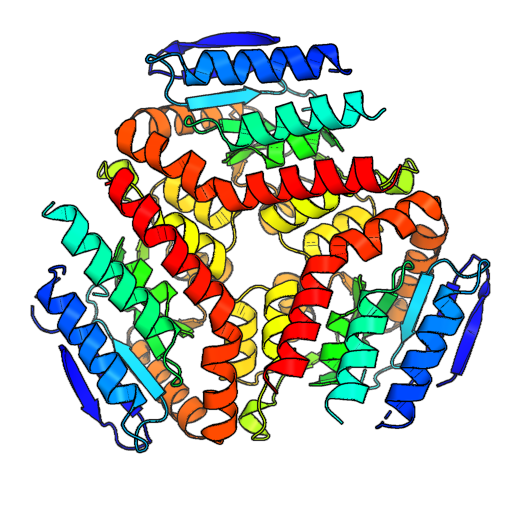B CA 1
ATOM 2305 C C . LEU B 1 165 ? 102.790 -34.416 22.717 1.00 53.65 165 LEU B C 1
ATOM 2306 O O . LEU B 1 165 ? 101.648 -34.426 22.251 1.00 54.56 165 LEU B O 1
ATOM 2311 N N . GLY B 1 166 ? 103.120 -35.027 23.842 1.00 49.05 166 GLY B N 1
ATOM 2312 C CA . GLY B 1 166 ? 102.136 -35.692 24.681 1.00 48.50 166 GLY B CA 1
ATOM 2313 C C . GLY B 1 166 ? 101.968 -35.006 26.017 1.00 52.37 166 GLY B C 1
ATOM 2314 O O . GLY B 1 166 ? 102.889 -34.339 26.485 1.00 51.62 166 GLY B O 1
ATOM 2315 N N . SER B 1 167 ? 100.786 -35.148 26.636 1.00 50.46 167 SER B N 1
ATOM 2316 C CA . SER B 1 167 ? 100.537 -34.617 27.980 1.00 50.77 167 SER B CA 1
ATOM 2317 C C . SER B 1 167 ? 100.862 -35.751 28.972 1.00 56.50 167 SER B C 1
ATOM 2318 O O . SER B 1 167 ? 101.132 -36.859 28.511 1.00 54.87 167 SER B O 1
ATOM 2321 N N . GLU B 1 168 ? 100.804 -35.515 30.305 1.00 55.90 168 GLU B N 1
ATOM 2322 C CA . GLU B 1 168 ? 101.096 -36.594 31.259 1.00 57.73 168 GLU B CA 1
ATOM 2323 C C . GLU B 1 168 ? 100.080 -37.746 31.183 1.00 61.52 168 GLU B C 1
ATOM 2324 O O . GLU B 1 168 ? 100.366 -38.842 31.674 1.00 62.70 168 GLU B O 1
A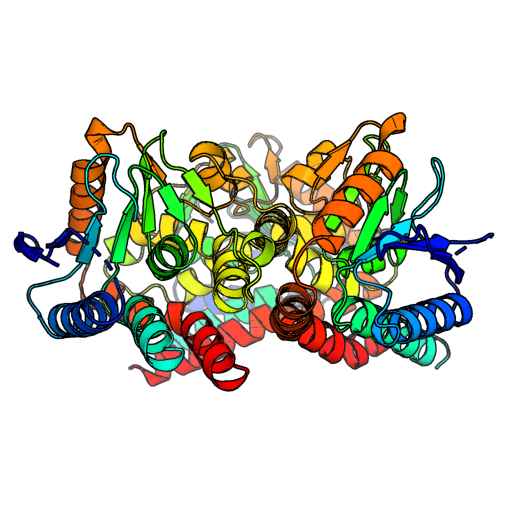TOM 2330 N N . GLN B 1 169 ? 98.937 -37.530 30.508 1.00 57.18 169 GLN B N 1
ATOM 2331 C CA . GLN B 1 169 ? 97.921 -38.572 30.360 1.00 56.94 169 GLN B CA 1
ATOM 2332 C C . GLN B 1 169 ? 97.941 -39.261 28.975 1.00 59.48 169 GLN B C 1
ATOM 2333 O O . GLN B 1 169 ? 97.015 -40.023 28.666 1.00 60.30 169 GLN B O 1
ATOM 2339 N N . ALA B 1 170 ? 99.001 -39.030 28.162 1.00 53.23 170 ALA B N 1
ATOM 2340 C CA . ALA B 1 170 ? 99.146 -39.716 26.874 1.00 51.62 170 ALA B CA 1
ATOM 2341 C C . ALA B 1 170 ? 99.575 -41.158 27.183 1.00 53.87 170 ALA B C 1
ATOM 2342 O O . ALA B 1 170 ? 100.362 -41.377 28.096 1.00 53.96 170 ALA B O 1
ATOM 2344 N N . ARG B 1 171 ? 98.981 -42.132 26.497 1.00 49.86 171 ARG B N 1
ATOM 2345 C CA . ARG B 1 171 ? 99.274 -43.548 26.679 1.00 49.75 171 ARG B CA 1
ATOM 2346 C C . ARG B 1 171 ? 99.384 -44.165 25.298 1.00 51.76 171 ARG B C 1
ATOM 2347 O O . ARG B 1 171 ? 98.473 -44.019 24.481 1.00 51.25 171 ARG B O 1
ATOM 2355 N N . LEU B 1 172 ? 100.528 -44.792 25.011 1.00 47.52 172 LEU B N 1
ATOM 2356 C CA . LEU B 1 172 ? 100.827 -45.354 23.691 1.00 46.90 172 LEU B CA 1
ATOM 2357 C C . LEU B 1 172 ? 100.790 -46.878 23.724 1.00 49.11 172 LEU B C 1
ATOM 2358 O O . LEU B 1 172 ? 101.383 -47.480 24.617 1.00 48.76 172 LEU B O 1
ATOM 2363 N N . VAL B 1 173 ? 100.020 -47.503 22.801 1.00 44.38 173 VAL B N 1
ATOM 2364 C CA . VAL B 1 173 ? 99.856 -48.965 22.743 1.00 43.49 173 VAL B CA 1
ATOM 2365 C C . VAL B 1 173 ? 99.880 -49.460 21.302 1.00 48.14 173 VAL B C 1
ATOM 2366 O O . VAL B 1 173 ? 99.287 -48.828 20.439 1.00 48.40 173 VAL B O 1
ATOM 2370 N N . MET B 1 174 ? 100.520 -50.624 21.059 1.00 45.46 174 MET B N 1
ATOM 2371 C CA . MET B 1 174 ? 100.562 -51.317 19.767 1.00 45.29 174 MET B CA 1
ATOM 2372 C C . MET B 1 174 ? 100.165 -52.761 20.103 1.00 51.36 174 MET B C 1
ATOM 2373 O O . MET B 1 174 ? 101.031 -53.640 20.220 1.00 50.72 174 MET B O 1
ATOM 2378 N N . PRO B 1 175 ? 98.850 -52.998 20.370 1.00 49.96 175 PRO B N 1
ATOM 2379 C CA . PRO B 1 175 ? 98.420 -54.316 20.857 1.00 49.87 175 PRO B CA 1
ATOM 2380 C C . PRO B 1 175 ? 97.898 -55.283 19.797 1.00 54.78 175 PRO B C 1
ATOM 2381 O O . PRO B 1 175 ? 97.190 -56.233 20.147 1.00 53.95 175 PRO B O 1
ATOM 2385 N N . GLU B 1 176 ? 98.275 -55.062 18.514 1.00 51.91 176 GLU B N 1
ATOM 2386 C CA . GLU B 1 176 ? 97.893 -55.866 17.343 1.00 51.65 176 GLU B CA 1
ATOM 2387 C C . GLU B 1 176 ? 97.921 -57.385 17.558 1.00 57.61 176 GLU B C 1
ATOM 2388 O O . GLU B 1 176 ? 97.005 -58.068 17.096 1.00 57.76 176 GLU B O 1
ATOM 2394 N N . PHE B 1 177 ? 98.962 -57.908 18.253 1.00 54.93 177 PHE B N 1
ATOM 2395 C CA . PHE B 1 177 ? 99.123 -59.339 18.549 1.00 54.99 177 PHE B CA 1
ATOM 2396 C C . PHE B 1 177 ? 98.045 -59.859 19.517 1.00 60.59 177 PHE B C 1
ATOM 2397 O O . PHE B 1 177 ? 97.454 -60.904 19.248 1.00 60.20 177 PHE B O 1
ATOM 2405 N N . ARG B 1 178 ? 97.769 -59.118 20.622 1.00 58.46 178 ARG B N 1
ATOM 2406 C CA . ARG B 1 178 ? 96.724 -59.463 21.603 1.00 58.53 178 ARG B CA 1
ATOM 2407 C C . ARG B 1 178 ? 95.324 -59.427 20.941 1.00 63.49 178 ARG B C 1
ATOM 2408 O O . ARG B 1 178 ? 94.465 -60.244 21.267 1.00 63.67 178 ARG B O 1
ATOM 2416 N N . VAL B 1 179 ? 95.141 -58.520 19.970 1.00 60.83 179 VAL B N 1
ATOM 2417 C CA . VAL B 1 179 ? 93.929 -58.347 19.169 1.00 60.80 179 VAL B CA 1
ATOM 2418 C C . VAL B 1 179 ? 93.808 -59.480 18.103 1.00 64.80 179 VAL B C 1
ATOM 2419 O O . VAL B 1 179 ? 92.701 -59.783 17.656 1.00 64.85 179 VAL B O 1
ATOM 2423 N N . GLY B 1 180 ? 94.936 -60.109 17.761 1.00 61.56 180 GLY B N 1
ATOM 2424 C CA . GLY B 1 180 ? 95.003 -61.242 16.839 1.00 61.67 180 GLY B CA 1
ATOM 2425 C C . GLY B 1 180 ? 95.363 -60.967 15.390 1.00 66.07 180 GLY B C 1
ATOM 2426 O O . GLY B 1 180 ? 95.201 -61.853 14.542 1.00 65.67 180 GLY B O 1
ATOM 2427 N N . ILE B 1 181 ? 95.874 -59.755 15.089 1.00 62.63 181 ILE B N 1
ATOM 2428 C CA . ILE B 1 181 ? 96.251 -59.339 13.725 1.00 61.86 181 ILE B CA 1
ATOM 2429 C C . ILE B 1 181 ? 97.754 -59.019 13.587 1.00 63.32 181 ILE B C 1
ATOM 2430 O O . ILE B 1 181 ? 98.413 -58.688 14.577 1.00 62.51 181 ILE B O 1
ATOM 2435 N N . ALA B 1 182 ? 98.282 -59.109 12.350 1.00 57.66 182 ALA B N 1
ATOM 2436 C CA . ALA B 1 182 ? 99.682 -58.823 12.034 1.00 56.38 182 ALA B CA 1
ATOM 2437 C C . ALA B 1 182 ? 100.038 -57.349 12.330 1.00 58.93 182 ALA B C 1
ATOM 2438 O O . ALA B 1 182 ? 99.141 -56.504 12.451 1.00 59.31 182 ALA B O 1
ATOM 2440 N N . CYS B 1 183 ? 101.333 -57.053 12.488 1.00 53.38 183 CYS B N 1
ATOM 2441 C CA . CYS B 1 183 ? 101.776 -55.704 12.817 1.00 53.48 183 CYS B CA 1
ATOM 2442 C C . CYS B 1 183 ? 102.995 -55.323 11.982 1.00 57.51 183 CYS B C 1
ATOM 2443 O O . CYS B 1 183 ? 104.040 -54.935 12.510 1.00 58.16 183 CYS B O 1
ATOM 2446 N N . ASN B 1 184 ? 102.852 -55.445 10.659 1.00 53.19 184 ASN B N 1
ATOM 2447 C CA . ASN B 1 184 ? 103.920 -55.152 9.720 1.00 52.04 184 ASN B CA 1
ATOM 2448 C C . ASN B 1 184 ? 104.153 -53.658 9.559 1.00 54.43 184 ASN B C 1
ATOM 2449 O O . ASN B 1 184 ? 105.308 -53.242 9.552 1.00 54.57 184 ASN B O 1
ATOM 2454 N N . PHE B 1 185 ? 103.084 -52.850 9.527 1.00 50.31 185 PHE B N 1
ATOM 2455 C CA . PHE B 1 185 ? 103.201 -51.393 9.482 1.00 49.59 185 PHE B CA 1
ATOM 2456 C C . PHE B 1 185 ? 103.709 -50.886 10.839 1.00 51.63 185 PHE B C 1
ATOM 2457 O O . PHE B 1 185 ? 104.690 -50.145 10.878 1.00 51.51 185 PHE B O 1
ATOM 2465 N N . GLY B 1 186 ? 103.095 -51.363 11.926 1.00 47.32 186 GLY B N 1
ATOM 2466 C CA . GLY B 1 186 ? 103.462 -51.015 13.296 1.00 46.73 186 GLY B CA 1
ATOM 2467 C C . GLY B 1 186 ? 104.905 -51.348 13.616 1.00 50.60 186 GLY B C 1
ATOM 2468 O O . GLY B 1 186 ? 105.636 -50.509 14.139 1.00 49.83 186 GLY B O 1
ATOM 2469 N N . GLY B 1 187 ? 105.320 -52.550 13.243 1.00 48.23 187 GLY B N 1
ATOM 2470 C CA . GLY B 1 187 ? 106.684 -53.022 13.434 1.00 48.70 187 GLY B CA 1
ATOM 2471 C C . GLY B 1 187 ? 107.711 -52.138 12.760 1.00 52.56 187 GLY B C 1
ATOM 2472 O O . GLY B 1 187 ? 108.695 -51.750 13.389 1.00 53.16 187 GLY B O 1
ATOM 2473 N N . PHE B 1 188 ? 107.465 -51.771 11.488 1.00 47.76 188 PHE B N 1
ATOM 2474 C CA . PHE B 1 188 ? 108.379 -50.916 10.726 1.00 45.41 188 PHE B CA 1
ATOM 2475 C C . PHE B 1 188 ? 108.455 -49.510 11.289 1.00 48.18 188 PHE B C 1
ATOM 2476 O O . PHE B 1 188 ? 109.552 -48.981 11.453 1.00 48.01 188 PHE B O 1
ATOM 2484 N N . MET B 1 189 ? 107.290 -48.886 11.509 1.00 45.33 189 MET B N 1
ATOM 2485 C CA . MET B 1 189 ? 107.159 -47.508 11.987 1.00 45.44 189 MET B CA 1
ATOM 2486 C C . MET B 1 189 ? 107.721 -47.304 13.385 1.00 47.70 189 MET B C 1
ATOM 2487 O O . MET B 1 189 ? 108.357 -46.280 13.630 1.00 46.95 189 MET B O 1
ATOM 2492 N N . LEU B 1 190 ? 107.505 -48.282 14.292 1.00 43.41 190 LEU B N 1
ATOM 2493 C CA . LEU B 1 190 ? 108.042 -48.252 15.656 1.00 42.62 190 LEU B CA 1
ATOM 2494 C C . LEU B 1 190 ? 109.573 -48.367 15.638 1.00 44.79 190 LEU B C 1
ATOM 2495 O O . LEU B 1 190 ? 110.253 -47.687 16.413 1.00 42.81 190 LEU B O 1
ATOM 2500 N N . GLU B 1 191 ? 110.103 -49.234 14.762 1.00 42.10 191 GLU B N 1
ATOM 2501 C CA . GLU B 1 191 ? 111.546 -49.423 14.607 1.00 43.71 191 GLU B CA 1
ATOM 2502 C C . GLU B 1 191 ? 112.205 -48.140 14.062 1.00 49.53 191 GLU B C 1
ATOM 2503 O O . GLU B 1 191 ? 113.260 -47.743 14.565 1.00 49.55 191 GLU B O 1
ATOM 2509 N N . ALA B 1 192 ? 111.565 -47.481 13.066 1.00 45.89 192 ALA B N 1
ATOM 2510 C CA . ALA B 1 192 ? 112.075 -46.242 12.468 1.00 45.97 192 ALA B CA 1
ATOM 2511 C C . ALA B 1 192 ? 112.109 -45.090 13.471 1.00 50.03 192 ALA B C 1
ATOM 2512 O O . ALA B 1 192 ? 113.106 -44.372 13.528 1.00 51.42 192 ALA B O 1
ATOM 2514 N N . ALA B 1 193 ? 111.073 -44.986 14.325 1.00 45.08 193 ALA B N 1
ATOM 2515 C CA . ALA B 1 193 ? 110.917 -43.949 15.343 1.00 44.49 193 ALA B CA 1
ATOM 2516 C C . ALA B 1 193 ? 111.663 -44.156 16.667 1.00 49.38 193 ALA B C 1
ATOM 2517 O O . ALA B 1 193 ? 112.070 -43.178 17.281 1.00 50.80 193 ALA B O 1
ATOM 2519 N N . ALA B 1 194 ? 111.762 -45.385 17.164 1.00 45.34 194 ALA B N 1
ATOM 2520 C CA . ALA B 1 194 ? 112.361 -45.616 18.481 1.00 43.73 194 ALA B CA 1
ATOM 2521 C C . ALA B 1 194 ? 113.378 -46.773 18.555 1.00 46.02 194 ALA B C 1
ATOM 2522 O O . ALA B 1 194 ? 113.898 -47.050 19.637 1.00 47.92 194 ALA B O 1
ATOM 2524 N N . GLY B 1 195 ? 113.647 -47.427 17.430 1.00 41.29 195 GLY B N 1
ATOM 2525 C CA . GLY B 1 195 ? 114.581 -48.555 17.357 1.00 40.48 195 GLY B CA 1
ATOM 2526 C C . GLY B 1 195 ? 113.919 -49.919 17.478 1.00 42.71 195 GLY B C 1
ATOM 2527 O O . GLY B 1 195 ? 112.784 -50.030 17.949 1.00 39.64 195 GLY B O 1
ATOM 2528 N N . ARG B 1 196 ? 114.654 -50.972 17.083 1.00 41.27 196 ARG B N 1
ATOM 2529 C CA . ARG B 1 196 ? 114.232 -52.381 17.112 1.00 41.11 196 ARG B CA 1
ATOM 2530 C C . ARG B 1 196 ? 113.790 -52.872 18.487 1.00 43.79 196 ARG B C 1
ATOM 2531 O O . ARG B 1 196 ? 112.781 -53.572 18.583 1.00 44.22 196 ARG B O 1
ATOM 2539 N N . THR B 1 197 ? 114.544 -52.520 19.535 1.00 38.67 197 THR B N 1
ATOM 2540 C CA . THR B 1 197 ? 114.301 -52.947 20.919 1.00 38.94 197 THR B CA 1
ATOM 2541 C C . THR B 1 197 ? 112.954 -52.466 21.445 1.00 43.49 197 THR B C 1
ATOM 2542 O O . THR B 1 197 ? 112.161 -53.293 21.899 1.00 42.87 197 THR B O 1
ATOM 2546 N N . VAL B 1 198 ? 112.696 -51.149 21.368 1.00 40.93 198 VAL B N 1
ATOM 2547 C CA . VAL B 1 198 ? 111.425 -50.540 21.790 1.00 41.63 198 VAL B CA 1
ATOM 2548 C C . VAL B 1 198 ? 110.267 -51.186 21.030 1.00 47.34 198 VAL B C 1
ATOM 2549 O O . VAL B 1 198 ? 109.262 -51.562 21.642 1.00 48.44 198 VAL B O 1
ATOM 2553 N N . MET B 1 199 ? 110.468 -51.398 19.716 1.00 43.73 199 MET B N 1
ATOM 2554 C CA . MET B 1 199 ? 109.538 -52.054 18.806 1.00 43.33 199 MET B CA 1
ATOM 2555 C C . MET B 1 199 ? 109.178 -53.465 19.322 1.00 45.88 199 MET B C 1
ATOM 2556 O O . MET B 1 199 ? 108.000 -53.815 19.371 1.00 44.88 199 MET B O 1
ATOM 2561 N N . GLN B 1 200 ? 110.198 -54.267 19.691 1.00 41.75 200 GLN B N 1
ATOM 2562 C CA . GLN B 1 200 ? 110.033 -55.625 20.213 1.00 40.36 200 GLN B CA 1
ATOM 2563 C C . GLN B 1 200 ? 109.362 -55.593 21.580 1.00 45.65 200 GLN B C 1
ATOM 2564 O O . GLN B 1 200 ? 108.475 -56.405 21.823 1.00 46.31 200 GLN B O 1
ATOM 2570 N N . ARG B 1 201 ? 109.721 -54.624 22.449 1.00 43.06 201 ARG B N 1
ATOM 2571 C CA . ARG B 1 201 ? 109.073 -54.488 23.759 1.00 43.08 201 ARG B CA 1
ATOM 2572 C C . ARG B 1 201 ? 107.552 -54.266 23.563 1.00 48.71 201 ARG B C 1
ATOM 2573 O O . ARG B 1 201 ? 106.735 -55.009 24.125 1.00 48.95 201 ARG B O 1
ATOM 2581 N N . MET B 1 202 ? 107.192 -53.279 22.717 1.00 44.61 202 MET B N 1
ATOM 2582 C CA . MET B 1 202 ? 105.811 -52.897 22.440 1.00 44.42 202 MET B CA 1
ATOM 2583 C C . MET B 1 202 ? 104.952 -53.995 21.784 1.00 46.95 202 MET B C 1
ATOM 2584 O O . MET B 1 202 ? 103.847 -54.241 22.256 1.00 45.97 202 MET B O 1
ATOM 2589 N N . LEU B 1 203 ? 105.451 -54.646 20.725 1.00 44.70 203 LEU B N 1
ATOM 2590 C CA . LEU B 1 203 ? 104.733 -55.701 20.009 1.00 45.16 203 LEU B CA 1
ATOM 2591 C C . LEU B 1 203 ? 104.513 -56.961 20.838 1.00 50.21 203 LEU B C 1
ATOM 2592 O O . LEU B 1 203 ? 103.387 -57.450 20.905 1.00 50.25 203 LEU B O 1
ATOM 2597 N N . LEU B 1 204 ? 105.586 -57.493 21.449 1.00 46.76 204 LEU B N 1
ATOM 2598 C CA . LEU B 1 204 ? 105.538 -58.742 22.202 1.00 46.20 204 LEU B CA 1
ATOM 2599 C C . LEU B 1 204 ? 104.850 -58.651 23.555 1.00 51.21 204 LEU B C 1
ATOM 2600 O O . LEU B 1 204 ? 104.219 -59.627 23.949 1.00 51.35 204 LEU B O 1
ATOM 2605 N N . THR B 1 205 ? 104.935 -57.514 24.263 1.00 48.94 205 THR B N 1
ATOM 2606 C CA . THR B 1 205 ? 104.286 -57.412 25.583 1.00 49.13 205 THR B CA 1
ATOM 2607 C C . THR B 1 205 ? 102.863 -56.868 25.500 1.00 56.37 205 THR B C 1
ATOM 2608 O O . THR B 1 205 ? 102.056 -57.137 26.397 1.00 56.68 205 THR B O 1
ATOM 2612 N N . CYS B 1 206 ? 102.572 -56.056 24.451 1.00 53.65 206 CYS B N 1
ATOM 2613 C CA . CYS B 1 206 ? 101.288 -55.369 24.233 1.00 53.01 206 CYS B CA 1
ATOM 2614 C C . CYS B 1 206 ? 100.928 -54.419 25.383 1.00 55.80 206 CYS B C 1
ATOM 2615 O O . CYS B 1 206 ? 99.783 -53.976 25.485 1.00 55.32 206 CYS B O 1
ATOM 2618 N N . ASP B 1 207 ? 101.930 -54.064 26.208 1.00 52.35 207 ASP B N 1
ATOM 2619 C CA . ASP B 1 207 ? 101.780 -53.160 27.346 1.00 52.16 207 ASP B CA 1
ATOM 2620 C C . ASP B 1 207 ? 101.584 -51.714 26.915 1.00 54.36 207 ASP B C 1
ATOM 2621 O O . ASP B 1 207 ? 101.862 -51.351 25.770 1.00 52.74 207 ASP B O 1
ATOM 2626 N N . GLU B 1 208 ? 101.111 -50.890 27.854 1.00 51.58 208 GLU B N 1
ATOM 2627 C CA . GLU B 1 208 ? 100.892 -49.468 27.653 1.00 51.84 208 GLU B CA 1
ATOM 2628 C C . GLU B 1 208 ? 102.166 -48.702 28.001 1.00 55.78 208 GLU B C 1
ATOM 2629 O O . GLU B 1 208 ? 102.848 -49.030 28.981 1.00 56.73 208 GLU B O 1
ATOM 2635 N N . TRP B 1 209 ? 102.461 -47.668 27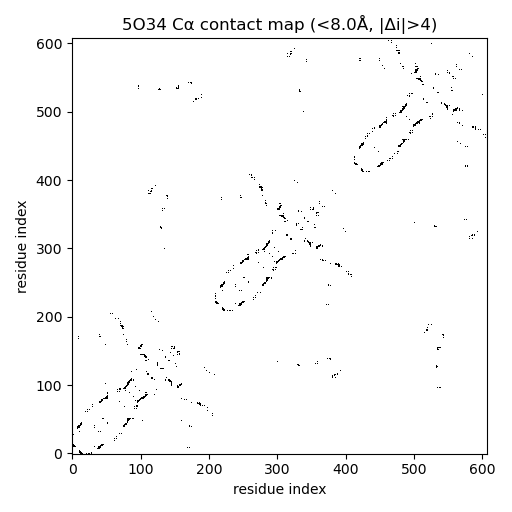.207 1.00 49.91 209 TRP B N 1
ATOM 2636 C CA . TRP B 1 209 ? 103.597 -46.791 27.407 1.00 48.74 209 TRP B CA 1
ATOM 2637 C C . TRP B 1 209 ? 103.082 -45.447 27.906 1.00 53.05 209 TRP B C 1
ATOM 2638 O O . TRP B 1 209 ? 102.598 -44.646 27.105 1.00 52.96 209 TRP B O 1
ATOM 2649 N N . PRO B 1 210 ? 103.131 -45.170 29.228 1.00 50.04 210 PRO B N 1
ATOM 2650 C CA . PRO B 1 210 ? 102.695 -43.840 29.690 1.00 49.78 210 PRO B CA 1
ATOM 2651 C C . PRO B 1 210 ? 103.668 -42.748 29.228 1.00 53.36 210 PRO B C 1
ATOM 2652 O O . PRO B 1 210 ? 104.767 -43.056 28.759 1.00 52.49 210 PRO B O 1
ATOM 2656 N N . ALA B 1 211 ? 103.247 -41.480 29.327 1.00 50.75 211 ALA B N 1
ATOM 2657 C CA . ALA B 1 211 ? 103.976 -40.297 28.858 1.00 50.64 211 ALA B CA 1
ATOM 2658 C C . ALA B 1 211 ? 105.485 -40.275 29.122 1.00 54.29 211 ALA B C 1
ATOM 2659 O O . ALA B 1 211 ? 106.249 -39.995 28.198 1.00 53.27 211 ALA B O 1
ATOM 2661 N N . GLU B 1 212 ? 105.912 -40.525 30.372 1.00 51.58 212 GLU B N 1
ATOM 2662 C CA . GLU B 1 212 ? 107.332 -40.438 30.738 1.00 52.03 212 GLU B CA 1
ATOM 2663 C C . GLU B 1 212 ? 108.173 -41.609 30.210 1.00 54.66 212 GLU B C 1
ATOM 2664 O O . GLU B 1 212 ? 109.333 -41.403 29.842 1.00 55.54 212 GLU B O 1
ATOM 2670 N N . ARG B 1 213 ? 107.581 -42.810 30.126 1.00 49.06 213 ARG B N 1
ATOM 2671 C CA . ARG B 1 213 ? 108.225 -44.002 29.576 1.00 47.75 213 ARG B CA 1
ATOM 2672 C C . ARG B 1 213 ? 108.381 -43.839 28.041 1.00 51.21 213 ARG B C 1
ATOM 2673 O O . ARG B 1 213 ? 109.400 -44.249 27.480 1.00 51.77 213 ARG B O 1
ATOM 2681 N N . ALA B 1 214 ? 107.379 -43.220 27.381 1.00 46.42 214 ALA B N 1
ATOM 2682 C CA . ALA B 1 214 ? 107.384 -42.945 25.937 1.00 46.05 214 ALA B CA 1
ATOM 2683 C C . ALA B 1 214 ? 108.424 -41.881 25.590 1.00 50.22 214 ALA B C 1
ATOM 2684 O O . ALA B 1 214 ? 109.091 -41.993 24.555 1.00 49.03 214 ALA B O 1
ATOM 2686 N N . LEU B 1 215 ? 108.594 -40.876 26.476 1.00 47.81 215 LEU B N 1
ATOM 2687 C CA . LEU B 1 215 ? 109.604 -39.828 26.305 1.00 47.83 215 LEU B CA 1
ATOM 2688 C C . LEU B 1 215 ? 111.006 -40.466 26.374 1.00 52.89 215 LEU B C 1
ATOM 2689 O O . LEU B 1 215 ? 111.824 -40.244 25.478 1.00 53.01 215 LEU B O 1
ATOM 2694 N N . ALA B 1 216 ? 111.238 -41.318 27.394 1.00 49.99 216 ALA B N 1
ATOM 2695 C CA . ALA B 1 216 ? 112.514 -42.011 27.621 1.00 50.14 216 ALA B CA 1
ATOM 2696 C C . ALA B 1 216 ? 112.869 -43.006 26.512 1.00 55.86 216 ALA B C 1
ATOM 2697 O O . ALA B 1 216 ? 114.043 -43.319 26.338 1.00 56.24 216 ALA B O 1
ATOM 2699 N N . ASP B 1 217 ? 111.857 -43.489 25.765 1.00 53.05 217 ASP B N 1
ATOM 2700 C CA . ASP B 1 217 ? 112.016 -44.436 24.667 1.00 52.62 217 ASP B CA 1
ATOM 2701 C C . ASP B 1 217 ? 111.982 -43.773 23.269 1.00 54.75 217 ASP B C 1
ATOM 2702 O O . ASP B 1 217 ? 112.189 -44.460 22.275 1.00 55.18 217 ASP B O 1
ATOM 2707 N N . GLY B 1 218 ? 111.783 -42.456 23.202 1.00 49.57 218 GLY B N 1
ATOM 2708 C CA . GLY B 1 218 ? 111.744 -41.745 21.927 1.00 49.03 218 GLY B CA 1
ATOM 2709 C C . GLY B 1 218 ? 110.422 -41.802 21.172 1.00 53.59 218 GLY B C 1
ATOM 2710 O O . GLY B 1 218 ? 110.357 -41.396 20.012 1.00 53.77 218 GLY B O 1
ATOM 2711 N N . LEU B 1 219 ? 109.355 -42.285 21.820 1.00 49.49 219 LEU B N 1
ATOM 2712 C CA . LEU B 1 219 ? 108.012 -42.373 21.231 1.00 48.82 219 LEU B CA 1
ATOM 2713 C C . LEU B 1 219 ? 107.273 -41.044 21.336 1.00 50.57 219 LEU B C 1
ATOM 2714 O O . LEU B 1 219 ? 106.330 -40.782 20.587 1.00 50.40 219 LEU B O 1
ATOM 2719 N N . LEU B 1 220 ? 107.738 -40.197 22.250 1.00 44.63 220 LEU B N 1
ATOM 2720 C CA . LEU B 1 220 ? 107.267 -38.835 22.420 1.00 43.70 220 LEU B CA 1
ATOM 2721 C C . LEU B 1 220 ? 108.490 -37.931 22.360 1.00 46.81 220 LEU B C 1
ATOM 2722 O O . LEU B 1 220 ? 109.524 -38.255 22.946 1.00 47.00 220 LEU B O 1
ATOM 2727 N N . HIS B 1 221 ? 108.382 -36.821 21.633 1.00 41.94 221 HIS B N 1
ATOM 2728 C CA . HIS B 1 221 ? 109.451 -35.833 21.505 1.00 41.13 221 HIS B CA 1
ATOM 2729 C C . HIS B 1 221 ? 109.540 -34.963 22.745 1.00 48.09 221 HIS B C 1
ATOM 2730 O O . HIS B 1 221 ? 110.626 -34.495 23.082 1.00 49.07 221 HIS B O 1
ATOM 2737 N N . GLU B 1 222 ? 108.389 -34.716 23.402 1.00 46.23 222 GLU B N 1
ATOM 2738 C CA . GLU B 1 222 ? 108.254 -33.812 24.550 1.00 46.84 222 GLU B CA 1
ATOM 2739 C C . GLU B 1 222 ? 106.954 -34.113 25.308 1.00 51.68 222 GLU B C 1
ATOM 2740 O O . GLU B 1 222 ? 105.980 -34.576 24.710 1.00 51.12 222 GLU B O 1
ATOM 2746 N N . THR B 1 223 ? 106.969 -33.875 26.632 1.00 49.05 223 THR B N 1
ATOM 2747 C CA . THR B 1 223 ? 105.815 -33.972 27.528 1.00 49.20 223 THR B CA 1
ATOM 2748 C C . THR B 1 223 ? 105.593 -32.627 28.213 1.00 53.71 223 THR B C 1
ATOM 2749 O O . THR B 1 223 ? 106.551 -31.930 28.553 1.00 52.87 223 THR B O 1
ATOM 2753 N N . VAL B 1 224 ? 104.323 -32.268 28.404 1.00 51.84 224 VAL B N 1
ATOM 2754 C CA . VAL B 1 224 ? 103.876 -31.043 29.075 1.00 52.59 224 VAL B CA 1
ATOM 2755 C C . VAL B 1 224 ? 102.634 -31.404 29.867 1.00 58.02 224 VAL B C 1
ATOM 2756 O O . VAL B 1 224 ? 101.974 -32.380 29.522 1.00 57.51 224 VAL B O 1
ATOM 2760 N N . ALA B 1 225 ? 102.294 -30.624 30.908 1.00 56.73 225 ALA B N 1
ATOM 2761 C CA . ALA B 1 225 ? 101.064 -30.853 31.675 1.00 57.03 225 ALA B CA 1
ATOM 2762 C C . ALA B 1 225 ? 99.892 -30.551 30.716 1.00 61.38 225 ALA B C 1
ATOM 2763 O O . ALA B 1 225 ? 99.998 -29.607 29.924 1.00 59.81 225 ALA B O 1
ATOM 2765 N N . SER B 1 226 ? 98.809 -31.360 30.759 1.00 58.58 226 SER B N 1
ATOM 2766 C CA . SER B 1 226 ? 97.642 -31.203 29.872 1.00 59.22 226 SER B CA 1
ATOM 2767 C C . SER B 1 226 ? 97.064 -29.752 29.800 1.00 62.53 226 SER B C 1
ATOM 2768 O O . SER B 1 226 ? 96.765 -29.342 28.680 1.00 61.88 226 SER B O 1
ATOM 2771 N N . PRO B 1 227 ? 96.994 -28.917 30.883 1.00 59.49 227 PRO B N 1
ATOM 2772 C CA . PRO B 1 227 ? 96.499 -27.535 30.708 1.00 59.35 227 PRO B CA 1
ATOM 2773 C C . PRO B 1 227 ? 97.227 -26.687 29.651 1.00 62.75 227 PRO B C 1
ATOM 2774 O O . PRO B 1 227 ? 96.606 -25.806 29.047 1.00 63.97 227 PRO B O 1
ATOM 2778 N N . ARG B 1 228 ? 98.518 -26.952 29.415 1.00 57.91 228 ARG B N 1
ATOM 2779 C CA . ARG B 1 228 ? 99.288 -26.190 28.430 1.00 58.04 228 ARG B CA 1
ATOM 2780 C C . ARG B 1 228 ? 99.674 -27.030 27.181 1.00 59.08 228 ARG B C 1
ATOM 2781 O O . ARG B 1 228 ? 100.510 -26.581 26.398 1.00 58.99 228 ARG B O 1
ATOM 2789 N N . LEU B 1 229 ? 99.006 -28.188 26.946 1.00 53.88 229 LEU B N 1
ATOM 2790 C CA . LEU B 1 229 ? 99.288 -29.037 25.778 1.00 53.52 229 LEU B CA 1
ATOM 2791 C C . LEU B 1 229 ? 99.076 -28.312 24.438 1.00 58.04 229 LEU B C 1
ATOM 2792 O O . LEU B 1 229 ? 100.014 -28.259 23.637 1.00 58.39 229 LEU B O 1
ATOM 2797 N N . LEU B 1 230 ? 97.871 -27.763 24.190 1.00 54.09 230 LEU B N 1
ATOM 2798 C CA . LEU B 1 230 ? 97.608 -27.077 22.927 1.00 54.24 230 LEU B CA 1
ATOM 2799 C C . LEU B 1 230 ? 98.430 -25.791 22.807 1.00 59.98 230 LEU B C 1
ATOM 2800 O O . LEU B 1 230 ? 98.942 -25.502 21.729 1.00 59.16 230 LEU B O 1
ATOM 2805 N N . ASP B 1 231 ? 98.640 -25.097 23.936 1.00 58.18 231 ASP B N 1
ATOM 2806 C CA . ASP B 1 231 ? 99.454 -23.881 24.042 1.00 59.12 231 ASP B CA 1
ATOM 2807 C C . ASP B 1 231 ? 100.875 -24.114 23.563 1.00 60.73 231 ASP B C 1
ATOM 2808 O O . ASP B 1 231 ? 101.404 -23.317 22.787 1.00 61.17 231 ASP B O 1
ATOM 2813 N N . ARG B 1 232 ? 101.479 -25.220 24.026 1.00 55.02 232 ARG B N 1
ATOM 2814 C CA . ARG B 1 232 ? 102.843 -25.615 23.695 1.00 53.94 232 ARG B CA 1
ATOM 2815 C C . ARG B 1 232 ? 102.957 -26.063 22.226 1.00 54.93 232 ARG B C 1
ATOM 2816 O O . ARG B 1 232 ? 103.906 -25.664 21.548 1.00 54.32 232 ARG B O 1
ATOM 2824 N N . ALA B 1 233 ? 101.957 -26.822 21.727 1.00 49.59 233 ALA B N 1
ATOM 2825 C CA . ALA B 1 233 ? 101.876 -27.250 20.327 1.00 48.77 233 ALA B CA 1
ATOM 2826 C C . ALA B 1 233 ? 101.848 -26.054 19.361 1.00 52.60 233 ALA B C 1
ATOM 2827 O O . ALA B 1 233 ? 102.479 -26.110 18.306 1.00 51.04 233 ALA B O 1
ATOM 2829 N N . LEU B 1 234 ? 101.174 -24.958 19.758 1.00 51.33 234 LEU B N 1
ATOM 2830 C CA . LEU B 1 234 ? 101.078 -23.718 18.977 1.00 52.65 234 LEU B CA 1
ATOM 2831 C C . LEU B 1 234 ? 102.338 -22.879 19.085 1.00 56.79 234 LEU B C 1
ATOM 2832 O O . LEU B 1 234 ? 102.771 -22.289 18.090 1.00 57.13 234 LEU B O 1
ATOM 2837 N N . GLU B 1 235 ? 102.941 -22.845 20.287 1.00 53.22 235 GLU B N 1
ATOM 2838 C CA . GLU B 1 235 ? 104.204 -22.155 20.568 1.00 53.22 235 GLU B CA 1
ATOM 2839 C C . GLU B 1 235 ? 105.268 -22.692 19.593 1.00 58.55 235 GLU B C 1
ATOM 2840 O O . GLU B 1 235 ? 105.935 -21.910 18.916 1.00 59.06 235 GLU B O 1
ATOM 2846 N N . LEU B 1 236 ? 105.362 -24.032 19.482 1.00 55.77 236 LEU B N 1
ATOM 2847 C CA . LEU B 1 236 ? 106.269 -24.719 18.577 1.00 55.77 236 LEU B CA 1
ATOM 2848 C C . LEU B 1 236 ? 105.877 -24.507 17.101 1.00 59.83 236 LEU B C 1
ATOM 2849 O O . LEU B 1 236 ? 106.765 -24.267 16.276 1.00 60.04 236 LEU B O 1
ATOM 2854 N N . ALA B 1 237 ? 104.562 -24.581 16.772 1.00 55.66 237 ALA B N 1
ATOM 2855 C CA . ALA B 1 237 ? 104.050 -24.354 15.412 1.00 55.16 237 ALA B CA 1
ATOM 2856 C C . ALA B 1 237 ? 104.433 -22.965 14.913 1.00 59.63 237 ALA B C 1
ATOM 2857 O O . ALA B 1 237 ? 104.771 -22.825 13.744 1.00 60.24 237 ALA B O 1
ATOM 2859 N N . ARG B 1 238 ? 104.421 -21.957 15.812 1.00 56.73 238 ARG B N 1
ATOM 2860 C CA . ARG B 1 238 ? 104.810 -20.575 15.522 1.00 56.93 238 ARG B CA 1
ATOM 2861 C C . ARG B 1 238 ? 106.305 -20.496 15.222 1.00 59.43 238 ARG B C 1
ATOM 2862 O O . ARG B 1 238 ? 106.689 -19.838 14.256 1.00 59.27 238 ARG B O 1
ATOM 2870 N N . THR B 1 239 ? 107.139 -21.187 16.037 1.00 55.24 239 THR B N 1
ATOM 2871 C CA . THR B 1 239 ? 108.597 -21.267 15.873 1.00 54.57 239 THR B CA 1
ATOM 2872 C C . THR B 1 239 ? 108.937 -21.885 14.508 1.00 57.82 239 THR B C 1
ATOM 2873 O O . THR B 1 239 ? 109.775 -21.344 13.787 1.00 58.28 239 THR B O 1
ATOM 2877 N N . ILE B 1 240 ? 108.271 -23.004 14.162 1.00 53.53 240 ILE B N 1
ATOM 2878 C CA . ILE B 1 240 ? 108.458 -23.710 12.896 1.00 53.60 240 ILE B CA 1
ATOM 2879 C C . ILE B 1 240 ? 108.056 -22.791 11.732 1.00 58.06 240 ILE B C 1
ATOM 2880 O O . ILE B 1 240 ? 108.787 -22.686 10.748 1.00 57.04 240 ILE B O 1
ATOM 2885 N N . SER B 1 241 ? 106.924 -22.092 11.885 1.00 56.73 241 SER B N 1
ATOM 2886 C CA . SER B 1 241 ? 106.376 -21.169 10.894 1.00 57.11 241 SER B CA 1
ATOM 2887 C C . SER B 1 241 ? 107.253 -19.940 10.634 1.00 60.51 241 SER B C 1
ATOM 2888 O O . SER B 1 241 ? 107.292 -19.453 9.501 1.00 59.43 241 SER B O 1
ATOM 2891 N N . GLY B 1 242 ? 107.944 -19.474 11.676 1.00 57.41 242 GLY B N 1
ATOM 2892 C CA . GLY B 1 242 ? 108.842 -18.327 11.624 1.00 57.68 242 GLY B CA 1
ATOM 2893 C C . GLY B 1 242 ? 110.105 -18.547 10.814 1.00 62.97 242 GLY B C 1
ATOM 2894 O O . GLY B 1 242 ? 110.822 -17.586 10.519 1.00 63.29 242 GLY B O 1
ATOM 2895 N N . TYR B 1 243 ? 110.405 -19.817 10.471 1.00 59.48 243 TYR B N 1
ATOM 2896 C CA . TYR B 1 243 ? 111.574 -20.183 9.668 1.00 57.93 243 TYR B CA 1
ATOM 2897 C C . TYR B 1 243 ? 111.242 -19.962 8.213 1.00 60.40 243 TYR B C 1
ATOM 2898 O O . TYR B 1 243 ? 110.074 -20.061 7.836 1.00 59.86 243 TYR B O 1
ATOM 2907 N N . THR B 1 244 ? 112.277 -19.723 7.385 1.00 56.81 244 THR B N 1
ATOM 2908 C CA . THR B 1 244 ? 112.156 -19.568 5.934 1.00 55.94 244 THR B CA 1
ATOM 2909 C C . THR B 1 244 ? 111.536 -20.859 5.416 1.00 59.38 244 THR B C 1
ATOM 2910 O O . THR B 1 244 ? 112.083 -21.934 5.656 1.00 60.02 244 THR B O 1
ATOM 2914 N N . ALA B 1 245 ? 110.349 -20.751 4.803 1.00 55.22 245 ALA B N 1
ATOM 2915 C CA . ALA B 1 245 ? 109.571 -21.866 4.281 1.00 54.95 245 ALA B CA 1
ATOM 2916 C C . ALA B 1 245 ? 110.336 -22.782 3.329 1.00 60.87 245 ALA B C 1
ATOM 2917 O O . ALA B 1 245 ? 110.251 -23.990 3.491 1.00 61.57 245 ALA B O 1
ATOM 2919 N N . GLU B 1 246 ? 111.108 -22.222 2.375 1.00 58.28 246 GLU B N 1
ATOM 2920 C CA . GLU B 1 246 ? 111.877 -22.997 1.378 1.00 58.39 246 GLU B CA 1
ATOM 2921 C C . GLU B 1 246 ? 112.921 -23.902 2.000 1.00 60.01 246 GLU B C 1
ATOM 2922 O O . GLU B 1 246 ? 113.148 -24.992 1.489 1.00 59.95 246 GLU B O 1
ATOM 2928 N N . ALA B 1 247 ? 113.539 -23.459 3.107 1.00 54.70 247 ALA B N 1
ATOM 2929 C CA . ALA B 1 247 ? 114.538 -24.217 3.859 1.00 53.43 247 ALA B CA 1
ATOM 2930 C C . ALA B 1 247 ? 113.896 -25.461 4.482 1.00 55.55 247 ALA B C 1
ATOM 2931 O O . ALA B 1 247 ? 114.432 -26.559 4.348 1.00 54.35 247 ALA B O 1
ATOM 2933 N N . VAL B 1 248 ? 112.728 -25.274 5.128 1.00 50.13 248 VAL B N 1
ATOM 2934 C CA . VAL B 1 248 ? 111.964 -26.307 5.826 1.00 49.26 248 VAL B CA 1
ATOM 2935 C C . VAL B 1 248 ? 111.308 -27.276 4.856 1.00 53.78 248 VAL B C 1
ATOM 2936 O O . VAL B 1 248 ? 111.465 -28.489 4.995 1.00 53.26 248 VAL B O 1
ATOM 2940 N N . GLN B 1 249 ? 110.570 -26.728 3.882 1.00 52.08 249 GLN B N 1
ATOM 2941 C CA . GLN B 1 249 ? 109.803 -27.468 2.884 1.00 52.19 249 GLN B CA 1
ATOM 2942 C C . GLN B 1 249 ? 110.668 -28.237 1.879 1.00 56.74 249 GLN B C 1
ATOM 2943 O O . GLN B 1 249 ? 110.195 -29.238 1.343 1.00 56.90 249 GLN B O 1
ATOM 2949 N N . SER B 1 250 ? 111.920 -27.813 1.638 1.00 53.26 250 SER B N 1
ATOM 2950 C CA . SER B 1 250 ? 112.779 -28.578 0.727 1.00 53.54 250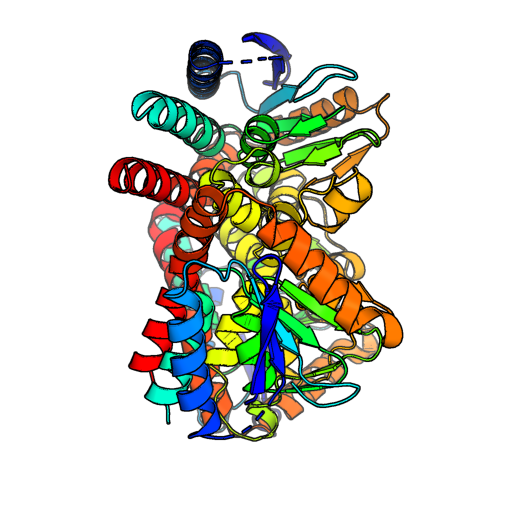 SER B CA 1
ATOM 2951 C C . SER B 1 250 ? 113.536 -29.690 1.485 1.00 57.15 250 SER B C 1
ATOM 2952 O O . SER B 1 250 ? 114.036 -30.618 0.856 1.00 56.88 250 SER B O 1
ATOM 2955 N N . THR B 1 251 ? 113.579 -29.614 2.835 1.00 53.49 251 THR B N 1
ATOM 2956 C CA . THR B 1 251 ? 114.269 -30.586 3.699 1.00 52.57 251 THR B CA 1
ATOM 2957 C C . THR B 1 251 ? 113.383 -31.773 4.108 1.00 56.30 251 THR B C 1
ATOM 2958 O O . THR B 1 251 ? 113.805 -32.924 3.973 1.00 56.86 251 THR B O 1
ATOM 2962 N N . ARG B 1 252 ? 112.186 -31.485 4.643 1.00 52.21 252 ARG B N 1
ATOM 2963 C CA . ARG B 1 252 ? 111.230 -32.458 5.171 1.00 51.91 252 ARG B CA 1
ATOM 2964 C C . ARG B 1 252 ? 110.942 -33.665 4.229 1.00 55.96 252 ARG B C 1
ATOM 2965 O O . ARG B 1 252 ? 111.134 -34.789 4.693 1.00 56.15 252 ARG B O 1
ATOM 2973 N N . PRO B 1 253 ? 110.540 -33.515 2.935 1.00 51.95 253 PRO B N 1
ATOM 2974 C CA . PRO B 1 253 ? 110.324 -34.719 2.101 1.00 51.77 253 PRO B CA 1
ATOM 2975 C C . PRO B 1 253 ? 111.594 -35.539 1.830 1.00 54.86 253 PRO B C 1
ATOM 2976 O O . PRO B 1 253 ? 111.505 -36.755 1.644 1.00 55.08 253 PRO B O 1
ATOM 2980 N N . ARG B 1 254 ? 112.766 -34.879 1.811 1.00 50.06 254 ARG B N 1
ATOM 2981 C CA . ARG B 1 254 ? 114.060 -35.526 1.576 1.00 49.31 254 ARG B CA 1
ATOM 2982 C C . ARG B 1 254 ? 114.490 -36.398 2.764 1.00 51.92 254 ARG B C 1
ATOM 2983 O O . ARG B 1 254 ? 114.838 -37.565 2.581 1.00 51.14 254 ARG B O 1
ATOM 2991 N N . VAL B 1 255 ? 114.446 -35.825 3.976 1.00 48.27 255 VAL B N 1
ATOM 2992 C CA . VAL B 1 255 ? 114.805 -36.485 5.238 1.00 48.42 255 VAL B CA 1
ATOM 2993 C C . VAL B 1 255 ? 113.856 -37.663 5.510 1.00 50.79 255 VAL B C 1
ATOM 2994 O O . VAL B 1 255 ? 114.278 -38.685 6.059 1.00 50.82 255 VAL B O 1
ATOM 2998 N N . ASN B 1 256 ? 112.591 -37.536 5.060 1.00 45.83 256 ASN B N 1
ATOM 2999 C CA . ASN B 1 256 ? 111.563 -38.556 5.240 1.00 44.42 256 ASN B CA 1
ATOM 3000 C C . ASN B 1 256 ? 111.467 -39.590 4.118 1.00 46.09 256 ASN B C 1
ATOM 3001 O O . ASN B 1 256 ? 110.732 -40.562 4.294 1.00 45.56 256 ASN B O 1
ATOM 3006 N N . ALA B 1 257 ? 112.215 -39.417 2.992 1.00 42.21 257 ALA B N 1
ATOM 3007 C CA . ALA B 1 257 ? 112.172 -40.353 1.850 1.00 41.96 257 ALA B CA 1
ATOM 3008 C C . ALA B 1 257 ? 112.500 -41.829 2.212 1.00 47.19 257 ALA B C 1
ATOM 3009 O O . ALA B 1 257 ? 111.751 -42.700 1.761 1.00 47.76 257 ALA B O 1
ATOM 3011 N N . PRO B 1 258 ? 113.538 -42.159 3.039 1.00 42.61 258 PRO B N 1
ATOM 3012 C CA . PRO B 1 258 ? 113.750 -43.582 3.403 1.00 42.51 258 PRO B CA 1
ATOM 3013 C C . PRO B 1 258 ? 112.575 -44.171 4.193 1.00 47.42 258 PRO B C 1
ATOM 3014 O O . PRO B 1 258 ? 112.225 -45.336 3.999 1.00 48.49 258 PRO B O 1
ATOM 3018 N N . PHE B 1 259 ? 111.961 -43.365 5.074 1.00 43.25 259 PHE B N 1
ATOM 3019 C CA . PHE B 1 259 ? 110.781 -43.765 5.838 1.00 43.09 259 PHE B CA 1
ATOM 3020 C C . PHE B 1 259 ? 109.608 -44.070 4.875 1.00 46.97 259 PHE B C 1
ATOM 3021 O O . PHE B 1 259 ? 109.025 -45.158 4.953 1.00 47.21 259 PHE B O 1
ATOM 3029 N N . VAL B 1 260 ? 109.338 -43.152 3.912 1.00 43.12 260 VAL B N 1
ATOM 3030 C CA . VAL B 1 260 ? 108.287 -43.277 2.877 1.00 42.71 260 VAL B CA 1
ATOM 3031 C C . VAL B 1 260 ? 108.512 -44.529 1.995 1.00 47.38 260 VAL B C 1
ATOM 3032 O O . VAL B 1 260 ? 107.566 -45.286 1.740 1.00 48.25 260 VAL B O 1
ATOM 3036 N N . ALA B 1 261 ? 109.772 -44.769 1.582 1.00 43.52 261 ALA B N 1
ATOM 3037 C CA . ALA B 1 261 ? 110.173 -45.942 0.783 1.00 42.81 261 ALA B CA 1
ATOM 3038 C C . ALA B 1 261 ? 109.898 -47.252 1.520 1.00 47.69 261 ALA B C 1
ATOM 3039 O O . ALA B 1 261 ? 109.474 -48.226 0.893 1.00 48.00 261 ALA B O 1
ATOM 3041 N N . GLY B 1 262 ? 110.117 -47.252 2.841 1.00 43.92 262 GLY B N 1
ATOM 3042 C CA . GLY B 1 262 ? 109.862 -48.409 3.694 1.00 43.30 262 GLY B CA 1
ATOM 3043 C C . GLY B 1 262 ? 108.389 -48.752 3.741 1.00 46.87 262 GLY B C 1
ATOM 3044 O O . GLY B 1 262 ? 108.026 -49.918 3.609 1.00 47.54 262 GLY B O 1
ATOM 3045 N N . LEU B 1 263 ? 107.527 -47.725 3.882 1.00 42.62 263 LEU B N 1
ATOM 3046 C CA . LEU B 1 263 ? 106.070 -47.876 3.886 1.00 42.51 263 LEU B CA 1
ATOM 3047 C C . LEU B 1 263 ? 105.578 -48.444 2.561 1.00 47.46 263 LEU B C 1
ATOM 3048 O O . LEU B 1 263 ? 104.763 -49.363 2.575 1.00 48.98 263 LEU B O 1
ATOM 3053 N N . GLU B 1 264 ? 106.094 -47.927 1.420 1.00 43.40 264 GLU B N 1
ATOM 3054 C CA . GLU B 1 264 ? 105.760 -48.412 0.078 1.00 42.98 264 GLU B CA 1
ATOM 3055 C C . GLU B 1 264 ? 106.172 -49.873 -0.109 1.00 49.33 264 GLU B C 1
ATOM 3056 O O . GLU B 1 264 ? 105.423 -50.637 -0.724 1.00 50.34 264 GLU B O 1
ATOM 3062 N N . ARG B 1 265 ? 107.331 -50.278 0.461 1.00 47.14 265 ARG B N 1
ATOM 3063 C CA . ARG B 1 265 ? 107.800 -51.668 0.418 1.00 47.57 265 ARG B CA 1
ATOM 3064 C C . ARG B 1 265 ? 106.779 -52.568 1.126 1.00 52.65 265 ARG B C 1
ATOM 3065 O O . ARG B 1 265 ? 106.435 -53.618 0.591 1.00 53.48 265 ARG B O 1
ATOM 3073 N N . ILE B 1 266 ? 106.266 -52.127 2.299 1.00 49.62 266 ILE B N 1
ATOM 3074 C CA . ILE B 1 266 ? 105.295 -52.875 3.112 1.00 49.31 266 ILE B CA 1
ATOM 3075 C C . ILE B 1 266 ? 103.946 -52.985 2.407 1.00 52.81 266 ILE B C 1
ATOM 3076 O O . ILE B 1 266 ? 103.349 -54.057 2.463 1.00 52.22 266 ILE B O 1
ATOM 3081 N N . ARG B 1 267 ? 103.484 -51.920 1.717 1.00 49.10 267 ARG B N 1
ATOM 3082 C CA . ARG B 1 267 ? 102.234 -51.991 0.955 1.00 48.98 267 ARG B CA 1
ATOM 3083 C C . ARG B 1 267 ? 102.302 -53.167 -0.037 1.00 54.04 267 ARG B C 1
ATOM 3084 O O . ARG B 1 267 ? 101.407 -54.015 -0.040 1.00 54.25 267 ARG B O 1
ATOM 3092 N N . ARG B 1 268 ? 103.394 -53.239 -0.831 1.00 52.04 268 ARG B N 1
ATOM 3093 C CA . ARG B 1 268 ? 103.608 -54.301 -1.805 1.00 52.69 268 ARG B CA 1
ATOM 3094 C C . ARG B 1 268 ? 103.685 -55.672 -1.125 1.00 59.18 268 ARG B C 1
ATOM 3095 O O . ARG B 1 268 ? 102.956 -56.574 -1.526 1.00 58.78 268 ARG B O 1
ATOM 3103 N N . GLU B 1 269 ? 104.527 -55.811 -0.081 1.00 57.65 269 GLU B N 1
ATOM 3104 C CA . GLU B 1 269 ? 104.712 -57.075 0.642 1.00 58.41 269 GLU B CA 1
ATOM 3105 C C . GLU B 1 269 ? 103.444 -57.565 1.363 1.00 62.75 269 GLU B C 1
ATOM 3106 O O . GLU B 1 269 ? 103.271 -58.776 1.503 1.00 62.40 269 GLU B O 1
ATOM 3112 N N . ALA B 1 270 ? 102.540 -56.644 1.755 1.00 59.76 270 ALA B N 1
ATOM 3113 C CA . ALA B 1 270 ? 101.267 -56.995 2.401 1.00 60.08 270 ALA B CA 1
ATOM 3114 C C . ALA B 1 270 ? 100.301 -57.595 1.379 1.00 67.03 270 ALA B C 1
ATOM 3115 O O . ALA B 1 270 ? 99.703 -58.634 1.645 1.00 68.11 270 ALA B O 1
ATOM 3117 N N . LYS B 1 271 ? 100.190 -56.966 0.199 1.00 66.09 271 LYS B N 1
ATOM 3118 C CA . LYS B 1 271 ? 99.352 -57.429 -0.909 1.00 66.77 271 LYS B CA 1
ATOM 3119 C C . LYS B 1 271 ? 99.924 -58.722 -1.491 1.00 75.02 271 LYS B C 1
ATOM 3120 O O . LYS B 1 271 ? 99.173 -59.665 -1.737 1.00 75.59 271 LYS B O 1
ATOM 3126 N N . GLU B 1 272 ? 101.262 -58.781 -1.634 1.00 74.51 272 GLU B N 1
ATOM 3127 C CA . GLU B 1 272 ? 102.051 -59.916 -2.131 1.00 76.21 272 GLU B CA 1
ATOM 3128 C C . GLU B 1 272 ? 101.845 -61.191 -1.286 1.00 82.94 272 GLU B C 1
ATOM 3129 O O . GLU B 1 272 ? 101.950 -62.293 -1.832 1.00 84.35 272 GLU B O 1
ATOM 3135 N N . SER B 1 273 ? 101.563 -61.042 0.030 1.00 80.94 273 SER B N 1
ATOM 3136 C CA . SER B 1 273 ? 101.342 -62.169 0.946 1.00 81.57 273 SER B CA 1
ATOM 3137 C C . SER B 1 273 ? 99.900 -62.729 0.913 1.00 87.76 273 SER B C 1
ATOM 3138 O O . SER B 1 273 ? 99.713 -63.921 1.175 1.00 86.72 273 SER B O 1
ATOM 3141 N N . HIS B 1 274 ? 98.899 -61.880 0.588 1.00 85.63 274 HIS B N 1
ATOM 3142 C CA . HIS B 1 274 ? 97.495 -62.293 0.500 1.00 121.59 274 HIS B CA 1
ATOM 3143 C C . HIS B 1 274 ? 97.124 -62.659 -0.933 1.00 130.74 274 HIS B C 1
ATOM 3144 O O . HIS B 1 274 ? 97.782 -63.505 -1.537 1.00 86.26 274 HIS B O 1
ATOM 3151 N N . ILE C 1 46 ? 123.051 -79.814 23.774 1.00 104.25 46 ILE C N 1
ATOM 3152 C CA . ILE C 1 46 ? 121.937 -78.868 23.788 1.00 103.64 46 ILE C CA 1
ATOM 3153 C C . ILE C 1 46 ? 120.635 -79.634 24.010 1.00 106.36 46 ILE C C 1
ATOM 3154 O O . ILE C 1 46 ? 120.152 -80.336 23.116 1.00 105.41 46 ILE C O 1
ATOM 3159 N N . GLU C 1 47 ? 120.102 -79.531 25.234 1.00 102.66 47 GLU C N 1
ATOM 3160 C CA . GLU C 1 47 ? 118.888 -80.234 25.630 1.00 102.76 47 GLU C CA 1
ATOM 3161 C C . GLU C 1 47 ? 117.635 -79.375 25.513 1.00 104.87 47 GLU C C 1
ATOM 3162 O O . GLU C 1 47 ? 117.376 -78.527 26.370 1.00 104.29 47 GLU C O 1
ATOM 3168 N N . CYS C 1 48 ? 116.850 -79.614 24.453 1.00 100.41 48 CYS C N 1
ATOM 3169 C CA . CYS C 1 48 ? 115.562 -78.957 24.254 1.00 100.40 48 CYS C CA 1
ATOM 3170 C C . CYS C 1 48 ? 114.504 -79.732 25.048 1.00 103.43 48 CYS C C 1
ATOM 3171 O O . CYS C 1 48 ? 114.693 -80.923 25.314 1.00 103.85 48 CYS C O 1
ATOM 3174 N N . SER C 1 49 ? 113.407 -79.055 25.444 1.00 99.18 49 SER C N 1
ATOM 3175 C CA . SER C 1 49 ? 112.316 -79.669 26.208 1.00 98.71 49 SER C CA 1
ATOM 3176 C C . SER C 1 49 ? 111.018 -78.862 26.159 1.00 100.87 49 SER C C 1
ATOM 3177 O O . SER C 1 49 ? 110.940 -77.772 26.732 1.00 100.54 49 SER C O 1
ATOM 3180 N N . ARG C 1 50 ? 109.999 -79.418 25.480 1.00 96.03 50 ARG C N 1
ATOM 3181 C CA . ARG C 1 50 ? 108.674 -78.821 25.350 1.00 95.14 50 ARG C CA 1
ATOM 3182 C C . ARG C 1 50 ? 108.007 -78.839 26.712 1.00 98.26 50 ARG C C 1
ATOM 3183 O O . ARG C 1 50 ? 107.873 -79.900 27.325 1.00 97.86 50 ARG C O 1
ATOM 3191 N N . LEU C 1 51 ? 107.639 -77.650 27.211 1.00 95.03 51 LEU C N 1
ATOM 3192 C CA . LEU C 1 51 ? 106.983 -77.505 28.519 1.00 94.75 51 LEU C CA 1
ATOM 3193 C C . LEU C 1 51 ? 105.463 -77.363 28.362 1.00 97.69 51 LEU C C 1
ATOM 3194 O O . LEU C 1 51 ? 104.750 -77.179 29.350 1.00 95.84 51 LEU C O 1
ATOM 3199 N N . GLY C 1 52 ? 104.996 -77.461 27.116 1.00 95.05 52 GLY C N 1
ATOM 3200 C CA . GLY C 1 52 ? 103.591 -77.295 26.775 1.00 94.85 52 GLY C CA 1
ATOM 3201 C C . GLY C 1 52 ? 103.258 -75.828 26.603 1.00 97.68 52 GLY C C 1
ATOM 3202 O O . GLY C 1 52 ? 104.133 -74.968 26.761 1.00 97.03 52 GLY C O 1
ATOM 3203 N N . ASP C 1 53 ? 101.981 -75.537 26.278 1.00 93.11 53 ASP C N 1
ATOM 3204 C CA . ASP C 1 53 ? 101.454 -74.188 26.026 1.00 91.99 53 ASP C CA 1
ATOM 3205 C C . ASP C 1 53 ? 102.146 -73.540 24.814 1.00 92.70 53 ASP C C 1
ATOM 3206 O O . ASP C 1 53 ? 102.011 -72.337 24.610 1.00 92.91 53 ASP C O 1
ATOM 3211 N N . GLY C 1 54 ? 102.858 -74.350 24.022 1.00 85.72 54 GLY C N 1
ATOM 3212 C CA . GLY C 1 54 ? 103.596 -73.907 22.843 1.00 84.09 54 GLY C CA 1
ATOM 3213 C C . GLY C 1 54 ? 105.013 -73.424 23.111 1.00 83.30 54 GLY C C 1
ATOM 3214 O O . GLY C 1 54 ? 105.616 -72.780 22.257 1.00 82.28 54 GLY C O 1
ATOM 3215 N N . ILE C 1 55 ? 105.560 -73.722 24.292 1.00 77.50 55 ILE C N 1
ATOM 3216 C CA . ILE C 1 55 ? 106.907 -73.299 24.683 1.00 76.79 55 ILE C CA 1
ATOM 3217 C C . ILE C 1 55 ? 107.934 -74.398 24.413 1.00 81.20 55 ILE C C 1
ATOM 3218 O O . ILE C 1 55 ? 107.680 -75.575 24.666 1.00 80.97 55 ILE C O 1
ATOM 3223 N N . ALA C 1 56 ? 109.111 -73.984 23.939 1.00 77.90 56 ALA C N 1
ATOM 3224 C CA . ALA C 1 56 ? 110.264 -74.835 23.712 1.00 77.34 56 ALA C CA 1
ATOM 3225 C C . ALA C 1 56 ? 111.445 -74.177 24.429 1.00 79.91 56 ALA C C 1
ATOM 3226 O O . ALA C 1 56 ? 111.851 -73.067 24.066 1.00 79.75 56 ALA C O 1
ATOM 3228 N N . LEU C 1 57 ? 111.921 -74.823 25.510 1.00 74.41 57 LEU C N 1
ATOM 3229 C CA . LEU C 1 57 ? 113.041 -74.341 26.306 1.00 73.04 57 LEU C CA 1
ATOM 3230 C C . LEU C 1 57 ? 114.321 -75.077 25.930 1.00 75.51 57 LEU C C 1
ATOM 3231 O O . LEU C 1 57 ? 114.434 -76.287 26.128 1.00 75.16 57 LEU C O 1
ATOM 3236 N N . ALA C 1 58 ? 115.271 -74.338 25.359 1.00 71.52 58 ALA C N 1
ATOM 3237 C CA . ALA C 1 58 ? 116.563 -74.871 24.965 1.00 70.93 58 ALA C CA 1
ATOM 3238 C C . ALA C 1 58 ? 117.616 -74.379 25.943 1.00 75.70 58 ALA C C 1
ATOM 3239 O O . ALA C 1 58 ? 117.960 -73.201 25.956 1.00 74.65 58 ALA C O 1
ATOM 3241 N N . GLU C 1 59 ? 118.067 -75.278 26.813 1.00 74.75 59 GLU C N 1
ATOM 3242 C CA . GLU C 1 59 ? 119.113 -75.005 27.792 1.00 75.49 59 GLU C CA 1
ATOM 3243 C C . GLU C 1 59 ? 120.447 -75.402 27.135 1.00 78.30 59 GLU C C 1
ATOM 3244 O O . GLU C 1 59 ? 120.523 -76.454 26.494 1.00 79.69 59 GLU C O 1
ATOM 3250 N N . PHE C 1 60 ? 121.468 -74.537 27.238 1.00 73.21 60 PHE C N 1
ATOM 3251 C CA . PHE C 1 60 ? 122.773 -74.791 26.631 1.00 87.01 60 PHE C CA 1
ATOM 3252 C C . PHE C 1 60 ? 123.534 -75.947 27.303 1.00 120.44 60 PHE C C 1
ATOM 3253 O O . PHE C 1 60 ? 124.321 -75.749 28.229 1.00 81.45 60 PHE C O 1
ATOM 3261 N N . SER C 1 70 ? 132.387 -75.412 20.662 1.00 101.50 70 SER C N 1
ATOM 3262 C CA . SER C 1 70 ? 131.546 -74.836 19.613 1.00 101.17 70 SER C CA 1
ATOM 3263 C C . SER C 1 70 ? 131.629 -75.631 18.295 1.00 103.41 70 SER C C 1
ATOM 3264 O O . SER C 1 70 ? 132.138 -76.755 18.295 1.00 102.70 70 SER C O 1
ATOM 3267 N N . ARG C 1 71 ? 131.102 -75.045 17.184 1.00 98.91 71 ARG C N 1
ATOM 3268 C CA . ARG C 1 71 ? 131.076 -75.563 15.802 1.00 97.82 71 ARG C CA 1
ATOM 3269 C C . ARG C 1 71 ? 130.038 -76.675 15.599 1.00 100.19 71 ARG C C 1
ATOM 3270 O O . ARG C 1 71 ? 129.204 -76.567 14.700 1.00 99.67 71 ARG C O 1
ATOM 3278 N N . ALA C 1 72 ? 130.095 -77.740 16.413 1.00 96.33 72 ALA C N 1
ATOM 3279 C CA . ALA C 1 72 ? 129.106 -78.816 16.368 1.00 95.68 72 ALA C CA 1
ATOM 3280 C C . ALA C 1 72 ? 127.885 -78.319 17.129 1.00 97.60 72 ALA C C 1
ATOM 3281 O O . ALA C 1 72 ? 126.756 -78.542 16.688 1.00 98.03 72 ALA C O 1
ATOM 3283 N N . ARG C 1 73 ? 128.128 -77.587 18.248 1.00 92.68 73 ARG C N 1
ATOM 3284 C CA . ARG C 1 73 ? 127.108 -76.946 19.089 1.00 91.74 73 ARG C CA 1
ATOM 3285 C C . ARG C 1 73 ? 126.366 -75.877 18.269 1.00 93.49 73 ARG C C 1
ATOM 3286 O O . ARG C 1 73 ? 125.173 -75.655 18.477 1.00 92.74 73 ARG C O 1
ATOM 3294 N N . MET C 1 74 ? 127.086 -75.240 17.326 1.00 88.90 74 MET C N 1
ATOM 3295 C CA . MET C 1 74 ? 126.573 -74.254 16.381 1.00 88.76 74 MET C CA 1
ATOM 3296 C C . MET C 1 74 ? 125.526 -74.928 15.492 1.00 89.87 74 MET C C 1
ATOM 3297 O O . MET C 1 74 ? 124.335 -74.601 15.578 1.00 89.42 74 MET C O 1
ATOM 3302 N N . ARG C 1 75 ? 125.984 -75.906 14.673 1.00 84.23 75 ARG C N 1
ATOM 3303 C CA . ARG C 1 75 ? 125.176 -76.690 13.735 1.00 82.97 75 ARG C CA 1
ATOM 3304 C C . ARG C 1 75 ? 124.023 -77.447 14.402 1.00 84.46 75 ARG C C 1
ATOM 3305 O O . ARG C 1 75 ? 122.967 -77.578 13.780 1.00 83.79 75 ARG C O 1
ATOM 3313 N N . GLU C 1 76 ? 124.212 -77.935 15.655 1.00 79.96 76 GLU C N 1
ATOM 3314 C CA . GLU C 1 76 ? 123.150 -78.625 16.401 1.00 79.78 76 GLU C CA 1
ATOM 3315 C C . GLU C 1 76 ? 122.017 -77.631 16.673 1.00 82.84 76 GLU C C 1
ATOM 3316 O O . GLU C 1 76 ? 120.850 -77.960 16.439 1.00 82.96 76 GLU C O 1
ATOM 3322 N N . LEU C 1 77 ? 122.375 -76.409 17.137 1.00 77.89 77 LEU C N 1
ATOM 3323 C CA . LEU C 1 77 ? 121.431 -75.333 17.431 1.00 76.96 77 LEU C CA 1
ATOM 3324 C C . LEU C 1 77 ? 120.715 -74.860 16.159 1.00 80.80 77 LEU C C 1
ATOM 3325 O O . LEU C 1 77 ? 119.511 -74.634 16.211 1.00 80.81 77 LEU C O 1
ATOM 3330 N N . THR C 1 78 ? 121.438 -74.763 15.017 1.00 77.33 78 THR C N 1
ATOM 3331 C CA . THR C 1 78 ? 120.882 -74.366 13.710 1.00 77.21 78 THR C CA 1
ATOM 3332 C C . THR C 1 78 ? 119.781 -75.346 13.261 1.00 82.01 78 THR C C 1
ATOM 3333 O O . THR C 1 78 ? 118.748 -74.918 12.741 1.00 82.34 78 THR C O 1
ATOM 3337 N N . ALA C 1 79 ? 120.007 -76.654 13.488 1.00 78.53 79 ALA C N 1
ATOM 3338 C CA . ALA C 1 79 ? 119.082 -77.735 13.152 1.00 78.08 79 ALA C CA 1
ATOM 3339 C C . ALA C 1 79 ? 117.879 -77.766 14.100 1.00 80.36 79 ALA C C 1
ATOM 3340 O O . ALA C 1 79 ? 116.758 -78.028 13.656 1.00 80.53 79 ALA C O 1
ATOM 3342 N N . LEU C 1 80 ? 118.117 -77.510 15.401 1.00 75.59 80 LEU C N 1
ATOM 3343 C CA . LEU C 1 80 ? 117.086 -77.492 16.439 1.00 74.84 80 LEU C CA 1
ATOM 3344 C C . LEU C 1 80 ? 116.121 -76.325 16.231 1.00 79.90 80 LEU C C 1
ATOM 3345 O O . LEU C 1 80 ? 114.924 -76.479 16.470 1.00 80.22 80 LEU C O 1
ATOM 3350 N N . MET C 1 81 ? 116.631 -75.178 15.757 1.00 77.39 81 MET C N 1
ATOM 3351 C CA . MET C 1 81 ? 115.802 -74.005 15.489 1.00 77.38 81 MET C CA 1
ATOM 3352 C C . MET C 1 81 ? 114.847 -74.271 14.316 1.00 81.80 81 MET C C 1
ATOM 3353 O O . MET C 1 81 ? 113.693 -73.841 14.369 1.00 81.41 81 MET C O 1
ATOM 3358 N N . ARG C 1 82 ? 115.316 -75.025 13.294 1.00 78.81 82 ARG C N 1
ATOM 3359 C CA . ARG C 1 82 ? 114.525 -75.416 12.118 1.00 78.53 82 ARG C CA 1
ATOM 3360 C C . ARG C 1 82 ? 113.468 -76.459 12.498 1.00 83.09 82 ARG C C 1
ATOM 3361 O O . ARG C 1 82 ? 112.336 -76.396 12.004 1.00 82.46 82 ARG C O 1
ATOM 3369 N N . GLU C 1 83 ? 113.837 -77.399 13.395 1.00 80.18 83 GLU C N 1
ATOM 3370 C CA . GLU C 1 83 ? 112.962 -78.445 13.935 1.00 80.38 83 GLU C CA 1
ATOM 3371 C C . GLU C 1 83 ? 111.828 -77.778 14.728 1.00 84.20 83 GLU C C 1
ATOM 3372 O O . GLU C 1 83 ? 110.673 -78.191 14.623 1.00 84.09 83 GLU C O 1
ATOM 3378 N N . LEU C 1 84 ? 112.168 -76.728 15.494 1.00 80.28 84 LEU C N 1
ATOM 3379 C CA . LEU C 1 84 ? 111.202 -75.967 16.279 1.00 79.50 84 LEU C CA 1
ATOM 3380 C C . LEU C 1 84 ? 110.342 -75.077 15.387 1.00 81.10 84 LEU C C 1
ATOM 3381 O O . LEU C 1 84 ? 109.184 -74.833 15.721 1.00 79.75 84 LEU C O 1
ATOM 3386 N N . ASP C 1 85 ? 110.891 -74.625 14.240 1.00 77.80 85 ASP C N 1
ATOM 3387 C CA . ASP C 1 85 ? 110.156 -73.789 13.290 1.00 77.76 85 ASP C CA 1
ATOM 3388 C C . ASP C 1 85 ? 109.143 -74.587 12.476 1.00 83.67 85 ASP C C 1
ATOM 3389 O O . ASP C 1 85 ? 108.093 -74.051 12.124 1.00 82.60 85 ASP C O 1
ATOM 3394 N N . ALA C 1 86 ? 109.469 -75.854 12.161 1.00 82.72 86 ALA C N 1
ATOM 3395 C CA . ALA C 1 86 ? 108.605 -76.759 11.396 1.00 83.41 86 ALA C CA 1
ATOM 3396 C C . ALA C 1 86 ? 107.470 -77.353 12.250 1.00 88.28 86 ALA C C 1
ATOM 3397 O O . ALA C 1 86 ? 106.423 -77.710 11.706 1.00 88.78 86 ALA C O 1
ATOM 3399 N N . ASP C 1 87 ? 107.676 -77.443 13.578 1.00 85.39 87 ASP C N 1
ATOM 3400 C CA . ASP C 1 87 ? 106.728 -78.007 14.545 1.00 85.84 87 ASP C CA 1
ATOM 3401 C C . ASP C 1 87 ? 105.545 -77.084 14.872 1.00 91.52 87 ASP C C 1
ATOM 3402 O O . ASP C 1 87 ? 105.721 -76.060 15.545 1.00 90.33 87 ASP C O 1
ATOM 3407 N N . GLU C 1 88 ? 104.328 -77.503 14.456 1.00 90.26 88 GLU C N 1
ATOM 3408 C CA . GLU C 1 88 ? 103.044 -76.806 14.663 1.00 90.63 88 GLU C CA 1
ATOM 3409 C C . GLU C 1 88 ? 102.695 -76.542 16.137 1.00 92.54 88 GLU C C 1
ATOM 3410 O O . GLU C 1 88 ? 102.061 -75.527 16.443 1.00 91.91 88 GLU C O 1
ATOM 3416 N N . LYS C 1 89 ? 103.062 -77.471 17.032 1.00 88.58 89 LYS C N 1
ATOM 3417 C CA . LYS C 1 89 ? 102.774 -77.366 18.464 1.00 89.14 89 LYS C CA 1
ATOM 3418 C C . LYS C 1 89 ? 103.564 -76.230 19.168 1.00 91.17 89 LYS C C 1
ATOM 3419 O O . LYS C 1 89 ? 103.060 -75.672 20.135 1.00 90.87 89 LYS C O 1
ATOM 3425 N N . VAL C 1 90 ? 104.773 -75.899 18.695 1.00 86.03 90 VAL C N 1
ATOM 3426 C CA . VAL C 1 90 ? 105.642 -74.867 19.281 1.00 84.83 90 VAL C CA 1
ATOM 3427 C C . VAL C 1 90 ? 105.243 -73.462 18.766 1.00 84.27 90 VAL C C 1
ATOM 3428 O O . VAL C 1 90 ? 105.007 -73.310 17.562 1.00 83.40 90 VAL C O 1
ATOM 3432 N N . ARG C 1 91 ? 105.149 -72.452 19.658 1.00 76.76 91 ARG C N 1
ATOM 3433 C CA . ARG C 1 91 ? 104.805 -71.101 19.209 1.00 75.03 91 ARG C CA 1
ATOM 3434 C C . ARG C 1 91 ? 105.788 -70.033 19.691 1.00 76.74 91 ARG C C 1
ATOM 3435 O O . ARG C 1 91 ? 105.720 -68.881 19.249 1.00 75.06 91 ARG C O 1
ATOM 3443 N N . CYS C 1 92 ? 106.702 -70.434 20.583 1.00 72.22 92 CYS C N 1
ATOM 3444 C CA . CYS C 1 92 ? 107.713 -69.582 21.174 1.00 71.02 92 CYS C CA 1
ATOM 3445 C C . CYS C 1 92 ? 108.898 -70.386 21.682 1.00 72.24 92 CYS C C 1
ATOM 3446 O O . CYS C 1 92 ? 108.718 -71.401 22.353 1.00 72.46 92 CYS C O 1
ATOM 3449 N N . VAL C 1 93 ? 110.112 -69.907 21.381 1.00 66.77 93 VAL C N 1
ATOM 3450 C CA . VAL C 1 93 ? 111.359 -70.535 21.814 1.00 65.37 93 VAL C CA 1
ATOM 3451 C C . VAL C 1 93 ? 112.005 -69.686 22.925 1.00 67.11 93 VAL C C 1
ATOM 3452 O O . VAL C 1 93 ? 111.853 -68.468 22.939 1.00 66.58 93 VAL C O 1
ATOM 3456 N N . VAL C 1 94 ? 112.660 -70.350 23.889 1.00 63.35 94 VAL C N 1
ATOM 3457 C CA . VAL C 1 94 ? 113.382 -69.732 25.008 1.00 62.58 94 VAL C CA 1
ATOM 3458 C C . VAL C 1 94 ? 114.789 -70.357 25.059 1.00 66.59 94 VAL C C 1
ATOM 3459 O O . VAL C 1 94 ? 114.921 -71.577 25.091 1.00 66.05 94 VAL C O 1
ATOM 3463 N N . LEU C 1 95 ? 115.822 -69.512 25.006 1.00 63.28 95 LEU C N 1
ATOM 3464 C CA . LEU C 1 95 ? 117.231 -69.881 25.037 1.00 63.44 95 LEU C CA 1
ATOM 3465 C C . LEU C 1 95 ? 117.771 -69.424 26.389 1.00 67.43 95 LEU C C 1
ATOM 3466 O O . LEU C 1 95 ? 117.814 -68.222 26.660 1.00 67.22 95 LEU C O 1
ATOM 3471 N N . TYR C 1 96 ? 118.089 -70.389 27.269 1.00 63.49 96 TYR C N 1
ATOM 3472 C CA . TYR C 1 96 ? 118.566 -70.144 28.626 1.00 62.88 96 TYR C CA 1
ATOM 3473 C C . TYR C 1 96 ? 119.999 -70.629 28.759 1.00 66.23 96 TYR C C 1
ATOM 3474 O O . TYR C 1 96 ? 120.322 -71.740 28.333 1.00 65.24 96 TYR C O 1
ATOM 3483 N N . GLY C 1 97 ? 120.856 -69.769 29.298 1.00 63.81 97 GLY C N 1
ATOM 3484 C CA . GLY C 1 97 ? 122.264 -70.085 29.512 1.00 64.21 97 GLY C CA 1
ATOM 3485 C C . GLY C 1 97 ? 122.523 -70.907 30.762 1.00 68.42 97 GLY C C 1
ATOM 3486 O O . GLY C 1 97 ? 123.554 -71.580 30.862 1.00 69.53 97 GLY C O 1
ATOM 3487 N N . GLY C 1 98 ? 121.580 -70.855 31.700 1.00 64.38 98 GLY C N 1
ATOM 3488 C CA . GLY C 1 98 ? 121.669 -71.530 32.990 1.00 64.03 98 GLY C CA 1
ATOM 3489 C C . GLY C 1 98 ? 122.023 -70.543 34.081 1.00 66.66 98 GLY C C 1
ATOM 3490 O O . GLY C 1 98 ? 122.613 -69.497 33.794 1.00 67.28 98 GLY C O 1
ATOM 3491 N N . ALA C 1 99 ? 121.673 -70.867 35.335 1.00 61.16 99 ALA C N 1
ATOM 3492 C CA . ALA C 1 99 ? 121.928 -70.001 36.486 1.00 60.31 99 ALA C CA 1
ATOM 3493 C C . ALA C 1 99 ? 123.407 -69.579 36.647 1.00 60.96 99 ALA C C 1
ATOM 3494 O O . ALA C 1 99 ? 124.282 -70.411 36.911 1.00 61.42 99 ALA C O 1
ATOM 3496 N N . GLY C 1 100 ? 123.650 -68.289 36.417 1.00 53.91 100 GLY C N 1
ATOM 3497 C CA . GLY C 1 100 ? 124.946 -67.633 36.515 1.00 52.61 100 GLY C CA 1
ATOM 3498 C C . GLY C 1 100 ? 125.929 -67.938 35.409 1.00 55.91 100 GLY C C 1
ATOM 3499 O O . GLY C 1 100 ? 127.016 -67.367 35.385 1.00 56.80 100 GLY C O 1
ATOM 3500 N N . ARG C 1 101 ? 125.569 -68.827 34.486 1.00 52.52 101 ARG C N 1
ATOM 3501 C CA . ARG C 1 101 ? 126.459 -69.243 33.401 1.00 52.52 101 ARG C CA 1
ATOM 3502 C C . ARG C 1 101 ? 126.458 -68.291 32.188 1.00 55.72 101 ARG C C 1
ATOM 3503 O O . ARG C 1 101 ? 125.524 -67.513 31.995 1.00 54.63 101 ARG C O 1
ATOM 3511 N N . SER C 1 102 ? 127.525 -68.364 31.379 1.00 53.60 102 SER C N 1
ATOM 3512 C CA . SER C 1 102 ? 127.676 -67.603 30.137 1.00 53.88 102 SER C CA 1
ATOM 3513 C C . SER C 1 102 ? 126.596 -67.974 29.102 1.00 59.80 102 SER C C 1
ATOM 3514 O O . SER C 1 102 ? 126.070 -69.099 29.123 1.00 61.33 102 SER C O 1
ATOM 3517 N N . PHE C 1 103 ? 126.257 -67.029 28.209 1.00 54.25 103 PHE C N 1
ATOM 3518 C CA . PHE C 1 103 ? 125.294 -67.296 27.139 1.00 57.95 103 PHE C CA 1
ATOM 3519 C C . PHE C 1 103 ? 126.062 -67.600 25.857 1.00 60.79 103 PHE C C 1
ATOM 3520 O O . PHE C 1 103 ? 125.924 -68.700 25.331 1.00 52.95 103 PHE C O 1
ATOM 3528 N N . TRP C 1 124 ? 134.148 -71.936 8.861 1.00 102.04 124 TRP C N 1
ATOM 3529 C CA . TRP C 1 124 ? 133.620 -71.299 10.068 1.00 102.43 124 TRP C CA 1
ATOM 3530 C C . TRP C 1 124 ? 132.590 -70.225 9.728 1.00 104.53 124 TRP C C 1
ATOM 3531 O O . TRP C 1 124 ? 131.505 -70.216 10.310 1.00 103.05 124 TRP C O 1
ATOM 3542 N N . ILE C 1 125 ? 132.968 -69.290 8.827 1.00 100.04 125 ILE C N 1
ATOM 3543 C CA . ILE C 1 125 ? 132.184 -68.148 8.337 1.00 99.13 125 ILE C CA 1
ATOM 3544 C C . ILE C 1 125 ? 130.736 -68.553 8.026 1.00 100.56 125 ILE C C 1
ATOM 3545 O O . ILE C 1 125 ? 129.809 -67.902 8.495 1.00 99.67 125 ILE C O 1
ATOM 3550 N N . ASP C 1 126 ? 130.560 -69.637 7.250 1.00 95.92 126 ASP C N 1
ATOM 3551 C CA . ASP C 1 126 ? 129.262 -70.155 6.816 1.00 94.51 126 ASP C CA 1
ATOM 3552 C C . ASP C 1 126 ? 128.424 -70.737 7.957 1.00 93.22 126 ASP C C 1
ATOM 3553 O O . ASP C 1 126 ? 127.226 -70.471 8.019 1.00 92.46 126 ASP C O 1
ATOM 3558 N N . ASP C 1 127 ? 129.053 -71.516 8.856 1.00 87.09 127 ASP C N 1
ATOM 3559 C CA . ASP C 1 127 ? 128.393 -72.160 9.998 1.00 86.04 127 ASP C CA 1
ATOM 3560 C C . ASP C 1 127 ? 127.795 -71.141 10.969 1.00 85.75 127 ASP C C 1
ATOM 3561 O O . ASP C 1 127 ? 126.672 -71.330 11.448 1.00 84.69 127 ASP C O 1
ATOM 3566 N N . ILE C 1 128 ? 128.544 -70.051 11.235 1.00 78.93 128 ILE C N 1
ATOM 3567 C CA . ILE C 1 128 ? 128.129 -68.975 12.130 1.00 76.86 128 ILE C CA 1
ATOM 3568 C C . ILE C 1 128 ? 127.014 -68.128 11.482 1.00 77.34 128 ILE C C 1
ATOM 3569 O O . ILE C 1 128 ? 126.032 -67.827 12.164 1.00 76.07 128 ILE C O 1
ATOM 3574 N N . THR C 1 129 ? 127.131 -67.814 10.170 1.00 72.01 129 THR C N 1
ATOM 3575 C CA . THR C 1 129 ? 126.126 -67.056 9.420 1.00 71.42 129 THR C CA 1
ATOM 3576 C C . THR C 1 129 ? 124.812 -67.847 9.334 1.00 75.14 129 THR C C 1
ATOM 3577 O O . THR C 1 129 ? 123.750 -67.263 9.555 1.00 75.26 129 THR C O 1
ATOM 3581 N N . ASP C 1 130 ? 124.888 -69.175 9.072 1.00 70.47 130 ASP C N 1
ATOM 3582 C CA . ASP C 1 130 ? 123.709 -70.045 9.019 1.00 69.87 130 ASP C CA 1
ATOM 3583 C C . ASP C 1 130 ? 122.932 -69.977 10.330 1.00 71.54 130 ASP C C 1
ATOM 3584 O O . ASP C 1 130 ? 121.712 -69.793 10.296 1.00 71.16 130 ASP C O 1
ATOM 3589 N N . LEU C 1 131 ? 123.649 -70.023 11.475 1.00 65.40 131 LEU C N 1
ATOM 3590 C CA . LEU C 1 131 ? 123.054 -69.921 12.808 1.00 63.80 131 LEU C CA 1
ATOM 3591 C C . LEU C 1 131 ? 122.420 -68.547 13.042 1.00 64.66 131 LEU C C 1
ATOM 3592 O O . LEU C 1 131 ? 121.267 -68.488 13.464 1.00 63.51 131 LEU C O 1
ATOM 3597 N N . TYR C 1 132 ? 123.159 -67.455 12.755 1.00 60.38 132 TYR C N 1
ATOM 3598 C CA . TYR C 1 132 ? 122.660 -66.089 12.945 1.00 59.94 132 TYR C CA 1
ATOM 3599 C C . TYR C 1 132 ? 121.415 -65.837 12.105 1.00 64.57 132 TYR C C 1
ATOM 3600 O O . TYR C 1 132 ? 120.394 -65.416 12.652 1.00 63.16 132 TYR C O 1
ATOM 3609 N N . THR C 1 133 ? 121.483 -66.171 10.796 1.00 62.82 133 THR C N 1
ATOM 3610 C CA . THR C 1 133 ? 120.364 -66.030 9.854 1.00 63.27 133 THR C CA 1
ATOM 3611 C C . THR C 1 133 ? 119.193 -66.930 10.222 1.00 68.70 133 THR C C 1
ATOM 3612 O O . THR C 1 133 ? 118.067 -66.478 10.095 1.00 69.55 133 THR C O 1
ATOM 3616 N N . THR C 1 134 ? 119.442 -68.169 10.712 1.00 65.18 134 THR C N 1
ATOM 3617 C CA . THR C 1 134 ? 118.375 -69.091 11.147 1.00 64.81 134 THR C CA 1
ATOM 3618 C C . THR C 1 134 ? 117.567 -68.479 12.304 1.00 68.17 134 THR C C 1
ATOM 3619 O O . THR C 1 134 ? 116.359 -68.288 12.161 1.00 68.47 134 THR C O 1
ATOM 3623 N N . VAL C 1 135 ? 118.253 -68.131 13.420 1.00 63.37 135 VAL C N 1
ATOM 3624 C CA . VAL C 1 135 ? 117.662 -67.543 14.631 1.00 61.45 135 VAL C CA 1
ATOM 3625 C C . VAL C 1 135 ? 116.818 -66.303 14.278 1.00 62.90 135 VAL C C 1
ATOM 3626 O O . VAL C 1 135 ? 115.706 -66.180 14.780 1.00 61.74 135 VAL C O 1
ATOM 3630 N N . ALA C 1 136 ? 117.298 -65.458 13.352 1.00 59.27 136 ALA C N 1
ATOM 3631 C CA . ALA C 1 136 ? 116.591 -64.252 12.908 1.00 59.29 136 ALA C CA 1
ATOM 3632 C C . ALA C 1 136 ? 115.495 -64.492 11.844 1.00 64.75 136 ALA C C 1
ATOM 3633 O O . ALA C 1 136 ? 114.520 -63.742 11.822 1.00 64.14 136 ALA C O 1
ATOM 3635 N N . ALA C 1 137 ? 115.629 -65.539 10.995 1.00 62.51 137 ALA C N 1
ATOM 3636 C CA . ALA C 1 137 ? 114.684 -65.820 9.898 1.00 62.68 137 ALA C CA 1
ATOM 3637 C C . ALA C 1 137 ? 113.483 -66.722 10.244 1.00 66.94 137 ALA C C 1
ATOM 3638 O O . ALA C 1 137 ? 112.483 -66.649 9.522 1.00 68.10 137 ALA C O 1
ATOM 3640 N N . ILE C 1 138 ? 113.549 -67.555 11.315 1.00 61.99 138 ILE C N 1
ATOM 3641 C CA . ILE C 1 138 ? 112.417 -68.438 11.672 1.00 61.10 138 ILE C CA 1
ATOM 3642 C C . ILE C 1 138 ? 111.137 -67.621 11.958 1.00 65.83 138 ILE C C 1
ATOM 3643 O O . ILE C 1 138 ? 111.234 -66.449 12.310 1.00 65.09 138 ILE C O 1
ATOM 3648 N N . SER C 1 139 ? 109.952 -68.212 11.728 1.00 63.56 139 SER C N 1
ATOM 3649 C CA . SER C 1 139 ? 108.683 -67.502 11.894 1.00 63.29 139 SER C CA 1
ATOM 3650 C C . SER C 1 139 ? 108.299 -67.262 13.362 1.00 65.06 139 SER C C 1
ATOM 3651 O O . SER C 1 139 ? 107.574 -66.305 13.651 1.00 65.27 139 SER C O 1
ATOM 3654 N N . LYS C 1 140 ? 108.789 -68.123 14.275 1.00 60.04 140 LYS C N 1
ATOM 3655 C CA . LYS C 1 140 ? 108.495 -68.058 15.719 1.00 60.03 140 LYS C CA 1
ATOM 3656 C C . LYS C 1 140 ? 109.438 -67.149 16.506 1.00 63.52 140 LYS C C 1
ATOM 3657 O O . LYS C 1 140 ? 110.636 -67.104 16.208 1.00 63.63 140 LYS C O 1
ATOM 3663 N N . PRO C 1 141 ? 108.951 -66.420 17.527 1.00 59.55 141 PRO C N 1
ATOM 3664 C CA . PRO C 1 141 ? 109.857 -65.544 18.292 1.00 59.26 141 PRO C CA 1
ATOM 3665 C C . PRO C 1 141 ? 110.751 -66.317 19.251 1.00 62.40 141 PRO C C 1
ATOM 3666 O O . PRO C 1 141 ? 110.362 -67.374 19.762 1.00 62.23 141 PRO C O 1
ATOM 3670 N N . VAL C 1 142 ? 111.961 -65.776 19.487 1.00 56.76 142 VAL C N 1
ATOM 3671 C CA . VAL C 1 142 ? 112.965 -66.355 20.377 1.00 55.17 142 VAL C CA 1
ATOM 3672 C C . VAL C 1 142 ? 113.264 -65.401 21.537 1.00 57.33 142 VAL C C 1
ATOM 3673 O O . VAL C 1 142 ? 113.479 -64.207 21.328 1.00 57.00 142 VAL C O 1
ATOM 3677 N N . ILE C 1 143 ? 113.276 -65.938 22.760 1.00 52.93 143 ILE C N 1
ATOM 3678 C CA . ILE C 1 143 ? 113.604 -65.183 23.961 1.00 52.05 143 ILE C CA 1
ATOM 3679 C C . ILE C 1 143 ? 114.971 -65.663 24.440 1.00 55.74 143 ILE C C 1
ATOM 3680 O O . ILE C 1 143 ? 115.208 -66.864 24.519 1.00 54.62 143 ILE C O 1
ATOM 3685 N N . ALA C 1 144 ? 115.874 -64.724 24.727 1.00 52.59 144 ALA C N 1
ATOM 3686 C CA . ALA C 1 144 ? 117.188 -65.036 25.264 1.00 51.75 144 ALA C CA 1
ATOM 3687 C C . ALA C 1 144 ? 117.149 -64.632 26.719 1.00 54.99 144 ALA C C 1
ATOM 3688 O O . ALA C 1 144 ? 116.923 -63.459 27.012 1.00 56.08 144 ALA C O 1
ATOM 3690 N N . ALA C 1 145 ? 117.273 -65.601 27.637 1.00 50.93 145 ALA C N 1
ATOM 3691 C CA . ALA C 1 145 ? 117.306 -65.318 29.079 1.00 50.11 145 ALA C CA 1
ATOM 3692 C C . ALA C 1 145 ? 118.780 -65.379 29.488 1.00 52.77 145 ALA C C 1
ATOM 3693 O O . ALA C 1 145 ? 119.395 -66.442 29.382 1.00 52.99 145 ALA C O 1
ATOM 3695 N N . ILE C 1 146 ? 119.364 -64.215 29.845 1.00 48.65 146 ILE C N 1
ATOM 3696 C CA . ILE C 1 146 ? 120.786 -64.035 30.183 1.00 48.31 146 ILE C CA 1
ATOM 3697 C C . ILE C 1 146 ? 120.975 -63.780 31.686 1.00 53.83 146 ILE C C 1
ATOM 3698 O O . ILE C 1 146 ? 120.450 -62.795 32.219 1.00 53.78 146 ILE C O 1
ATOM 3703 N N . ASP C 1 147 ? 121.697 -64.698 32.368 1.00 51.36 147 ASP C N 1
ATOM 3704 C CA . ASP C 1 147 ? 121.941 -64.650 33.821 1.00 51.94 147 ASP C CA 1
ATOM 3705 C C . ASP C 1 147 ? 123.317 -64.179 34.221 1.00 55.49 147 ASP C C 1
ATOM 3706 O O . ASP C 1 147 ? 123.484 -63.738 35.362 1.00 55.95 147 ASP C O 1
ATOM 3711 N N . GLY C 1 148 ? 124.288 -64.308 33.318 1.00 50.49 148 GLY C N 1
ATOM 3712 C CA . GLY C 1 148 ? 125.658 -63.890 33.570 1.00 49.82 148 GLY C CA 1
ATOM 3713 C C . GLY C 1 148 ? 126.246 -63.087 32.434 1.00 53.25 148 GLY C C 1
ATOM 3714 O O . GLY C 1 148 ? 125.681 -62.074 32.013 1.00 53.35 148 GLY C O 1
ATOM 3715 N N . TYR C 1 149 ? 127.390 -63.542 31.940 1.00 48.83 149 TYR C N 1
ATOM 3716 C CA . TYR C 1 149 ? 128.089 -62.926 30.834 1.00 48.60 149 TYR C CA 1
ATOM 3717 C C . TYR C 1 149 ? 127.531 -63.386 29.486 1.00 51.43 149 TYR C C 1
ATOM 3718 O O . TYR C 1 149 ? 127.069 -64.521 29.358 1.00 51.45 149 TYR C O 1
ATOM 3727 N N . ALA C 1 150 ? 127.568 -62.486 28.492 1.00 46.76 150 ALA C N 1
ATOM 3728 C CA . ALA C 1 150 ? 127.205 -62.724 27.089 1.00 46.05 150 ALA C CA 1
ATOM 3729 C C . ALA C 1 150 ? 128.303 -61.984 26.322 1.00 49.31 150 ALA C C 1
ATOM 3730 O O . ALA C 1 150 ? 128.327 -60.747 26.295 1.00 47.12 150 ALA C O 1
ATOM 3732 N N . ILE C 1 151 ? 129.296 -62.759 25.830 1.00 47.50 151 ILE C N 1
ATOM 3733 C CA . ILE C 1 151 ? 130.514 -62.274 25.168 1.00 47.91 151 ILE C CA 1
ATOM 3734 C C . ILE C 1 151 ? 130.599 -62.720 23.712 1.00 53.61 151 ILE C C 1
ATOM 3735 O O . ILE C 1 151 ? 130.219 -63.851 23.395 1.00 54.22 151 ILE C O 1
ATOM 3740 N N . GLY C 1 152 ? 131.113 -61.826 22.856 1.00 50.57 152 GLY C N 1
ATOM 3741 C CA . GLY C 1 152 ? 131.324 -62.055 21.427 1.00 50.46 152 GLY C CA 1
ATOM 3742 C C . GLY C 1 152 ? 130.208 -62.817 20.748 1.00 54.68 152 GLY C C 1
ATOM 3743 O O . GLY C 1 152 ? 129.065 -62.344 20.730 1.00 55.18 152 GLY C O 1
ATOM 3744 N N . VAL C 1 153 ? 130.529 -64.033 20.243 1.00 50.61 153 VAL C N 1
ATOM 3745 C CA . VAL C 1 153 ? 129.600 -64.954 19.566 1.00 50.21 153 VAL C CA 1
ATOM 3746 C C . VAL C 1 153 ? 128.335 -65.203 20.396 1.00 54.93 153 VAL C C 1
ATOM 3747 O O . VAL C 1 153 ? 127.230 -65.116 19.850 1.00 55.33 153 VAL C O 1
ATOM 3751 N N . GLY C 1 154 ? 128.507 -65.468 21.697 1.00 51.37 154 GLY C N 1
ATOM 3752 C CA . GLY C 1 154 ? 127.403 -65.685 22.626 1.00 50.61 154 GLY C CA 1
ATOM 3753 C C . GLY C 1 154 ? 126.440 -64.509 22.661 1.00 53.06 154 GLY C C 1
ATOM 3754 O O . GLY C 1 154 ? 125.224 -64.698 22.550 1.00 53.14 154 GLY C O 1
ATOM 3755 N N . LEU C 1 155 ? 126.989 -63.278 22.772 1.00 47.75 155 LEU C N 1
ATOM 3756 C CA . LEU C 1 155 ? 126.218 -62.029 22.748 1.00 46.68 155 LEU C CA 1
ATOM 3757 C C . LEU C 1 155 ? 125.572 -61.849 21.369 1.00 50.59 155 LEU C C 1
ATOM 3758 O O . LEU C 1 155 ? 124.399 -61.475 21.294 1.00 51.48 155 LEU C O 1
ATOM 3763 N N . GLN C 1 156 ? 126.329 -62.141 20.287 1.00 45.24 156 GLN C N 1
ATOM 3764 C CA . GLN C 1 156 ? 125.840 -62.044 18.916 1.00 44.57 156 GLN C CA 1
ATOM 3765 C C . GLN C 1 156 ? 124.600 -62.930 18.676 1.00 49.93 156 GLN C C 1
ATOM 3766 O O . GLN C 1 156 ? 123.657 -62.457 18.046 1.00 50.94 156 GLN C O 1
ATOM 3772 N N . ILE C 1 157 ? 124.562 -64.167 19.244 1.00 45.85 157 ILE C N 1
ATOM 3773 C CA . ILE C 1 157 ? 123.405 -65.076 19.146 1.00 45.89 157 ILE C CA 1
ATOM 3774 C C . ILE C 1 157 ? 122.176 -64.412 19.785 1.00 49.76 157 ILE C C 1
ATOM 3775 O O . ILE C 1 157 ? 121.133 -64.339 19.139 1.00 49.46 157 ILE C O 1
ATOM 3780 N N . SER C 1 158 ? 122.318 -63.875 21.027 1.00 45.12 158 SER C N 1
ATOM 3781 C CA . SER C 1 158 ? 121.231 -63.189 21.726 1.00 43.62 158 SER C CA 1
ATOM 3782 C C . SER C 1 158 ? 120.710 -61.963 20.948 1.00 47.11 158 SER C C 1
ATOM 3783 O O . SER C 1 158 ? 119.528 -61.637 21.050 1.00 45.51 158 SER C O 1
ATOM 3786 N N . LEU C 1 159 ? 121.582 -61.316 20.145 1.00 44.56 159 LEU C N 1
ATOM 3787 C CA . LEU C 1 159 ? 121.214 -60.162 19.314 1.00 44.35 159 LEU C CA 1
ATOM 3788 C C . LEU C 1 159 ? 120.377 -60.572 18.083 1.00 51.21 159 LEU C C 1
ATOM 3789 O O . LEU C 1 159 ? 119.830 -59.705 17.406 1.00 50.78 159 LEU C O 1
ATOM 3794 N N . CYS C 1 160 ? 120.255 -61.891 17.818 1.00 51.04 160 CYS C N 1
ATOM 3795 C CA . CYS C 1 160 ? 119.424 -62.451 16.745 1.00 52.70 160 CYS C CA 1
ATOM 3796 C C . CYS C 1 160 ? 118.025 -62.773 17.293 1.00 55.52 160 CYS C C 1
ATOM 3797 O O . CYS C 1 160 ? 117.108 -63.046 16.516 1.00 55.63 160 CYS C O 1
ATOM 3800 N N . CYS C 1 161 ? 117.874 -62.729 18.632 1.00 50.75 161 CYS C N 1
ATOM 3801 C CA . CYS C 1 161 ? 116.629 -63.006 19.352 1.00 50.37 161 CYS C CA 1
ATOM 3802 C C . CYS C 1 161 ? 115.772 -61.757 19.463 1.00 53.74 161 CYS C C 1
ATOM 3803 O O . CYS C 1 161 ? 116.300 -60.642 19.440 1.00 53.92 161 CYS C O 1
ATOM 3806 N N . ASP C 1 162 ? 114.448 -61.950 19.576 1.00 49.92 162 ASP C N 1
ATOM 3807 C CA . ASP C 1 162 ? 113.446 -60.875 19.625 1.00 49.48 162 ASP C CA 1
ATOM 3808 C C . ASP C 1 162 ? 113.331 -60.206 20.975 1.00 51.86 162 ASP C C 1
ATOM 3809 O O . ASP C 1 162 ? 112.836 -59.083 21.047 1.00 51.97 162 ASP C O 1
ATOM 3814 N N . TYR C 1 163 ? 113.713 -60.904 22.051 1.00 46.36 163 TYR C N 1
ATOM 3815 C CA . TYR C 1 163 ? 113.586 -60.352 23.393 1.00 45.03 163 TYR C CA 1
ATOM 3816 C C . TYR C 1 163 ? 114.690 -60.882 24.296 1.00 49.82 163 TYR C C 1
ATOM 3817 O O . TYR C 1 163 ? 114.758 -62.084 24.574 1.00 49.64 163 TYR C O 1
ATOM 3826 N N . ARG C 1 164 ? 115.570 -59.978 24.734 1.00 46.39 164 ARG C N 1
ATOM 3827 C CA . ARG C 1 164 ? 116.652 -60.319 25.646 1.00 46.19 164 ARG C CA 1
ATOM 3828 C C . ARG C 1 164 ? 116.275 -59.899 27.038 1.00 49.97 164 ARG C C 1
ATOM 3829 O O . ARG C 1 164 ? 116.062 -58.716 27.313 1.00 49.55 164 ARG C O 1
ATOM 3837 N N . LEU C 1 165 ? 116.106 -60.896 27.895 1.00 47.06 165 LEU C N 1
ATOM 3838 C CA . LEU C 1 165 ? 115.770 -60.708 29.294 1.00 46.88 165 LEU C CA 1
ATOM 3839 C C . LEU C 1 165 ? 117.034 -61.024 30.098 1.00 50.20 165 LEU C C 1
ATOM 3840 O O . LEU C 1 165 ? 117.600 -62.104 29.957 1.00 49.46 165 LEU C O 1
ATOM 3845 N N . GLY C 1 166 ? 117.511 -60.046 30.855 1.00 46.77 166 GLY C N 1
ATOM 3846 C CA . GLY C 1 166 ? 118.710 -60.213 31.659 1.00 46.76 166 GLY C CA 1
ATOM 3847 C C . GLY C 1 166 ? 118.468 -60.106 33.149 1.00 50.14 166 GLY C C 1
ATOM 3848 O O . GLY C 1 166 ? 117.561 -59.399 33.578 1.00 51.01 166 GLY C O 1
ATOM 3849 N N . SER C 1 167 ? 119.285 -60.780 33.953 1.00 45.49 167 SER C N 1
ATOM 3850 C CA . SER C 1 167 ? 119.200 -60.607 35.399 1.00 45.36 167 SER C CA 1
ATOM 3851 C C . SER C 1 167 ? 119.937 -59.291 35.715 1.00 50.22 167 SER C C 1
ATOM 3852 O O . SER C 1 167 ? 120.682 -58.802 34.861 1.00 51.46 167 SER C O 1
ATOM 3855 N N . GLU C 1 168 ? 119.769 -58.732 36.922 1.00 45.64 168 GLU C N 1
ATOM 3856 C CA . GLU C 1 168 ? 120.464 -57.500 37.309 1.00 45.68 168 GLU C CA 1
ATOM 3857 C C . GLU C 1 168 ? 122.004 -57.667 37.307 1.00 49.94 168 GLU C C 1
ATOM 3858 O O . GLU C 1 168 ? 122.740 -56.678 37.281 1.00 49.76 168 GLU C O 1
ATOM 3864 N N . GLN C 1 169 ? 122.467 -58.931 37.295 1.00 46.11 169 GLN C N 1
ATOM 3865 C CA . GLN C 1 169 ? 123.859 -59.370 37.334 1.00 45.51 169 GLN C CA 1
ATOM 3866 C C . GLN C 1 169 ? 124.457 -59.560 35.941 1.00 48.64 169 GLN C C 1
ATOM 3867 O O . GLN C 1 169 ? 125.665 -59.742 35.830 1.00 47.45 169 GLN C O 1
ATOM 3873 N N . ALA C 1 170 ? 123.616 -59.572 34.884 1.00 46.03 170 ALA C N 1
ATOM 3874 C CA . ALA C 1 170 ? 124.066 -59.790 33.514 1.00 45.17 170 ALA C CA 1
ATOM 3875 C C . ALA C 1 170 ? 125.066 -58.741 33.052 1.00 49.27 170 ALA C C 1
ATOM 3876 O O . ALA C 1 170 ? 124.911 -57.557 33.371 1.00 49.61 170 ALA C O 1
ATOM 3878 N N . ARG C 1 171 ? 126.110 -59.189 32.323 1.00 45.75 171 ARG C N 1
ATOM 3879 C CA . ARG C 1 171 ? 127.162 -58.337 31.755 1.00 45.15 171 ARG C CA 1
ATOM 3880 C C . ARG C 1 171 ? 127.368 -58.685 30.284 1.00 49.52 171 ARG C C 1
ATOM 3881 O O . ARG C 1 171 ? 127.385 -59.861 29.921 1.00 49.05 171 ARG C O 1
ATOM 3889 N N . LEU C 1 172 ? 127.470 -57.655 29.434 1.00 46.49 172 LEU C N 1
ATOM 3890 C CA . LEU C 1 172 ? 127.585 -57.798 27.980 1.00 46.64 172 LEU C CA 1
ATOM 3891 C C . LEU C 1 172 ? 128.910 -57.189 27.516 1.00 52.56 172 LEU C C 1
ATOM 3892 O O . LEU C 1 172 ? 129.245 -56.077 27.930 1.00 52.11 172 LEU C O 1
ATOM 3897 N N . VAL C 1 173 ? 129.683 -57.953 26.745 1.00 49.92 173 VAL C N 1
ATOM 3898 C CA . VAL C 1 173 ? 130.997 -57.548 26.249 1.00 49.55 173 VAL C CA 1
ATOM 3899 C C . VAL C 1 173 ? 131.134 -57.978 24.789 1.00 53.81 173 VAL C C 1
ATOM 3900 O O . VAL C 1 173 ? 130.673 -59.054 24.423 1.00 54.37 173 VAL C O 1
ATOM 3904 N N . MET C 1 174 ? 131.754 -57.116 23.959 1.00 50.77 174 MET C N 1
ATOM 3905 C CA . MET C 1 174 ? 132.085 -57.356 22.550 1.00 50.56 174 MET C CA 1
ATOM 3906 C C . MET C 1 174 ? 133.586 -56.992 22.453 1.00 54.56 174 MET C C 1
ATOM 3907 O O . MET C 1 174 ? 133.921 -55.872 22.062 1.00 52.64 174 MET C O 1
ATOM 3912 N N . PRO C 1 175 ? 134.503 -57.888 22.912 1.00 53.56 175 PRO C N 1
ATOM 3913 C CA . PRO C 1 175 ? 135.921 -57.502 23.011 1.00 53.85 175 PRO C CA 1
ATOM 3914 C C . PRO C 1 175 ? 136.828 -57.867 21.839 1.00 57.55 175 PRO C C 1
ATOM 3915 O O . PRO C 1 175 ? 138.049 -57.784 21.984 1.00 57.11 175 PRO C O 1
ATOM 3919 N N . GLU C 1 176 ? 136.242 -58.259 20.694 1.00 53.68 176 GLU C N 1
ATOM 3920 C CA . GLU C 1 176 ? 136.929 -58.676 19.465 1.00 53.20 176 GLU C CA 1
ATOM 3921 C C . GLU C 1 176 ? 138.230 -57.918 19.139 1.00 57.43 176 GLU C C 1
ATOM 3922 O O . GLU C 1 176 ? 139.249 -58.571 18.888 1.00 58.23 176 GLU C O 1
ATOM 3928 N N . PHE C 1 177 ? 138.203 -56.568 19.146 1.00 52.88 177 PHE C N 1
ATOM 3929 C CA . PHE C 1 177 ? 139.376 -55.736 18.841 1.00 52.85 177 PHE C CA 1
ATOM 3930 C C . PHE C 1 177 ? 140.566 -55.982 19.787 1.00 60.84 177 PHE C C 1
ATOM 3931 O O . PHE C 1 177 ? 141.703 -56.083 19.318 1.00 62.05 177 PHE C O 1
ATOM 3939 N N . ARG C 1 178 ? 140.294 -56.096 21.103 1.00 58.42 178 ARG C N 1
ATOM 3940 C CA . ARG C 1 178 ? 141.286 -56.386 22.146 1.00 58.95 178 ARG C CA 1
ATOM 3941 C C . ARG C 1 178 ? 141.857 -57.810 21.990 1.00 62.97 178 ARG C C 1
ATOM 3942 O O . ARG C 1 178 ? 143.042 -58.035 22.246 1.00 63.05 178 ARG C O 1
ATOM 3950 N N . VAL C 1 179 ? 141.010 -58.755 21.549 1.00 58.59 179 VAL C N 1
ATOM 3951 C CA . VAL C 1 179 ? 141.383 -60.140 21.274 1.00 58.18 179 VAL C CA 1
ATOM 3952 C C . VAL C 1 179 ? 142.214 -60.182 19.956 1.00 62.77 179 VAL C C 1
ATOM 3953 O O . VAL C 1 179 ? 143.020 -61.089 19.767 1.00 62.66 179 VAL C O 1
ATOM 3957 N N . GLY C 1 180 ? 142.041 -59.169 19.101 1.00 59.75 180 GLY C N 1
ATOM 3958 C CA . GLY C 1 180 ? 142.779 -59.018 17.850 1.00 59.29 180 GLY C CA 1
ATOM 3959 C C . GLY C 1 180 ? 142.102 -59.567 16.610 1.00 63.52 180 GLY C C 1
ATOM 3960 O O . GLY C 1 180 ? 142.777 -59.876 15.622 1.00 63.55 180 GLY C O 1
ATOM 3961 N N . ILE C 1 181 ? 140.766 -59.670 16.634 1.00 59.09 181 ILE C N 1
ATOM 3962 C CA . ILE C 1 181 ? 139.978 -60.170 15.503 1.00 58.21 181 ILE C CA 1
ATOM 3963 C C . ILE C 1 181 ? 138.968 -59.119 15.010 1.00 60.62 181 ILE C C 1
ATOM 3964 O O . ILE C 1 181 ? 138.632 -58.196 15.751 1.00 59.16 181 ILE C O 1
ATOM 3969 N N . ALA C 1 182 ? 138.513 -59.248 13.751 1.00 57.56 182 ALA C N 1
ATOM 3970 C CA . ALA C 1 182 ? 137.532 -58.347 13.149 1.00 57.37 182 ALA C CA 1
ATOM 3971 C C . ALA C 1 182 ? 136.179 -58.499 13.856 1.00 61.27 182 ALA C C 1
ATOM 3972 O O . ALA C 1 182 ? 135.886 -59.571 14.394 1.00 60.75 182 ALA C O 1
ATOM 3974 N N . CYS C 1 183 ? 135.373 -57.421 13.868 1.00 58.07 183 CYS C N 1
ATOM 3975 C CA . CYS C 1 183 ? 134.063 -57.412 14.514 1.00 59.27 183 CYS C CA 1
ATOM 3976 C C . CYS C 1 183 ? 132.929 -56.936 13.585 1.00 61.95 183 CYS C C 1
ATOM 3977 O O . CYS C 1 183 ? 132.132 -56.065 13.955 1.00 61.52 183 CYS C O 1
ATOM 3980 N N . ASN C 1 184 ? 132.845 -57.535 12.387 1.00 57.57 184 ASN C N 1
ATOM 3981 C CA . ASN C 1 184 ? 131.840 -57.181 11.388 1.00 56.65 184 ASN C CA 1
ATOM 3982 C C . ASN C 1 184 ? 130.433 -57.594 11.791 1.00 58.68 184 ASN C C 1
ATOM 3983 O O . ASN C 1 184 ? 129.514 -56.779 11.661 1.00 58.79 184 ASN C O 1
ATOM 3988 N N . PHE C 1 185 ? 130.267 -58.831 12.309 1.00 54.01 185 PHE C N 1
ATOM 3989 C CA . PHE C 1 185 ? 128.983 -59.328 12.808 1.00 54.07 185 PHE C CA 1
ATOM 3990 C C . PHE C 1 185 ? 128.558 -58.545 14.053 1.00 56.53 185 PHE C C 1
ATOM 3991 O O . PHE C 1 185 ? 127.455 -58.005 14.081 1.00 56.71 185 PHE C O 1
ATOM 3999 N N . GLY C 1 186 ? 129.448 -58.458 15.043 1.00 52.87 186 GLY C N 1
ATOM 4000 C CA . GLY C 1 186 ? 129.192 -57.748 16.291 1.00 52.86 186 GLY C CA 1
ATOM 4001 C C . GLY C 1 186 ? 128.812 -56.298 16.074 1.00 57.57 186 GLY C C 1
ATOM 4002 O O . GLY C 1 186 ? 127.837 -55.823 16.659 1.00 57.86 186 GLY C O 1
ATOM 4003 N N . GLY C 1 187 ? 129.561 -55.621 15.202 1.00 53.90 187 GLY C N 1
ATOM 4004 C CA . GLY C 1 187 ? 129.327 -54.231 14.835 1.00 54.27 187 GLY C CA 1
ATOM 4005 C C . GLY C 1 187 ? 127.968 -53.998 14.206 1.00 57.84 187 GLY C C 1
ATOM 4006 O O . GLY C 1 187 ? 127.229 -53.120 14.648 1.00 57.68 187 GLY C O 1
ATOM 4007 N N . PHE C 1 188 ? 127.616 -54.797 13.185 1.00 54.77 188 PHE C N 1
ATOM 4008 C CA . PHE C 1 188 ? 126.312 -54.698 12.516 1.00 54.66 188 PHE C CA 1
ATOM 4009 C C . PHE C 1 188 ? 125.158 -54.982 13.488 1.00 56.33 188 PHE C C 1
ATOM 4010 O O . PHE C 1 188 ? 124.232 -54.169 13.595 1.00 55.83 188 PHE C O 1
ATOM 4018 N N . MET C 1 189 ? 125.226 -56.132 14.184 1.00 50.89 189 MET C N 1
ATOM 4019 C CA . MET C 1 189 ? 124.206 -56.576 15.129 1.00 51.12 189 MET C CA 1
ATOM 4020 C C . MET C 1 189 ? 123.953 -55.599 16.269 1.00 53.70 189 MET C C 1
ATOM 4021 O O . MET C 1 189 ? 122.793 -55.426 16.638 1.00 54.32 189 MET C O 1
ATOM 4026 N N . LEU C 1 190 ? 125.016 -54.948 16.804 1.00 48.50 190 LEU C N 1
ATOM 4027 C CA . LEU C 1 190 ? 124.913 -53.965 17.889 1.00 48.13 190 LEU C CA 1
ATOM 4028 C C . LEU C 1 190 ? 124.261 -52.673 17.420 1.00 51.11 190 LEU C C 1
ATOM 4029 O O . LEU C 1 190 ? 123.512 -52.055 18.177 1.00 49.52 190 LEU C O 1
ATOM 4034 N N . GLU C 1 191 ? 124.569 -52.247 16.191 1.00 49.61 191 GLU C N 1
ATOM 4035 C CA . GLU C 1 191 ? 123.993 -51.044 15.588 1.00 50.48 191 GLU C CA 1
ATOM 4036 C C . GLU C 1 191 ? 122.465 -51.206 15.470 1.00 53.30 191 GLU C C 1
ATOM 4037 O O . GLU C 1 191 ? 121.730 -50.264 15.762 1.00 53.02 191 GLU C O 1
ATOM 4043 N N . ALA C 1 192 ? 122.005 -52.416 15.112 1.00 49.51 192 ALA C N 1
ATOM 4044 C CA . ALA C 1 192 ? 120.585 -52.749 14.974 1.00 49.90 192 ALA C CA 1
ATOM 4045 C C . ALA C 1 192 ? 119.830 -52.667 16.303 1.00 55.65 192 ALA C C 1
ATOM 4046 O O . ALA C 1 192 ? 118.767 -52.049 16.357 1.00 57.61 192 ALA C O 1
ATOM 4048 N N . ALA C 1 193 ? 120.406 -53.230 17.376 1.00 50.92 193 ALA C N 1
ATOM 4049 C CA . ALA C 1 193 ? 119.803 -53.252 18.707 1.00 50.31 193 ALA C CA 1
ATOM 4050 C C . ALA C 1 193 ? 120.041 -52.003 19.564 1.00 55.63 193 ALA C C 1
ATOM 4051 O O . ALA C 1 193 ? 119.229 -51.721 20.452 1.00 56.41 193 ALA C O 1
ATOM 4053 N N . ALA C 1 194 ? 121.157 -51.289 19.361 1.00 51.44 194 ALA C N 1
ATOM 4054 C CA . ALA C 1 194 ? 121.460 -50.153 20.224 1.00 51.66 194 ALA C CA 1
ATOM 4055 C C . ALA C 1 194 ? 121.869 -48.842 19.533 1.00 55.55 194 ALA C C 1
ATOM 4056 O O . ALA C 1 194 ? 122.105 -47.846 20.227 1.00 56.71 194 ALA C O 1
ATOM 4058 N N . GLY C 1 195 ? 121.963 -48.832 18.208 1.00 50.73 195 GLY C N 1
ATOM 4059 C CA . GLY C 1 195 ? 122.409 -47.638 17.496 1.00 50.39 195 GLY C CA 1
ATOM 4060 C C . GLY C 1 195 ? 123.926 -47.564 17.379 1.00 53.74 195 GLY C C 1
ATOM 4061 O O . GLY C 1 195 ? 124.646 -48.204 18.157 1.00 53.80 195 GLY C O 1
ATOM 4062 N N . ARG C 1 196 ? 124.417 -46.766 16.405 1.00 48.07 196 ARG C N 1
ATOM 4063 C CA . ARG C 1 196 ? 125.834 -46.577 16.084 1.00 45.87 196 ARG C CA 1
ATOM 4064 C C . ARG C 1 196 ? 126.690 -46.174 17.276 1.00 46.75 196 ARG C C 1
ATOM 4065 O O . ARG C 1 196 ? 127.732 -46.798 17.479 1.00 46.72 196 ARG C O 1
ATOM 4073 N N . THR C 1 197 ? 126.243 -45.185 18.070 1.00 41.58 197 THR C N 1
ATOM 4074 C CA . THR C 1 197 ? 126.948 -44.657 19.250 1.00 41.84 197 THR C CA 1
ATOM 4075 C C . THR C 1 197 ? 127.352 -45.760 20.238 1.00 47.93 197 THR C C 1
ATOM 4076 O O . THR C 1 197 ? 128.537 -45.858 20.565 1.00 47.94 197 THR C O 1
ATOM 4080 N N . VAL C 1 198 ? 126.384 -46.615 20.656 1.00 44.18 198 VAL C N 1
ATOM 4081 C CA . VAL C 1 198 ? 126.603 -47.713 21.600 1.00 42.39 198 VAL C CA 1
ATOM 4082 C C . VAL C 1 198 ? 127.524 -48.750 20.981 1.00 46.50 198 VAL C C 1
ATOM 4083 O O . VAL C 1 198 ? 128.491 -49.144 21.637 1.00 46.54 198 VAL C O 1
ATOM 4087 N N . MET C 1 199 ? 127.270 -49.145 19.710 1.00 42.61 199 MET C N 1
ATOM 4088 C CA . MET C 1 199 ? 128.106 -50.101 18.978 1.00 42.84 199 MET C CA 1
ATOM 4089 C C . MET C 1 199 ? 129.577 -49.631 18.982 1.00 47.19 199 MET C C 1
ATOM 4090 O O . MET C 1 199 ? 130.476 -50.423 19.268 1.00 47.73 199 MET C O 1
ATOM 4095 N N . GLN C 1 200 ? 129.796 -48.336 18.675 1.00 42.50 200 GLN C N 1
ATOM 4096 C CA . GLN C 1 200 ? 131.096 -47.675 18.642 1.00 41.70 200 GLN C CA 1
ATOM 4097 C C . GLN C 1 200 ? 131.717 -47.612 20.033 1.00 47.03 200 GLN C C 1
ATOM 4098 O O . GLN C 1 200 ? 132.893 -47.935 20.177 1.00 46.65 200 GLN C O 1
ATOM 4104 N N . ARG C 1 201 ? 130.921 -47.248 21.059 1.00 44.77 201 ARG C N 1
ATOM 4105 C CA . ARG C 1 201 ? 131.379 -47.213 22.445 1.00 44.43 201 ARG C CA 1
ATOM 4106 C C . ARG C 1 201 ? 131.889 -48.627 22.840 1.00 49.12 201 ARG C C 1
ATOM 4107 O O . ARG C 1 201 ? 133.000 -48.758 23.348 1.00 49.09 201 ARG C O 1
ATOM 4115 N N . MET C 1 202 ? 131.124 -49.675 22.505 1.00 45.62 202 MET C N 1
ATOM 4116 C CA . MET C 1 202 ? 131.449 -51.069 22.813 1.00 45.87 202 MET C CA 1
ATOM 4117 C C . MET C 1 202 ? 132.674 -51.640 22.086 1.00 50.06 202 MET C C 1
ATOM 4118 O O . MET C 1 202 ? 133.489 -52.302 22.731 1.00 49.60 202 MET C O 1
ATOM 4123 N N . LEU C 1 203 ? 132.775 -51.444 20.752 1.00 47.38 203 LEU C N 1
ATOM 4124 C CA . LEU C 1 203 ? 133.867 -51.989 19.936 1.00 47.46 203 LEU C CA 1
ATOM 4125 C C . LEU C 1 203 ? 135.198 -51.332 20.216 1.00 51.14 203 LEU C C 1
ATOM 4126 O O . LEU C 1 203 ? 136.216 -52.018 20.285 1.00 51.37 203 LEU C O 1
ATOM 4131 N N . LEU C 1 204 ? 135.194 -50.002 20.332 1.00 46.69 204 LEU C N 1
ATOM 4132 C CA . LEU C 1 204 ? 136.399 -49.224 20.509 1.00 46.44 204 LEU C CA 1
ATOM 4133 C C . LEU C 1 204 ? 136.965 -49.260 21.926 1.00 52.59 204 LEU C C 1
ATOM 4134 O O . LEU C 1 204 ? 138.186 -49.184 22.060 1.00 53.72 204 LEU C O 1
ATOM 4139 N N . THR C 1 205 ? 136.121 -49.384 22.976 1.00 49.01 205 THR C N 1
ATOM 4140 C CA . THR C 1 205 ? 136.626 -49.409 24.361 1.00 48.34 205 THR C CA 1
ATOM 4141 C C . THR C 1 205 ? 136.792 -50.819 24.906 1.00 53.24 205 THR C C 1
ATOM 4142 O O . THR C 1 205 ? 137.610 -51.028 25.803 1.00 51.54 205 THR C O 1
ATOM 4146 N N . CYS C 1 206 ? 135.973 -51.776 24.397 1.00 52.05 206 CYS C N 1
ATOM 4147 C CA . CYS C 1 206 ? 135.908 -53.183 24.829 1.00 52.27 206 CYS C CA 1
ATOM 4148 C C . CYS C 1 206 ? 135.471 -53.310 26.298 1.00 54.42 206 CYS C C 1
ATOM 4149 O O . CYS C 1 206 ? 135.747 -54.318 26.954 1.00 52.44 206 CYS C O 1
ATOM 4152 N N . ASP C 1 207 ? 134.768 -52.278 26.802 1.00 51.52 207 ASP C N 1
ATOM 4153 C CA . ASP C 1 207 ? 134.264 -52.256 28.167 1.00 51.35 207 ASP C CA 1
ATOM 4154 C C . ASP C 1 207 ? 133.040 -53.130 28.291 1.00 53.26 207 ASP C C 1
ATOM 4155 O O . ASP C 1 207 ? 132.335 -53.386 27.307 1.00 52.04 207 ASP C O 1
ATOM 4160 N N . GLU C 1 208 ? 132.798 -53.579 29.522 1.00 49.23 208 GLU C N 1
ATOM 4161 C CA . GLU C 1 208 ? 131.659 -54.390 29.910 1.00 48.77 208 GLU C CA 1
ATOM 4162 C C . GLU C 1 208 ? 130.453 -53.464 30.117 1.00 51.95 208 GLU C C 1
ATOM 4163 O O . GLU C 1 208 ? 130.590 -52.344 30.638 1.00 51.50 208 GLU C O 1
ATOM 4169 N N . TRP C 1 209 ? 129.279 -53.948 29.705 1.00 47.30 209 TRP C N 1
ATOM 4170 C CA . TRP C 1 209 ? 128.008 -53.254 29.863 1.00 46.39 209 TRP C CA 1
ATOM 4171 C C . TRP C 1 209 ? 127.209 -53.952 30.959 1.00 47.83 209 TRP C C 1
ATOM 4172 O O . TRP C 1 209 ? 126.739 -55.072 30.745 1.00 46.35 209 TRP C O 1
ATOM 4183 N N . PRO C 1 210 ? 127.041 -53.320 32.139 1.00 43.92 210 PRO C N 1
ATOM 4184 C CA . PRO C 1 210 ? 126.196 -53.942 33.175 1.00 43.51 210 PRO C CA 1
ATOM 4185 C C . PRO C 1 210 ? 124.726 -53.871 32.735 1.00 47.71 210 PRO C C 1
ATOM 4186 O O . PRO C 1 210 ? 124.375 -53.019 31.905 1.00 47.42 210 PRO C O 1
ATOM 4190 N N . ALA C 1 211 ? 123.888 -54.793 33.247 1.00 44.26 211 ALA C N 1
ATOM 4191 C CA . ALA C 1 211 ? 122.463 -54.932 32.909 1.00 43.99 211 ALA C CA 1
ATOM 4192 C C . ALA C 1 211 ? 121.679 -53.616 32.779 1.00 47.39 211 ALA C C 1
ATOM 4193 O O . ALA C 1 211 ? 120.946 -53.450 31.801 1.00 46.46 211 ALA C O 1
ATOM 4195 N N . GLU C 1 212 ? 121.820 -52.696 33.752 1.00 43.35 212 GLU C N 1
ATOM 4196 C CA . GLU C 1 212 ? 121.059 -51.446 33.748 1.00 43.55 212 GLU C CA 1
ATOM 4197 C C . GLU C 1 212 ? 121.502 -50.478 32.643 1.00 48.74 212 GLU C C 1
ATOM 4198 O O . GLU C 1 212 ? 120.646 -49.797 32.067 1.00 49.15 212 GLU C O 1
ATOM 4204 N N . ARG C 1 213 ? 122.805 -50.461 32.303 1.00 45.08 213 ARG C N 1
ATOM 4205 C CA . ARG C 1 213 ? 123.288 -49.652 31.193 1.00 45.42 213 ARG C CA 1
ATOM 4206 C C . ARG C 1 213 ? 122.837 -50.322 29.879 1.00 48.83 213 ARG C C 1
ATOM 4207 O O . ARG C 1 213 ? 122.418 -49.624 28.954 1.00 49.75 213 ARG C O 1
ATOM 4215 N N . ALA C 1 214 ? 122.885 -51.673 29.826 1.00 43.55 214 ALA C N 1
ATOM 4216 C CA . ALA C 1 214 ? 122.464 -52.462 28.660 1.00 42.81 214 ALA C CA 1
ATOM 4217 C C . ALA C 1 214 ? 120.984 -52.222 28.376 1.00 46.30 214 ALA C C 1
ATOM 4218 O O . ALA C 1 214 ? 120.620 -52.012 27.222 1.00 47.28 214 ALA C O 1
ATOM 4220 N N . LEU C 1 215 ? 120.157 -52.176 29.431 1.00 40.31 215 LEU C N 1
ATOM 4221 C CA . LEU C 1 215 ? 118.719 -51.927 29.336 1.00 39.91 215 LEU C CA 1
ATOM 4222 C 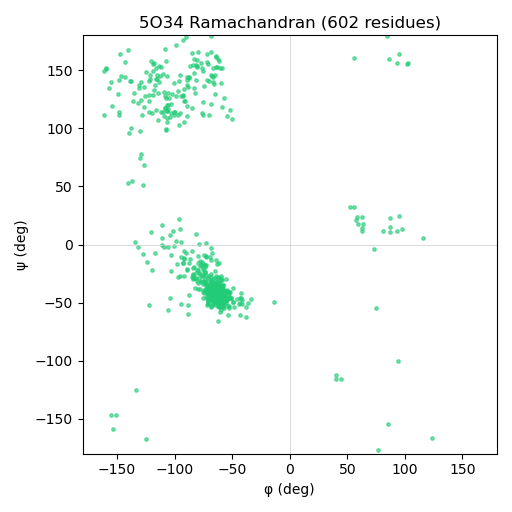C . LEU C 1 215 ? 118.408 -50.555 28.752 1.00 45.48 215 LEU C C 1
ATOM 4223 O O . LEU C 1 215 ? 117.604 -50.457 27.832 1.00 46.82 215 LEU C O 1
ATOM 4228 N N . ALA C 1 216 ? 119.046 -49.509 29.294 1.00 42.56 216 ALA C N 1
ATOM 4229 C CA . ALA C 1 216 ? 118.916 -48.115 28.876 1.00 42.36 216 ALA C CA 1
ATOM 4230 C C . ALA C 1 216 ? 119.345 -47.923 27.406 1.00 46.48 216 ALA C C 1
ATOM 4231 O O . ALA C 1 216 ? 118.724 -47.147 26.685 1.00 46.41 216 ALA C O 1
ATOM 4233 N N . ASP C 1 217 ? 120.391 -48.646 26.971 1.00 43.26 217 ASP C N 1
ATOM 4234 C CA . ASP C 1 217 ? 120.932 -48.595 25.608 1.00 42.85 217 ASP C CA 1
ATOM 4235 C C . ASP C 1 217 ? 120.218 -49.509 24.592 1.00 45.93 217 ASP C C 1
ATOM 4236 O O . ASP C 1 217 ? 120.500 -49.398 23.403 1.00 46.99 217 ASP C O 1
ATOM 4241 N N . GLY C 1 218 ? 119.271 -50.339 25.036 1.00 41.43 218 GLY C N 1
ATOM 4242 C CA . GLY C 1 218 ? 118.528 -51.230 24.148 1.00 41.07 218 GLY C CA 1
ATOM 4243 C C . GLY C 1 218 ? 119.174 -52.577 23.879 1.00 47.71 218 GLY C C 1
ATOM 4244 O O . GLY C 1 218 ? 118.729 -53.315 22.992 1.00 48.20 218 GLY C O 1
ATOM 4245 N N . LEU C 1 219 ? 120.232 -52.916 24.634 1.00 44.39 219 LEU C N 1
ATOM 4246 C CA . LEU C 1 219 ? 120.924 -54.200 24.520 1.00 43.88 219 LEU C CA 1
ATOM 4247 C C . LEU C 1 219 ? 120.141 -55.287 25.255 1.00 47.17 219 LEU C C 1
ATOM 4248 O O . LEU C 1 219 ? 120.317 -56.471 24.982 1.00 47.24 219 LEU C O 1
ATOM 4253 N N . LEU C 1 220 ? 119.288 -54.877 26.204 1.00 41.67 220 LEU C N 1
ATOM 4254 C CA . LEU C 1 220 ? 118.373 -55.767 26.913 1.00 40.32 220 LEU C CA 1
ATOM 4255 C C . LEU C 1 220 ? 116.987 -55.138 26.815 1.00 42.56 220 LEU C C 1
ATOM 4256 O O . LEU C 1 220 ? 116.847 -53.919 26.912 1.00 42.23 220 LEU C O 1
ATOM 4261 N N . HIS C 1 221 ? 115.976 -55.967 26.613 1.00 37.93 221 HIS C N 1
ATOM 4262 C CA . HIS C 1 221 ? 114.584 -55.547 26.553 1.00 38.11 221 HIS C CA 1
ATOM 4263 C C . HIS C 1 221 ? 114.000 -55.333 27.940 1.00 43.49 221 HIS C C 1
ATOM 4264 O O . HIS C 1 221 ? 113.120 -54.490 28.105 1.00 43.10 221 HIS C O 1
ATOM 4271 N N . GLU C 1 222 ? 114.459 -56.134 28.923 1.00 42.61 222 GLU C N 1
ATOM 4272 C CA . GLU C 1 222 ? 113.979 -56.124 30.305 1.00 43.88 222 GLU C CA 1
ATOM 4273 C C . GLU C 1 222 ? 115.021 -56.753 31.233 1.00 49.38 222 GLU C C 1
ATOM 4274 O O . GLU C 1 222 ? 115.773 -57.636 30.816 1.00 48.83 222 GLU C O 1
ATOM 4280 N N . THR C 1 223 ? 115.030 -56.315 32.500 1.00 48.40 223 THR C N 1
ATOM 4281 C CA . THR C 1 223 ? 115.873 -56.871 33.564 1.00 48.37 223 THR C CA 1
ATOM 4282 C C . THR C 1 223 ? 114.988 -57.373 34.696 1.00 52.94 223 THR C C 1
ATOM 4283 O O . THR C 1 223 ? 113.936 -56.793 34.964 1.00 52.53 223 THR C O 1
ATOM 4287 N N . VAL C 1 224 ? 115.414 -58.451 35.359 1.00 51.29 224 VAL C N 1
ATOM 4288 C CA . VAL C 1 224 ? 114.724 -59.032 36.527 1.00 51.63 224 VAL C CA 1
ATOM 4289 C C . VAL C 1 224 ? 115.769 -59.470 37.538 1.00 57.16 224 VAL C C 1
ATOM 4290 O O . VAL C 1 224 ? 116.951 -59.564 37.190 1.00 55.99 224 VAL C O 1
ATOM 4294 N N . ALA C 1 225 ? 115.336 -59.776 38.778 1.00 55.08 225 ALA C N 1
ATOM 4295 C CA . ALA C 1 225 ? 116.218 -60.322 39.805 1.00 55.42 225 ALA C CA 1
ATOM 4296 C C . ALA C 1 225 ? 116.551 -61.740 39.342 1.00 60.39 225 ALA C C 1
ATOM 4297 O O . ALA C 1 225 ? 115.679 -62.414 38.775 1.00 59.46 225 ALA C O 1
ATOM 4299 N N . SER C 1 226 ? 117.812 -62.168 39.531 1.00 58.91 226 SER C N 1
ATOM 4300 C CA . SER C 1 226 ? 118.306 -63.499 39.150 1.00 59.54 226 SER C CA 1
ATOM 4301 C C . SER C 1 226 ? 117.314 -64.650 39.475 1.00 64.12 226 SER C C 1
ATOM 4302 O O . SER C 1 226 ? 117.038 -65.419 38.551 1.00 63.82 226 SER C O 1
ATOM 4305 N N . PRO C 1 227 ? 116.675 -64.740 40.687 1.00 62.22 227 PRO C N 1
ATOM 4306 C CA . PRO C 1 227 ? 115.695 -65.829 40.931 1.00 62.53 227 PRO C CA 1
ATOM 4307 C C . PRO C 1 227 ? 114.494 -65.880 39.974 1.00 67.41 227 PRO C C 1
ATOM 4308 O O . PRO C 1 227 ? 114.071 -66.970 39.581 1.00 68.06 227 PRO C O 1
ATOM 4312 N N . ARG C 1 228 ? 113.965 -64.707 39.587 1.00 64.07 228 ARG C N 1
ATOM 4313 C CA . ARG C 1 228 ? 112.820 -64.552 38.686 1.00 63.34 228 ARG C CA 1
ATOM 4314 C C . ARG C 1 228 ? 113.119 -64.811 37.203 1.00 66.51 228 ARG C C 1
ATOM 4315 O O . ARG C 1 228 ? 112.172 -65.020 36.438 1.00 66.40 228 ARG C O 1
ATOM 4323 N N . LEU C 1 229 ? 114.403 -64.750 36.785 1.00 62.05 229 LEU C N 1
ATOM 4324 C CA . LEU C 1 229 ? 114.805 -64.833 35.374 1.00 61.73 229 LEU C CA 1
ATOM 4325 C C . LEU C 1 229 ? 114.093 -65.910 34.542 1.00 67.03 229 LEU C C 1
ATOM 4326 O O . LEU C 1 229 ? 113.451 -65.558 33.547 1.00 66.53 229 LEU C O 1
ATOM 4331 N N . LEU C 1 230 ? 114.223 -67.198 34.915 1.00 64.60 230 LEU C N 1
ATOM 4332 C CA . LEU C 1 230 ? 113.615 -68.277 34.140 1.00 64.58 230 LEU C CA 1
ATOM 4333 C C . LEU C 1 230 ? 112.092 -68.244 34.141 1.00 68.77 230 LEU C C 1
ATOM 4334 O O . LEU C 1 230 ? 111.521 -68.459 33.075 1.00 68.85 230 LEU C O 1
ATOM 4339 N N . ASP C 1 231 ? 111.421 -67.951 35.276 1.00 66.00 231 ASP C N 1
ATOM 4340 C CA . ASP C 1 231 ? 109.956 -67.938 35.197 1.00 66.70 231 ASP C CA 1
ATOM 4341 C C . ASP C 1 231 ? 109.411 -66.720 34.462 1.00 67.63 231 ASP C C 1
ATOM 4342 O O . ASP C 1 231 ? 108.407 -66.860 33.769 1.00 67.51 231 ASP C O 1
ATOM 4347 N N . ARG C 1 232 ? 110.086 -65.556 34.549 1.00 62.21 232 ARG C N 1
ATOM 4348 C CA . ARG C 1 232 ? 109.659 -64.360 33.819 1.00 60.63 232 ARG C CA 1
ATOM 4349 C C . ARG C 1 232 ? 109.757 -64.625 32.305 1.00 61.53 232 ARG C C 1
ATOM 4350 O O . ARG C 1 232 ? 108.835 -64.279 31.563 1.00 59.96 232 ARG C O 1
ATOM 4358 N N . ALA C 1 233 ? 110.817 -65.342 31.886 1.00 57.05 233 ALA C N 1
ATOM 4359 C CA . ALA C 1 233 ? 111.052 -65.759 30.502 1.00 57.07 233 ALA C CA 1
ATOM 4360 C C . ALA C 1 233 ? 109.924 -66.679 29.987 1.00 62.90 233 ALA C C 1
ATOM 4361 O O . ALA C 1 233 ? 109.388 -66.439 28.902 1.00 62.15 233 ALA C O 1
ATOM 4363 N N . LEU C 1 234 ? 109.546 -67.701 30.787 1.00 61.23 234 LEU C N 1
ATOM 4364 C CA . LEU C 1 234 ? 108.472 -68.648 30.455 1.00 61.59 234 LEU C CA 1
ATOM 4365 C C . LEU C 1 234 ? 107.082 -67.984 30.499 1.00 64.07 234 LEU C C 1
ATOM 4366 O O . LEU C 1 234 ? 106.232 -68.317 29.676 1.00 64.31 234 LEU C O 1
ATOM 4371 N N . GLU C 1 235 ? 106.866 -67.032 31.431 1.00 58.34 235 GLU C N 1
ATOM 4372 C CA . GLU C 1 235 ? 105.625 -66.256 31.541 1.00 57.79 235 GLU C CA 1
ATOM 4373 C C . GLU C 1 235 ? 105.443 -65.412 30.269 1.00 63.41 235 GLU C C 1
ATOM 4374 O O . GLU C 1 235 ? 104.329 -65.306 29.755 1.00 64.48 235 GLU C O 1
ATOM 4380 N N . LEU C 1 236 ? 106.545 -64.815 29.764 1.00 60.09 236 LEU C N 1
ATOM 4381 C CA . LEU C 1 236 ? 106.525 -64.016 28.543 1.00 58.83 236 LEU C CA 1
ATOM 4382 C C . LEU C 1 236 ? 106.319 -64.922 27.321 1.00 61.22 236 LEU C C 1
ATOM 4383 O O . LEU C 1 236 ? 105.512 -64.592 26.446 1.00 59.99 236 LEU C O 1
ATOM 4388 N N . ALA C 1 237 ? 107.007 -66.084 27.295 1.00 58.13 237 ALA C N 1
ATOM 4389 C CA . ALA C 1 237 ? 106.856 -67.091 26.234 1.00 58.33 237 ALA C CA 1
ATOM 4390 C C . ALA C 1 237 ? 105.397 -67.573 26.145 1.00 63.52 237 ALA C C 1
ATOM 4391 O O . ALA C 1 237 ? 104.907 -67.809 25.040 1.00 63.50 237 ALA C O 1
ATOM 4393 N N . ARG C 1 238 ? 104.719 -67.679 27.308 1.00 61.14 238 ARG C N 1
ATOM 4394 C CA . ARG C 1 238 ? 103.311 -68.077 27.453 1.00 61.94 238 ARG C CA 1
ATOM 4395 C C . ARG C 1 238 ? 102.388 -67.030 26.864 1.00 65.37 238 ARG C C 1
ATOM 4396 O O . ARG C 1 238 ? 101.502 -67.381 26.076 1.00 64.97 238 ARG C O 1
ATOM 4404 N N . THR C 1 239 ? 102.624 -65.749 27.211 1.00 61.44 239 THR C N 1
ATOM 4405 C CA . THR C 1 239 ? 101.891 -64.584 26.705 1.00 60.68 239 THR C CA 1
ATOM 4406 C C . THR C 1 239 ? 101.996 -64.545 25.172 1.00 63.63 239 THR C C 1
ATOM 4407 O O . THR C 1 239 ? 100.970 -64.415 24.499 1.00 63.10 239 THR C O 1
ATOM 4411 N N . ILE C 1 240 ? 103.224 -64.720 24.638 1.00 59.62 240 ILE C N 1
ATOM 4412 C CA . ILE C 1 240 ? 103.504 -64.772 23.199 1.00 59.64 240 ILE C CA 1
ATOM 4413 C C . ILE C 1 240 ? 102.798 -65.980 22.553 1.00 65.53 240 ILE C C 1
ATOM 4414 O O . ILE C 1 240 ? 102.158 -65.824 21.509 1.00 65.45 240 ILE C O 1
ATOM 4419 N N . SER C 1 241 ? 102.868 -67.162 23.209 1.00 64.08 241 SER C N 1
ATOM 4420 C CA . SER C 1 241 ? 102.219 -68.401 22.758 1.00 64.69 241 SER C CA 1
ATOM 4421 C C . SER C 1 241 ? 100.697 -68.255 22.715 1.00 66.93 241 SER C C 1
ATOM 4422 O O . SER C 1 241 ? 100.049 -68.890 21.894 1.00 66.17 241 SER C O 1
ATOM 4425 N N . GLY C 1 242 ? 100.162 -67.389 23.575 1.00 62.47 242 GLY C N 1
ATOM 4426 C CA . GLY C 1 242 ? 98.739 -67.089 23.663 1.00 62.19 242 GLY C CA 1
ATOM 4427 C C . GLY C 1 242 ? 98.218 -66.142 22.599 1.00 66.09 242 GLY C C 1
ATOM 4428 O O . GLY C 1 242 ? 97.035 -65.794 22.614 1.00 66.12 242 GLY C O 1
ATOM 4429 N N . TYR C 1 243 ? 99.095 -65.690 21.685 1.00 61.99 243 TYR C N 1
ATOM 4430 C CA . TYR C 1 243 ? 98.712 -64.811 20.582 1.00 60.53 243 TYR C CA 1
ATOM 4431 C C . TYR C 1 243 ? 98.449 -65.688 19.372 1.00 65.63 243 TYR C C 1
ATOM 4432 O O . TYR C 1 243 ? 99.144 -66.699 19.187 1.00 65.28 243 TYR C O 1
ATOM 4441 N N . THR C 1 244 ? 97.476 -65.280 18.527 1.00 63.09 244 THR C N 1
ATOM 4442 C CA . THR C 1 244 ? 97.101 -65.957 17.281 1.00 62.54 244 THR C CA 1
ATOM 4443 C C . THR C 1 244 ? 98.375 -66.195 16.488 1.00 68.33 244 THR C C 1
ATOM 4444 O O . THR C 1 244 ? 99.010 -65.235 16.041 1.00 69.69 244 THR C O 1
ATOM 4448 N N . ALA C 1 245 ? 98.795 -67.469 16.418 1.00 63.85 245 ALA C N 1
ATOM 4449 C CA . ALA C 1 245 ? 100.007 -67.920 15.745 1.00 63.51 245 ALA C CA 1
ATOM 4450 C C . ALA C 1 245 ? 100.273 -67.160 14.444 1.00 69.22 245 ALA C C 1
ATOM 4451 O O . ALA C 1 245 ? 101.343 -66.561 14.314 1.00 69.36 245 ALA C O 1
ATOM 4453 N N . GLU C 1 246 ? 99.266 -67.125 13.525 1.00 66.14 246 GLU C N 1
ATOM 4454 C CA . GLU C 1 246 ? 99.296 -66.469 12.208 1.00 65.79 246 GLU C CA 1
ATOM 4455 C C . GLU C 1 246 ? 99.753 -65.004 12.280 1.00 66.99 246 GLU C C 1
ATOM 4456 O O . GLU C 1 246 ? 100.601 -64.598 11.490 1.00 66.11 246 GLU C O 1
ATOM 4462 N N . ALA C 1 247 ? 99.202 -64.230 13.230 1.00 62.45 247 ALA C N 1
ATOM 4463 C CA . ALA C 1 247 ? 99.515 -62.818 13.430 1.00 61.78 247 ALA C CA 1
ATOM 4464 C C . ALA C 1 247 ? 101.005 -62.580 13.728 1.00 64.77 247 ALA C C 1
ATOM 4465 O O . ALA C 1 247 ? 101.640 -61.752 13.070 1.00 63.82 247 ALA C O 1
ATOM 4467 N N . VAL C 1 248 ? 101.551 -63.330 14.700 1.00 60.80 248 VAL C N 1
ATOM 4468 C CA . VAL C 1 248 ? 102.946 -63.267 15.141 1.00 60.33 248 VAL C CA 1
ATOM 4469 C C . VAL C 1 248 ? 103.880 -63.800 14.040 1.00 64.55 248 VAL C C 1
ATOM 4470 O O . VAL C 1 248 ? 104.827 -63.111 13.646 1.00 63.69 248 VAL C O 1
ATOM 4474 N N . GLN C 1 249 ? 103.589 -65.020 13.541 1.00 61.38 249 GLN C N 1
ATOM 4475 C CA . GLN C 1 249 ? 104.396 -65.745 12.553 1.00 61.01 249 GLN C CA 1
ATOM 4476 C C . GLN C 1 249 ? 104.387 -65.136 11.144 1.00 63.05 249 GLN C C 1
ATOM 4477 O O . GLN C 1 249 ? 105.219 -65.535 10.318 1.00 62.98 249 GLN C O 1
ATOM 4483 N N . SER C 1 250 ? 103.502 -64.158 10.874 1.00 58.34 250 SER C N 1
ATOM 4484 C CA . SER C 1 250 ? 103.503 -63.452 9.588 1.00 58.21 250 SER C CA 1
ATOM 4485 C C . SER C 1 250 ? 104.148 -62.059 9.727 1.00 61.84 250 SER C C 1
ATOM 4486 O O . SER C 1 250 ? 104.408 -61.409 8.713 1.00 63.07 250 SER C O 1
ATOM 4489 N N . THR C 1 251 ? 104.424 -61.615 10.979 1.00 56.78 251 THR C N 1
ATOM 4490 C CA . THR C 1 251 ? 105.070 -60.332 11.273 1.00 56.13 251 THR C CA 1
ATOM 4491 C C . THR C 1 251 ? 106.590 -60.504 11.430 1.00 61.09 251 THR C C 1
ATOM 4492 O O . THR C 1 251 ? 107.356 -59.776 10.791 1.00 60.98 251 THR C O 1
ATOM 4496 N N . ARG C 1 252 ? 107.015 -61.463 12.283 1.00 57.78 252 ARG C N 1
ATOM 4497 C CA . ARG C 1 252 ? 108.413 -61.716 12.641 1.00 57.61 252 ARG C CA 1
ATOM 4498 C C . ARG C 1 252 ? 109.383 -61.915 11.445 1.00 62.27 252 ARG C C 1
ATOM 4499 O O . ARG C 1 252 ? 110.391 -61.213 11.426 1.00 62.35 252 ARG C O 1
ATOM 4507 N N . PRO C 1 253 ? 109.180 -62.827 10.465 1.00 59.92 253 PRO C N 1
ATOM 4508 C CA . PRO C 1 253 ? 110.196 -62.952 9.398 1.00 59.75 253 PRO C CA 1
ATOM 4509 C C . PRO C 1 253 ? 110.306 -61.724 8.494 1.00 62.32 253 PRO C C 1
ATOM 4510 O O . PRO C 1 253 ? 111.398 -61.404 8.011 1.00 62.61 253 PRO C O 1
ATOM 4514 N N . ARG C 1 254 ? 109.192 -61.005 8.319 1.00 57.64 254 ARG C N 1
ATOM 4515 C CA . ARG C 1 254 ? 109.128 -59.801 7.496 1.00 57.05 254 ARG C CA 1
ATOM 4516 C C . ARG C 1 254 ? 109.786 -58.589 8.159 1.00 60.01 254 ARG C C 1
ATOM 4517 O O . ARG C 1 254 ? 110.517 -57.850 7.491 1.00 59.99 254 ARG C O 1
ATOM 4525 N N . VAL C 1 255 ? 109.563 -58.414 9.473 1.00 55.69 255 VAL C N 1
ATOM 4526 C CA . VAL C 1 255 ? 110.166 -57.345 10.273 1.00 55.56 255 VAL C CA 1
ATOM 4527 C C . VAL C 1 255 ? 111.699 -57.584 10.413 1.00 59.51 255 VAL C C 1
ATOM 4528 O O . VAL C 1 255 ? 112.467 -56.619 10.482 1.00 59.77 255 VAL C O 1
ATOM 4532 N N . ASN C 1 256 ? 112.132 -58.860 10.357 1.00 55.57 256 ASN C N 1
ATOM 4533 C CA . ASN C 1 256 ? 113.547 -59.244 10.426 1.00 55.96 256 ASN C CA 1
ATOM 4534 C C . ASN C 1 256 ? 114.236 -59.430 9.068 1.00 60.81 256 ASN C C 1
ATOM 4535 O O . ASN C 1 256 ? 115.423 -59.767 9.061 1.00 61.60 256 ASN C O 1
ATOM 4540 N N . ALA C 1 257 ? 113.530 -59.200 7.935 1.00 56.73 257 ALA C N 1
ATOM 4541 C CA . ALA C 1 257 ? 114.133 -59.326 6.593 1.00 56.35 257 ALA C CA 1
ATOM 4542 C C . ALA C 1 257 ? 115.337 -58.364 6.385 1.00 60.52 257 ALA C C 1
ATOM 4543 O O . ALA C 1 257 ? 116.416 -58.870 6.067 1.00 60.59 257 ALA C O 1
ATOM 4545 N N . PRO C 1 258 ? 115.233 -57.025 6.638 1.00 57.88 258 PRO C N 1
ATOM 4546 C CA . PRO C 1 258 ? 116.428 -56.149 6.504 1.00 57.94 258 PRO C CA 1
ATOM 4547 C C . PRO C 1 258 ? 117.655 -56.595 7.317 1.00 62.20 258 PRO C C 1
ATOM 4548 O O . PRO C 1 258 ? 118.784 -56.508 6.824 1.00 62.18 258 PRO C O 1
ATOM 4552 N N . PHE C 1 259 ? 117.422 -57.089 8.554 1.00 58.07 259 PHE C N 1
ATOM 4553 C CA . PHE C 1 259 ? 118.441 -57.588 9.483 1.00 57.06 259 PHE C CA 1
ATOM 4554 C C . PHE C 1 259 ? 119.172 -58.812 8.898 1.00 60.32 259 PHE C C 1
ATOM 4555 O O . PHE C 1 259 ? 120.402 -58.826 8.879 1.00 59.70 259 PHE C O 1
ATOM 4563 N N . VAL C 1 260 ? 118.411 -59.834 8.440 1.00 57.42 260 VAL C N 1
ATOM 4564 C CA . VAL C 1 260 ? 118.916 -61.080 7.823 1.00 57.75 260 VAL C CA 1
ATOM 4565 C C . VAL C 1 260 ? 119.741 -60.766 6.552 1.00 64.47 260 VAL C C 1
ATOM 4566 O O . VAL C 1 260 ? 120.806 -61.359 6.341 1.00 64.66 260 VAL C O 1
ATOM 4570 N N . ALA C 1 261 ? 119.257 -59.802 5.744 1.00 62.46 261 ALA C N 1
ATOM 4571 C CA . ALA C 1 261 ? 119.907 -59.303 4.531 1.00 62.92 261 ALA C CA 1
ATOM 4572 C C . ALA C 1 261 ? 121.297 -58.727 4.858 1.00 67.00 261 ALA C C 1
ATOM 4573 O O . ALA C 1 261 ? 122.255 -58.973 4.124 1.00 66.95 261 ALA C O 1
ATOM 4575 N N . GLY C 1 262 ? 121.378 -57.970 5.955 1.00 62.78 262 GLY C N 1
ATOM 4576 C CA . GLY C 1 262 ? 122.610 -57.363 6.440 1.00 61.93 262 GLY C CA 1
ATOM 4577 C C . GLY C 1 262 ? 123.616 -58.402 6.889 1.00 66.12 262 GLY C C 1
ATOM 4578 O O . GLY C 1 262 ? 124.817 -58.219 6.674 1.00 66.62 262 GLY C O 1
ATOM 4579 N N . LEU C 1 263 ? 123.132 -59.517 7.492 1.00 62.22 263 LEU C N 1
ATOM 4580 C CA . LEU C 1 263 ? 123.984 -60.631 7.941 1.00 62.43 263 LEU C CA 1
ATOM 4581 C C . LEU C 1 263 ? 124.571 -61.351 6.726 1.00 67.52 263 LEU C C 1
ATOM 4582 O O . LEU C 1 263 ? 125.749 -61.730 6.740 1.00 66.67 263 LEU C O 1
ATOM 4587 N N . GLU C 1 264 ? 123.737 -61.523 5.674 1.00 65.62 264 GLU C N 1
ATOM 4588 C CA . GLU C 1 264 ? 124.104 -62.174 4.413 1.00 65.65 264 GLU C CA 1
ATOM 4589 C C . GLU C 1 264 ? 125.215 -61.453 3.666 1.00 68.65 264 GLU C C 1
ATOM 4590 O O . GLU C 1 264 ? 126.120 -62.110 3.154 1.00 67.90 264 GLU C O 1
ATOM 4596 N N . ARG C 1 265 ? 125.167 -60.107 3.634 1.00 65.82 265 ARG C N 1
ATOM 4597 C CA . ARG C 1 265 ? 126.189 -59.270 3.009 1.00 66.18 265 ARG C CA 1
ATOM 4598 C C . ARG C 1 265 ? 127.528 -59.458 3.728 1.00 72.99 265 ARG C C 1
ATOM 4599 O O . ARG C 1 265 ? 128.563 -59.483 3.066 1.00 73.91 265 ARG C O 1
ATOM 4607 N N . ILE C 1 266 ? 127.503 -59.610 5.079 1.00 71.04 266 ILE C N 1
ATOM 4608 C CA . ILE C 1 266 ? 128.700 -59.805 5.913 1.00 71.03 266 ILE C CA 1
ATOM 4609 C C . ILE C 1 266 ? 129.408 -61.122 5.562 1.00 76.80 266 ILE C C 1
ATOM 4610 O O . ILE C 1 266 ? 130.642 -61.154 5.545 1.00 76.62 266 ILE C O 1
ATOM 4615 N N . ARG C 1 267 ? 128.640 -62.182 5.242 1.00 74.86 267 ARG C N 1
ATOM 4616 C CA . ARG C 1 267 ? 129.207 -63.464 4.823 1.00 75.89 267 ARG C CA 1
ATOM 4617 C C . ARG C 1 267 ? 130.103 -63.249 3.587 1.00 82.38 267 ARG C C 1
ATOM 4618 O O . ARG C 1 267 ? 131.289 -63.592 3.624 1.00 82.22 267 ARG C O 1
ATOM 4626 N N . ARG C 1 268 ? 129.534 -62.626 2.531 1.00 80.24 268 ARG C N 1
ATOM 4627 C CA . ARG C 1 268 ? 130.187 -62.329 1.255 1.00 81.29 268 ARG C CA 1
ATOM 4628 C C . ARG C 1 268 ? 131.436 -61.455 1.383 1.00 85.11 268 ARG C C 1
ATOM 4629 O O . ARG C 1 268 ? 132.481 -61.815 0.832 1.00 84.28 268 ARG C O 1
ATOM 4637 N N . GLU C 1 269 ? 131.339 -60.331 2.126 1.00 81.94 269 GLU C N 1
ATOM 4638 C CA . GLU C 1 269 ? 132.452 -59.392 2.332 1.00 81.50 269 GLU C CA 1
ATOM 4639 C C . GLU C 1 269 ? 133.603 -59.981 3.170 1.00 82.84 269 GLU C C 1
ATOM 4640 O O . GLU C 1 269 ? 134.667 -59.367 3.250 1.00 81.49 269 GLU C O 1
ATOM 4646 N N . ALA C 1 270 ? 133.403 -61.189 3.739 1.00 77.93 270 ALA C N 1
ATOM 4647 C CA . ALA C 1 270 ? 134.393 -61.903 4.538 1.00 91.73 270 ALA C CA 1
ATOM 4648 C C . ALA C 1 270 ? 134.509 -63.363 4.089 1.00 115.35 270 ALA C C 1
ATOM 4649 O O . ALA C 1 270 ? 135.036 -63.646 3.011 1.00 77.78 270 ALA C O 1
#

Foldseek 3Di:
DDWDDPQLLEIEAEAPPADLVVLVVLLVVLVVSLVDPSHQAYEYEHDQLGAQHVVVLSVLVSLLSSLLSLQQRLHAYEYQGNAEQEASRLLNNLSGPAYEYAQRYKYFDACVVVPADQLSLLLSCCVFQRNVRSCCRHVVRDIQGPVNCCVRRSHVYYHHSVCRVVVSVVVRSVSSPPDSCVSSVCRNVVSVVVSVSSVVCSVVSSVRD/DDWDDPALQEIEDEDPLVVLVVQLVVLVVSLPDPSHAAYEYEDDAPGEQQLVSLVSLLSSLLSLQQRLHAYEYQAEAEQEASRLLNNLSGPAYEYEQHYKYFDAQVVVPHDCLSQLLSLCVQQRNVSSCCRHVVRDIQGDVNCCVRRSHVYYDHSVCRVVVSVVVSSVSSPDDRCVRSVVRNVVSVVVSVSSVVVSCVSVVVD/DDWDDPFLQEIEDEAPPVSLVVQLVVLVVSLVDPRHQEYEYEPDAQHEAVLVSLLSSLLSLQQRLHAYEYQFEEEQEASRLLNNLSGPAYEYEQHYKYFDAQVVVPHDCLSQLLSLCVQQNNVVSCVRHVPRDIQGPVNCCVRRSHVYYHHSVCRVVVRVVVSSVSSPDDSCVSSVCRNVVSVVVSVSSVVVSVVD

Solvent-accessible surface area: 22624 Å² total; per-residue (Å²): 53,107,31,45,126,70,70,62,9,0,0,21,0,68,8,49,107,85,64,90,60,62,1,113,78,2,6,36,17,0,136,116,1,48,86,52,115,172,1,71,0,0,0,0,22,3,6,85,60,106,65,6,31,143,142,51,66,32,65,4,46,18,4,0,60,0,0,13,14,0,0,46,7,22,2,1,0,0,0,0,0,16,8,82,0,80,8,33,8,0,9,0,0,3,0,0,7,6,4,0,0,0,91,120,0,89,0,4,1,16,14,7,140,102,22,71,3,3,3,8,0,0,45,0,0,52,31,10,18,30,10,12,13,3,9,52,0,8,10,17,0,70,55,3,46,3,103,88,0,50,86,37,6,0,0,4,37,26,16,48,41,124,135,2,54,88,42,0,24,77,2,0,112,60,3,6,67,18,74,21,134,4,4,32,25,2,12,33,93,19,1,38,58,10,26,42,4,0,79,163,17,54,170,35,0,52,96,17,63,94,113,37,42,112,68,41,86,12,0,0,22,1,53,77,108,90,57,153,13,111,90,10,21,64,18,0,118,101,0,42,80,40,157,164,0,71,0,0,0,0,20,2,0,65,54,126,73,19,134,70,42,103,14,44,18,8,0,56,1,0,10,2,0,0,32,0,22,6,0,0,0,0,0,0,8,9,68,0,81,7,51,11,0,8,12,0,1,0,1,7,5,3,0,0,0,133,92,0,108,0,6,0,12,16,8,147,102,22,102,42,3,16,24,0,0,34,0,0,53,34,7,24,30,19,6,10,4,11,21,0,8,10,19,4,68,72,0,66,1,94,99,0,66,91,31,15,0,1,3,41,30,9,49,48,120,127,2,51,91,44,0,26,102,2,0,108,58,3,5,70,19,69,27,130,4,5,44,36,1,15,40,84,19,2,41,89,8,27,62,3,0,67,81,8,41,126,46,8,74,121,69,156,46,146,34,52,86,84,19,90,4,1,0,21,0,48,54,95,147,65,126,8,118,83,4,9,58,16,0,136,96,0,44,89,44,165,121,1,68,0,0,0,0,28,3,3,80,55,129,74,24,163,81,81,31,6,0,54,1,0,14,12,0,1,48,9,25,7,1,0,1,0,0,1,9,8,87,0,82,6,58,12,0,10,16,0,5,4,1,8,5,3,0,0,0,83,130,1,83,0,6,1,12,15,8,151,102,22,98,46,3,17,27,0,0,38,0,0,51,29,12,20,30,12,5,7,4,7,33,0,8,9,22,2,74,69,7,44,0,101,112,0,46,89,34,8,0,0,5,39,21,7,51,45,125,135,0,53,90,41,0,17,84,3,0,96,60,3,4,68,17,75,39,132,3,4,44,37,2,14,44,56,19,3,50,72,10,27,61,6,0,65,100,16,48,209,88,73